Protein 2YNT (pdb70)

Solvent-accessible surface area: 27295 Å² total; per-residue (Å²): 24,100,12,60,95,12,9,80,42,110,118,40,55,111,12,3,16,23,1,16,0,18,87,23,3,69,18,46,2,62,2,22,3,5,0,0,1,4,32,55,144,81,59,0,19,3,0,0,3,1,12,36,61,50,7,0,19,7,1,9,0,30,2,43,19,118,45,33,98,22,51,4,0,0,0,1,1,24,14,71,3,0,12,17,0,2,132,13,0,45,87,77,102,23,46,0,33,0,11,40,59,1,36,109,29,3,46,174,101,69,105,56,52,3,84,76,99,10,172,107,79,86,74,75,11,39,141,31,26,0,62,1,29,58,3,17,17,0,13,6,89,1,2,2,0,0,10,3,46,179,8,94,0,0,0,0,0,4,0,2,19,2,113,96,47,160,33,19,19,30,51,44,72,26,41,52,94,45,0,12,89,4,0,90,67,0,65,87,77,173,31,80,37,89,33,0,0,0,0,12,8,147,45,22,54,41,85,0,5,82,45,0,22,90,39,0,63,86,56,60,160,127,84,80,24,79,34,102,126,34,69,113,16,4,38,19,1,14,0,14,64,104,81,179,90,143,25,84,43,41,4,4,0,0,2,3,26,15,80,18,2,0,9,3,0,0,3,1,36,17,72,127,4,0,137,81,2,11,48,26,3,49,116,132,15,48,26,26,26,4,1,0,1,1,1,18,34,89,15,1,12,23,0,2,125,33,0,46,87,77,101,23,26,0,15,0,14,9,78,1,35,78,58,2,52,207,126,69,100,55,52,3,75,28,29,4,119,25,91,89,7,36,10,31,92,27,23,0,66,3,29,64,2,16,11,0,11,5,89,2,2,6,0,0,11,4,51,183,14,62,0,0,0,0,0,5,0,2,22,4,93,83,63,166,62,9,38,142,62,56,76,27,24,52,96,44,0,15,90,3,0,97,63,1,79,74,68,175,33,76,28,116,41,0,0,0,0,33,4,151,49,24,61,44,76,1,5,84,30,0,25,91,23,1,70,52,34,55,137,196,118,98,78,23,80,33,97,124,37,72,121,16,3,27,17,2,18,1,18,59,54,34,66,14,54,3,72,8,45,3,4,0,0,2,5,28,56,132,85,63,0,23,2,0,0,3,1,3,21,63,106,1,0,106,83,2,17,56,30,3,103,113,121,54,38,109,25,52,5,1,0,0,1,0,24,40,80,7,0,13,18,0,2,129,17,0,42,84,110,101,22,48,0,39,0,10,46,52,1,47,75,29,5,58,161,131,70,102,63,50,1,78,79,88,9,131,104,86,98,67,71,12,19,158,33,32,0,60,2,28,60,3,16,19,0,12,5,67,1,1,2,0,0,11,4,47,176,17,84,0,0,0,1,0,5,1,3,18,4,95,84,55,167,32,13,22,27,41,2,25,0,13,11,49,38,0,14,87,3,0,95,64,1,76,76,69,171,34,77,29,125,36,0,0,0,0,11,9,148,46,21,52,49,64,0,8,90,34,0,18,88,22,0,73,46,25,20,107,160,73,132

Sequence (661 aa):
SQGHKPLEVIKIEDGVYLHTSFKNIEGYGLVVDSNGLVVLDNNNQAYIIDTPWSEEEDTKLLLLSWATDRRGYQVMASISTHSHEDRTAGIKLLNSKSIPTYTSELTKKLLAREGKPVPTHYFKDDEFTTLGGNNGLIELYYPGAGHTEDNIVAWLPKSKILFGGCLVRSHEWEGLGYVGDASISSWADSIKNIVSKKYPIQMVVPGHGKVGSSDILDHTIDLAESSASNHKPLEVIKIEDGVYLHTSFKNIEGYGLVDSNGLVVLDNNQAYIIDTPWSEEDTKLLLSSWATDRGYQVMASISTHSHEDRTAGIKLLLNSKSIPTYTSELTKKLLAREGKPVPTHYFKDDEEFTTLGNGLIELYYPGAGHTEDNIVAWLPKSKILFGGCLVRSHEWEALGYVGDASSISSSSWADSIKNIVSSKKYPIQQMVVPGHGKVGSSSDILDHTIDLAESASNKHKPLEVIKIEDGVYLHTSFKNIEGYGLVDSNGLVVLDNNNQAYIIDTPWSEEDTKLLLSWATDRGYQVMMASISTHSHEDDRTAGIKLLNSKSIPTYTSELTKKLLAREGKPVPTHYFKDDEEFTLGNGLIELLYYPGAGHTEDNIVAWLPKSKILFGGCLVRSHEWEGLGYVGDASISSWADSIKNIVSSKKYPIQMVVPGHGKVGSSDILDHTIDDLAESSASNKLM

Radius of gyration: 27.65 Å; Cα contacts (8 Å, |Δi|>4): 1739; chains: 3; bounding box: 66×88×54 Å

InterPro domains:
  IPR001279 Metallo-beta-lactamase [PF00753] (48-217)
  IPR001279 Metallo-beta-lactamase [SM00849] (49-217)
  IPR036866 Ribonuclease Z/Hydroxyacylglutathione hydrolase-like [G3DSA:3.60.15.10] (19-248)
  IPR036866 Ribonuclease Z/Hydroxyacylglutathione hydrolase-like [SSF56281] (23-234)
  IPR050855 Metallo-beta-lactamase type 2-like [PTHR42951] (50-233)
  IPR058199 Metallo-beta-lactamase type 2/VIM/IMP-1 [NF033088] (21-234)

Secondary structure (DSSP, 8-state):
-------EEEEEETTEEEEEEEEEETTTEEEEEEEEEEEETTEEEEES--SSHHHHHHHHHHHHHTT-EEEEEE-SSSSHHHHTTHHHHHHTT--EEEEHHHHHHHHHTT----SEEE-SSEEEETTTTEEEE----SSSSS--EEEETTTTEEEEETTS--SSS-SS---TT--HHHHHHHHHHHHTT----SEEEESSS--B-THHHHHHHHHHHHHH-/----EEEEEETTEEEEEEEEEETTTEEEEEEEEEEEETTEEEEES--SSHHHHHHHHHHHHHHT-EEEEEE-SSSSHHHHTTHHHHHHTT--EEEEHHHHHHHHHTT-PPPSEEE-SSEEEETTTTEEEE----SSSSS--EEEETTTTEEEEETTS--TT-SS----TT--HHHHHHHHHHHHHT----SEEEESSS--B-THHHHHHHHHHHHHHH-/----EEEEEETTEEEEEEEEEETTTEEEEEEEEEEEETTEEEEES--SSHHHHHHHHHHHHHTT-EEEEEE-SSSSHHHHTTHHHHHHTT--EEEEHHHHHHHHHTTPPPPSEEE-SSEEEETTTTEEEE----SSSTT--EEEETTTTEEEEETTS--TT-SS----TT--HHHHHHHHHHHHTT----SEEEESSS--B-THHHHHHHHHHHHHHHHT-

B-factor: mean 17.29, std 8.51, range [4.84, 54.77]

Organism: Pseudomonas aeruginosa (NCBI:txid287)

Nearest PDB structures (foldseek):
  2ynt-assembly2_A  TM=1.005E+00  e=1.417E-51  Pseudomonas aeruginosa
  5acs-assembly1_B  TM=9.982E-01  e=6.595E-48  Pseudomonas aeruginosa
  2ynt-assembly1_B-2  TM=9.930E-01  e=5.830E-48  Pseudomonas aeruginosa
  5act-assembly1_A  TM=9.926E-01  e=1.352E-46  Pseudomonas aeruginosa
  5acp-assembly1_B  TM=9.908E-01  e=9.935E-47  Pseudomonas aeruginosa

CATH classification: 3.60.15.10

Structure (mmCIF, N/CA/C/O backbone):
data_2YNT
#
_entry.id   2YNT
#
_cell.length_a   110.922
_cell.length_b   140.658
_cell.length_c   41.069
_cell.angle_alpha   90.00
_cell.angle_beta   90.00
_cell.angle_gamma   90.00
#
_symmetry.space_group_name_H-M   'P 21 21 2'
#
loop_
_entity.id
_entity.type
_entity.pdbx_description
1 polymer 'GIM-1 PROTEIN'
2 polymer 'GIM-1 PROTEIN'
3 non-polymer 'ZINC ION'
4 non-polymer GLYCEROL
5 water water
#
loop_
_atom_site.group_PDB
_atom_site.id
_atom_site.type_symbol
_atom_site.label_atom_id
_atom_site.label_alt_id
_atom_site.label_comp_id
_atom_site.label_asym_id
_atom_site.label_entity_id
_atom_site.label_seq_id
_atom_site.pdbx_PDB_ins_code
_atom_site.Cartn_x
_atom_site.Cartn_y
_atom_site.Cartn_z
_atom_site.occupancy
_atom_site.B_iso_or_equiv
_atom_site.auth_seq_id
_atom_site.auth_comp_id
_atom_site.auth_asym_id
_atom_site.auth_atom_id
_atom_site.pdbx_PDB_model_num
ATOM 1 N N . SER A 1 1 ? 74.644 36.738 44.253 0.88 29.32 36 SER A N 1
ATOM 2 C CA . SER A 1 1 ? 74.594 35.536 43.425 0.62 21.23 36 SER A CA 1
ATOM 3 C C . SER A 1 1 ? 75.538 35.657 42.229 0.74 25.97 36 SER A C 1
ATOM 4 O O . SER A 1 1 ? 75.597 36.692 41.564 0.68 24.48 36 SER A O 1
ATOM 6 N N . GLN A 1 2 ? 76.295 34.597 41.972 1.00 34.45 37 GLN A N 1
ATOM 7 C CA . GLN A 1 2 ? 77.296 34.634 40.913 1.00 34.37 37 GLN A CA 1
ATOM 8 C C . GLN A 1 2 ? 77.043 33.585 39.843 1.00 27.71 37 GLN A C 1
ATOM 9 O O . GLN A 1 2 ? 77.961 33.182 39.128 1.00 27.79 37 GLN A O 1
ATOM 15 N N . GLY A 1 3 ? 75.795 33.143 39.737 1.00 30.13 38 GLY A N 1
ATOM 16 C CA . GLY A 1 3 ? 75.428 32.196 38.705 1.00 28.89 38 GLY A CA 1
ATOM 17 C C . GLY A 1 3 ? 75.524 32.822 37.330 1.00 28.17 38 GLY A C 1
ATOM 18 O O . GLY A 1 3 ? 74.940 33.875 37.072 1.00 28.22 38 GLY A O 1
ATOM 19 N N . HIS A 1 4 ? 76.269 32.170 36.445 1.00 21.83 39 HIS A N 1
ATOM 20 C CA . HIS A 1 4 ? 76.427 32.648 35.081 1.00 22.00 39 HIS A CA 1
ATOM 21 C C . HIS A 1 4 ? 76.741 31.444 34.214 1.00 20.45 39 HIS A C 1
ATOM 22 O O . HIS A 1 4 ? 76.870 30.328 34.721 1.00 21.95 39 HIS A O 1
ATOM 29 N N . LYS A 1 5 ? 76.865 31.655 32.912 1.00 21.88 40 LYS A N 1
ATOM 30 C CA . LYS A 1 5 ? 77.065 30.523 32.026 1.00 15.46 40 LYS A CA 1
ATOM 31 C C . LYS A 1 5 ? 78.421 29.848 32.225 1.00 16.81 40 LYS A C 1
ATOM 32 O O . LYS A 1 5 ? 79.422 30.491 32.564 1.00 14.31 40 LYS A O 1
ATOM 38 N N . PRO A 1 6 ? 78.440 28.525 32.052 1.00 12.21 41 PRO A N 1
ATOM 39 C CA . PRO A 1 6 ? 79.648 27.743 32.289 1.00 10.21 41 PRO A CA 1
ATOM 40 C C . PRO A 1 6 ? 80.533 27.687 31.063 1.00 9.75 41 PRO A C 1
ATOM 41 O O . PRO A 1 6 ? 80.207 28.264 30.020 1.00 14.17 41 PRO A O 1
ATOM 45 N N . LEU A 1 7 ? 81.644 26.973 31.214 1.00 9.11 42 LEU A N 1
ATOM 46 C CA . LEU A 1 7 ? 82.616 26.729 30.153 1.00 11.44 42 LEU A CA 1
ATOM 47 C C . LEU A 1 7 ? 82.048 26.430 28.766 1.00 12.84 42 LEU A C 1
ATOM 48 O O . LEU A 1 7 ? 81.133 25.608 28.613 1.00 12.91 42 LEU A O 1
ATOM 53 N N . GLU A 1 8 ? 82.621 27.087 27.763 1.00 9.81 43 GLU A N 1
ATOM 54 C CA . GLU A 1 8 ? 82.404 26.754 26.355 1.00 10.57 43 GLU A CA 1
ATOM 55 C C . GLU A 1 8 ? 83.69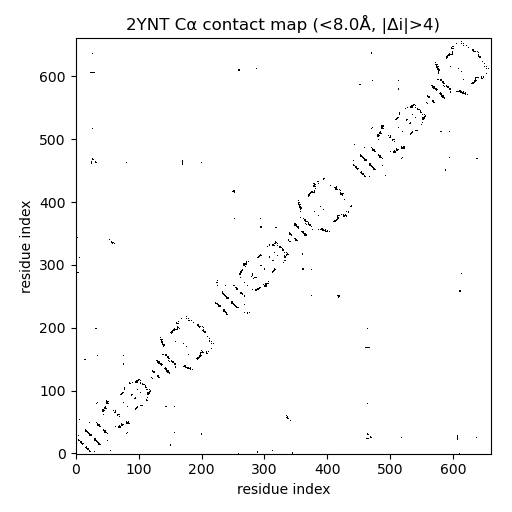5 26.196 25.753 1.00 9.94 43 GLU A C 1
ATOM 56 O O . GLU A 1 8 ? 84.790 26.663 26.069 1.00 12.52 43 GLU A O 1
ATOM 62 N N . VAL A 1 9 ? 83.576 25.191 24.884 1.00 9.24 44 VAL A N 1
ATOM 63 C CA . VAL A 1 9 ? 84.731 24.682 24.144 1.00 13.10 44 VAL A CA 1
ATOM 64 C C . VAL A 1 9 ? 84.342 24.604 22.678 1.00 12.47 44 VAL A C 1
ATOM 65 O O . VAL A 1 9 ? 83.281 24.064 22.344 1.00 15.76 44 VAL A O 1
ATOM 69 N N . ILE A 1 10 ? 85.180 25.155 21.801 1.00 10.96 45 ILE A N 1
ATOM 70 C CA . ILE A 1 10 ? 84.917 25.097 20.360 1.00 10.21 45 ILE A CA 1
ATOM 71 C C . ILE A 1 10 ? 86.213 24.816 19.609 1.00 12.30 45 ILE A C 1
ATOM 72 O O . ILE A 1 10 ? 87.272 25.303 19.996 1.00 13.18 45 ILE A O 1
ATOM 77 N N . LYS A 1 11 ? 86.141 24.011 18.551 1.00 10.91 47 LYS A N 1
ATOM 78 C CA . LYS A 1 11 ? 87.323 23.703 17.747 1.00 11.34 47 LYS A CA 1
ATOM 79 C C . LYS A 1 11 ? 87.649 24.878 16.842 1.00 12.80 47 LYS A C 1
ATOM 80 O O . LYS A 1 11 ? 86.756 25.410 16.176 1.00 14.11 47 LYS A O 1
ATOM 86 N N . ILE A 1 12 ? 88.916 25.293 16.824 1.00 10.22 48 ILE A N 1
ATOM 87 C CA . ILE A 1 12 ? 89.345 26.391 15.950 1.00 11.39 48 ILE A CA 1
ATOM 88 C C . ILE A 1 12 ? 90.385 25.999 14.892 1.00 13.34 48 ILE A C 1
ATOM 89 O O . ILE A 1 12 ? 90.672 26.777 13.984 1.00 14.49 48 ILE A O 1
ATOM 94 N N . GLU A 1 13 ? 90.950 24.802 15.012 1.00 11.53 49 GLU A N 1
ATOM 95 C CA . GLU A 1 13 ? 91.825 24.243 13.986 1.00 13.56 49 GLU A CA 1
ATOM 96 C C . GLU A 1 13 ? 91.953 22.753 14.243 1.00 11.88 49 GLU A C 1
ATOM 97 O O . GLU A 1 13 ? 91.476 22.247 15.265 1.00 12.36 49 GLU A O 1
ATOM 103 N N . ASP A 1 14 ? 92.575 22.036 13.310 1.00 13.06 50 ASP A N 1
ATOM 104 C CA . ASP A 1 14 ? 92.896 20.637 13.550 1.00 14.43 50 ASP A CA 1
ATOM 105 C C . ASP A 1 14 ? 93.715 20.528 14.831 1.00 14.88 50 ASP A C 1
ATOM 106 O O . ASP A 1 14 ? 94.814 21.071 14.911 1.00 14.54 50 ASP A O 1
ATOM 111 N N . GLY A 1 15 ? 93.168 19.852 15.839 1.00 14.94 51 GLY A N 1
ATOM 112 C CA . GLY 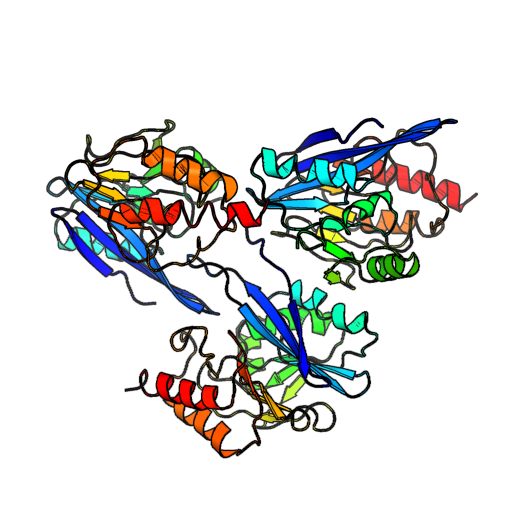A 1 15 ? 93.880 19.634 17.086 1.00 14.26 51 GLY A CA 1
ATOM 113 C C . GLY A 1 15 ? 93.979 20.824 18.018 1.00 11.96 51 GLY A C 1
ATOM 114 O O . GLY A 1 15 ? 94.761 20.800 18.971 1.00 12.60 51 GLY A O 1
ATOM 115 N N . VAL A 1 16 ? 93.202 21.872 17.758 1.00 11.78 52 VAL A N 1
ATOM 116 C CA . VAL A 1 16 ? 93.230 23.063 18.615 1.00 10.66 52 VAL A CA 1
ATOM 117 C C . VAL A 1 16 ? 91.816 23.517 18.965 1.00 11.16 52 VAL A C 1
ATOM 118 O O . VAL A 1 16 ? 90.990 23.769 18.081 1.00 9.96 52 VAL A O 1
ATOM 122 N N . TYR A 1 17 ? 91.549 23.637 20.264 1.00 10.63 53 TYR A N 1
ATOM 123 C CA . TYR A 1 17 ? 90.231 23.988 20.767 1.00 9.19 53 TYR A CA 1
ATOM 124 C C . TYR A 1 17 ? 90.330 25.223 21.637 1.00 10.76 53 TYR A C 1
ATOM 125 O O . TYR A 1 17 ? 91.247 25.337 22.451 1.00 10.75 53 TYR A O 1
ATOM 134 N N . LEU A 1 18 ? 89.397 26.147 21.450 1.00 8.59 54 LEU A N 1
ATOM 135 C CA . LEU A 1 18 ? 89.314 27.349 22.273 1.00 9.10 54 LEU A CA 1
ATOM 136 C C . LEU A 1 18 ? 88.405 27.064 23.454 1.00 9.37 54 LEU A C 1
ATOM 137 O O . LEU A 1 18 ? 87.247 26.669 23.261 1.00 10.27 54 LEU A O 1
ATOM 142 N N . HIS A 1 19 ? 88.905 27.255 24.676 1.00 7.56 55 HIS A N 1
ATOM 143 C CA . HIS A 1 19 ? 88.019 27.175 25.835 1.00 8.16 55 HIS A CA 1
ATOM 144 C C . HIS A 1 19 ? 87.765 28.557 26.384 1.00 9.71 55 HIS A C 1
ATOM 145 O O . HIS A 1 19 ? 88.677 29.383 26.480 1.00 9.71 55 HIS A O 1
ATOM 152 N N . THR A 1 20 ? 86.502 28.835 26.689 1.00 8.19 56 THR A N 1
ATOM 153 C CA . THR A 1 20 ? 86.133 30.161 27.159 1.00 7.76 56 THR A CA 1
ATOM 154 C C . THR A 1 20 ? 85.307 30.023 28.425 1.00 8.47 56 THR A C 1
ATOM 155 O O . THR A 1 20 ? 84.332 29.263 28.467 1.00 9.82 56 THR A O 1
ATOM 159 N N . SER A 1 21 ? 85.707 30.747 29.461 1.00 9.16 57 SER A N 1
ATOM 160 C CA . SER A 1 21 ? 84.953 30.780 30.708 1.00 9.96 57 SER A CA 1
ATOM 161 C C . SER A 1 21 ? 84.617 32.226 31.067 1.00 8.62 57 SER A C 1
ATOM 162 O O . SER A 1 21 ? 85.123 33.163 30.432 1.00 9.35 57 SER A O 1
ATOM 165 N N . PHE A 1 22 ? 83.747 32.415 32.061 1.00 9.14 58 PHE A N 1
ATOM 166 C CA . PHE A 1 22 ? 83.159 33.733 32.308 1.00 11.15 58 PHE A CA 1
ATOM 167 C C . PHE A 1 22 ? 83.172 34.106 33.785 1.00 12.34 58 PHE A C 1
ATOM 168 O O . PHE A 1 22 ? 83.166 33.233 34.650 1.00 15.04 58 PHE A O 1
ATOM 176 N N . LYS A 1 23 ? 83.198 35.404 34.079 1.00 12.03 59 LYS A N 1
A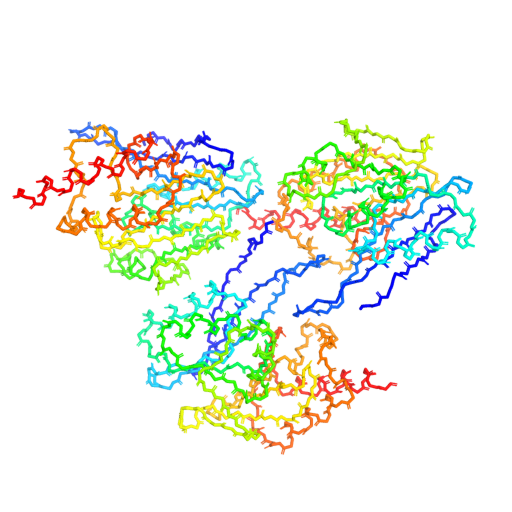TOM 177 C CA . LYS A 1 23 ? 83.158 35.869 35.461 1.00 11.85 59 LYS A CA 1
ATOM 178 C C . LYS A 1 23 ? 82.511 37.248 35.524 1.00 12.20 59 LYS A C 1
ATOM 179 O O . LYS A 1 23 ? 82.698 38.070 34.622 1.00 14.54 59 LYS A O 1
ATOM 185 N N . ASN A 1 24 ? 81.747 37.503 36.581 1.00 15.56 60 ASN A N 1
ATOM 186 C CA . ASN A 1 24 ? 81.198 38.834 36.792 1.00 16.99 60 ASN A CA 1
ATOM 187 C C . ASN A 1 24 ? 82.238 39.807 37.319 1.00 17.93 60 ASN A C 1
ATOM 188 O O . ASN A 1 24 ? 83.049 39.472 38.184 1.00 16.93 60 ASN A O 1
ATOM 193 N N . ILE A 1 25 ? 82.208 41.014 36.768 1.00 12.70 61 ILE A N 1
ATOM 194 C CA . ILE A 1 25 ? 83.054 42.106 37.218 1.00 15.58 61 ILE A CA 1
ATOM 195 C C . ILE A 1 25 ? 82.128 43.059 37.953 1.00 12.93 61 ILE A C 1
ATOM 196 O O . ILE A 1 25 ? 81.124 43.503 37.395 1.00 15.90 61 ILE A O 1
ATOM 201 N N . GLU A 1 26 ? 82.445 43.342 39.214 1.00 12.41 62 GLU A N 1
ATOM 202 C CA . GLU A 1 26 ? 81.576 44.154 40.059 1.00 14.11 62 GLU A CA 1
ATOM 203 C C . GLU A 1 26 ? 81.230 45.474 39.389 1.00 16.30 62 GLU A C 1
ATOM 204 O O . GLU A 1 26 ? 82.103 46.149 38.835 1.00 17.10 62 GLU A O 1
ATOM 210 N N . GLY A 1 27 ? 79.948 45.821 39.419 1.00 16.65 63 GLY A N 1
ATOM 211 C CA . GLY A 1 27 ? 79.468 47.055 38.824 1.00 13.81 63 GLY A CA 1
ATOM 212 C C . GLY A 1 27 ? 79.437 47.074 37.303 1.00 17.53 63 GLY A C 1
ATOM 213 O O . GLY A 1 27 ? 79.064 48.089 36.711 1.00 21.83 63 GLY A O 1
ATOM 214 N N . TYR A 1 28 ? 79.813 45.967 36.661 1.00 18.05 64 TYR A N 1
ATOM 215 C CA . TYR A 1 28 ? 79.858 45.926 35.196 1.00 14.95 64 TYR A CA 1
ATOM 216 C C . TYR A 1 28 ? 79.064 44.774 34.574 1.00 11.89 64 TYR A C 1
ATOM 217 O O . TYR A 1 28 ? 78.273 44.983 33.655 1.00 15.86 64 TYR A O 1
ATOM 226 N N . GLY A 1 29 ? 79.317 43.556 35.036 1.00 14.78 65 GLY A N 1
ATOM 227 C CA . GLY A 1 29 ? 78.682 42.396 34.442 1.00 17.18 65 GLY A CA 1
ATOM 228 C C . GLY A 1 29 ? 79.685 41.376 33.943 1.00 12.15 65 GLY A C 1
ATOM 229 O O . GLY A 1 29 ? 80.856 41.392 34.331 1.00 12.85 65 GLY A O 1
ATOM 230 N N . LEU A 1 30 ? 79.218 40.509 33.047 1.00 13.79 66 LEU A N 1
ATOM 231 C CA . LEU A 1 30 ? 79.969 39.321 32.639 1.00 12.18 66 LEU A CA 1
ATOM 232 C C . LEU A 1 30 ? 81.052 39.600 31.591 1.00 12.42 66 LEU A C 1
ATOM 233 O O . LEU A 1 30 ? 80.799 40.264 30.577 1.00 14.41 66 LEU A O 1
ATOM 238 N N A VAL A 1 31 ? 82.244 39.059 31.847 0.51 10.87 67 VAL A N 1
ATOM 239 N N B VAL A 1 31 ? 82.262 39.112 31.834 0.49 10.88 67 VAL A N 1
ATOM 240 C CA A VAL A 1 31 ? 83.393 39.152 30.940 0.51 12.84 67 VAL A CA 1
ATOM 241 C CA B VAL A 1 31 ? 83.287 39.143 30.798 0.49 12.54 67 VAL A CA 1
ATOM 242 C C A VAL A 1 31 ? 83.909 37.740 30.618 0.51 11.42 67 VAL A C 1
ATOM 243 C C B VAL A 1 31 ? 83.844 37.736 30.574 0.49 11.45 67 VAL A C 1
ATOM 244 O O A VAL A 1 31 ? 83.763 36.831 31.433 0.51 14.98 67 VAL A O 1
ATOM 245 O O B VAL A 1 31 ? 83.690 36.845 31.413 0.49 14.94 67 VAL A O 1
ATOM 252 N N . ASP A 1 32 ? 84.490 37.544 29.433 1.00 10.76 68 ASP A N 1
ATOM 253 C CA . ASP A 1 32 ? 84.999 36.234 29.040 1.00 11.04 68 ASP A CA 1
ATOM 254 C C . ASP A 1 32 ? 86.503 36.139 29.227 1.00 10.95 68 ASP A C 1
ATOM 255 O O . ASP A 1 32 ? 87.191 37.158 29.322 1.00 10.21 68 ASP A O 1
ATOM 260 N N . SER A 1 33 ? 87.001 34.903 29.246 1.00 7.96 69 SER A N 1
ATOM 261 C CA . SER A 1 33 ? 88.433 34.622 29.353 1.00 8.56 69 SER A CA 1
ATOM 262 C C . SER A 1 33 ? 88.736 33.347 28.553 1.00 7.32 69 SER A C 1
ATOM 263 O O . SER A 1 33 ? 88.042 32.329 28.708 1.00 9.84 69 SER A O 1
ATOM 266 N N . ASN A 1 34 ? 89.770 33.393 27.713 1.00 7.39 70 ASN A N 1
ATOM 267 C CA . ASN A 1 34 ? 90.099 32.281 26.799 1.00 8.80 70 ASN A CA 1
ATOM 268 C C . ASN A 1 34 ? 91.379 31.555 27.143 1.00 9.51 70 ASN A C 1
ATOM 269 O O . ASN A 1 34 ? 92.359 32.174 27.591 1.00 9.38 70 ASN A O 1
ATOM 274 N N . GLY A 1 35 ? 91.381 30.250 26.905 1.00 7.53 71 GLY A N 1
ATOM 275 C CA . GLY A 1 35 ? 92.614 29.488 26.814 1.00 6.79 71 GLY A CA 1
ATOM 276 C C . GLY A 1 35 ? 92.484 28.484 25.681 1.00 7.25 71 GLY A C 1
ATOM 277 O O . GLY A 1 35 ? 91.510 28.515 24.936 1.00 8.68 71 GLY A O 1
ATOM 278 N N . LEU A 1 36 ? 93.444 27.583 25.548 1.00 6.48 72 LEU A N 1
ATOM 279 C CA . LEU A 1 36 ? 93.369 26.566 24.493 1.00 7.24 72 LEU A CA 1
ATOM 280 C C . LEU A 1 36 ? 93.550 25.156 25.033 1.00 10.51 72 LEU A C 1
ATOM 281 O O . LEU A 1 36 ? 94.112 24.963 26.111 1.00 8.93 72 LEU A O 1
ATOM 286 N N . VAL A 1 37 ? 93.066 24.172 24.273 1.00 8.93 73 VAL A N 1
ATOM 287 C CA . VAL A 1 37 ? 93.516 22.789 24.423 1.00 7.21 73 VAL A CA 1
ATOM 288 C C . VAL A 1 37 ? 94.158 22.406 23.098 1.00 7.30 73 VAL A C 1
ATOM 289 O O . VAL A 1 37 ? 93.561 22.610 22.031 1.00 10.50 73 VAL A O 1
ATOM 293 N N . VAL A 1 38 ? 95.380 21.889 23.171 1.00 8.76 74 VAL A N 1
ATOM 294 C CA . VAL A 1 38 ? 96.135 21.507 21.978 1.00 7.94 74 VAL A CA 1
ATOM 295 C C . VAL A 1 38 ? 96.387 20.009 22.017 1.00 10.45 74 VAL A C 1
ATOM 296 O O . VAL A 1 38 ? 96.881 19.479 23.014 1.00 9.87 74 VAL A O 1
ATOM 300 N N . LEU A 1 39 ? 96.035 19.332 20.927 1.00 9.89 75 LEU A N 1
ATOM 301 C CA . LEU A 1 39 ? 96.155 17.880 20.848 1.00 13.31 75 LEU A CA 1
ATOM 302 C C . LEU A 1 39 ? 97.316 17.435 19.986 1.00 18.26 75 LEU A C 1
ATOM 303 O O . LEU A 1 39 ? 97.618 18.033 18.944 1.00 21.22 75 LEU A O 1
ATOM 308 N N . ASP A 1 40 ? 97.954 16.361 20.424 1.00 14.24 76 ASP A N 1
ATOM 309 C CA . ASP A 1 40 ? 98.900 15.652 19.585 1.00 16.65 76 ASP A CA 1
ATOM 310 C C . ASP A 1 40 ? 98.586 14.194 19.774 1.00 13.86 76 ASP A C 1
ATOM 311 O O . ASP A 1 40 ? 98.939 13.613 20.795 1.00 18.62 76 ASP A O 1
ATOM 316 N N A ASN A 1 41 ? 97.916 13.518 18.848 0.49 19.23 77 ASN A N 1
ATOM 317 N N B ASN A 1 41 ? 97.929 13.703 18.723 0.51 18.73 77 ASN A N 1
ATOM 318 C CA A ASN A 1 41 ? 97.818 12.043 18.976 0.49 21.80 77 ASN A CA 1
ATOM 319 C CA B ASN A 1 41 ? 97.114 12.519 18.737 0.51 19.24 77 ASN A CA 1
ATOM 320 C C A ASN A 1 41 ? 97.421 11.470 20.371 0.49 16.86 77 ASN A C 1
ATOM 321 C C B ASN A 1 41 ? 96.123 12.606 19.882 0.51 12.72 77 ASN A C 1
ATOM 322 O O A ASN A 1 41 ? 98.249 10.935 21.113 0.49 22.56 77 ASN A O 1
ATOM 323 O O B ASN A 1 41 ? 95.371 13.568 20.035 0.51 18.03 77 ASN A O 1
ATOM 332 N N . ASN A 1 42 ? 96.131 11.551 20.656 1.00 21.42 78 ASN A N 1
ATOM 333 C CA . ASN A 1 42 ? 95.475 11.432 21.952 1.00 15.02 78 ASN A CA 1
ATOM 334 C C . ASN A 1 42 ? 95.984 12.251 23.142 1.00 13.39 78 ASN A C 1
ATOM 335 O O . ASN A 1 42 ? 95.375 12.223 24.203 1.00 15.14 78 ASN A O 1
ATOM 340 N N . GLN A 1 43 ? 97.092 12.969 22.984 1.00 13.26 79 GLN A N 1
ATOM 341 C CA . GLN A 1 43 ? 97.686 13.659 24.132 1.00 10.45 79 GLN A CA 1
ATOM 342 C C . GLN A 1 43 ? 97.335 15.148 24.152 1.00 11.01 79 GLN A C 1
ATOM 343 O O . GLN A 1 43 ? 97.599 15.868 23.191 1.00 15.39 79 GLN A O 1
ATOM 349 N N . ALA A 1 44 ? 96.737 15.602 25.250 1.00 9.71 80 ALA A N 1
ATOM 350 C CA . ALA A 1 44 ? 96.214 16.970 25.331 1.00 9.18 80 ALA A CA 1
ATOM 351 C C . ALA A 1 44 ? 97.032 17.855 26.256 1.00 9.75 80 ALA A C 1
ATOM 352 O O . ALA A 1 44 ? 97.423 17.434 27.347 1.00 9.47 80 ALA A O 1
ATOM 354 N N . TYR A 1 45 ? 97.229 19.097 25.826 1.00 9.54 81 TYR A N 1
ATOM 355 C CA . TYR A 1 45 ? 97.920 20.118 26.599 1.00 7.87 81 TYR A CA 1
ATOM 356 C C . TYR A 1 45 ? 96.992 21.301 26.778 1.00 8.92 81 TYR A C 1
ATOM 357 O O . TYR A 1 45 ? 96.324 21.732 25.825 1.00 9.63 81 TYR A O 1
ATOM 366 N N . ILE A 1 46 ? 96.939 21.817 28.003 1.00 7.53 82 ILE A N 1
ATOM 367 C CA . ILE A 1 46 ? 96.104 22.967 28.316 1.00 6.98 82 ILE A CA 1
ATOM 368 C C . ILE A 1 46 ? 96.952 24.238 28.370 1.00 11.01 82 ILE A C 1
ATOM 369 O O . ILE A 1 46 ? 97.945 24.311 29.115 1.00 9.42 82 ILE A O 1
ATOM 374 N N . ILE A 1 47 ? 96.594 25.218 27.544 1.00 8.26 83 ILE A N 1
ATOM 375 C CA . ILE A 1 47 ? 97.201 26.543 27.612 1.00 7.63 83 ILE A CA 1
ATOM 376 C C . ILE A 1 47 ? 96.237 27.474 28.326 1.00 9.30 83 ILE A C 1
ATOM 377 O O . ILE A 1 47 ? 95.204 27.873 27.772 1.00 8.93 83 ILE A O 1
ATOM 382 N N . ASP A 1 48 ? 96.602 27.776 29.574 1.00 7.83 84 ASP A N 1
ATOM 383 C CA . ASP A 1 48 ? 95.808 28.525 30.551 1.00 7.64 84 ASP A CA 1
ATOM 384 C C . ASP A 1 48 ? 94.588 27.779 31.067 1.00 9.37 84 ASP A C 1
ATOM 385 O O . ASP A 1 48 ? 93.862 27.134 30.308 1.00 9.43 84 ASP A O 1
ATOM 390 N N . THR A 1 49 ? 94.383 27.830 32.380 1.00 7.96 85 THR A N 1
ATOM 391 C CA . THR A 1 49 ? 93.197 27.190 32.930 1.00 9.53 85 THR A CA 1
ATOM 392 C C . THR A 1 49 ? 92.004 28.104 32.734 1.00 8.77 85 THR A C 1
ATOM 393 O O . THR A 1 49 ? 92.156 29.304 32.470 1.00 9.62 85 THR A O 1
ATOM 397 N N . PRO A 1 50 ? 90.798 27.547 32.848 1.00 6.12 86 PRO A N 1
ATOM 398 C CA . PRO A 1 50 ? 89.599 28.382 32.964 1.00 7.34 86 PRO A CA 1
ATOM 399 C C . PRO A 1 50 ? 89.641 29.276 34.204 1.00 8.04 86 PRO A C 1
ATOM 400 O O . PRO A 1 50 ? 90.494 29.104 35.081 1.00 8.00 86 PRO A O 1
ATOM 404 N N . TRP A 1 51 ? 88.704 30.217 34.282 1.00 7.83 87 TRP A N 1
ATOM 405 C CA . TRP A 1 51 ? 88.723 31.247 35.318 1.00 8.18 87 TRP A CA 1
ATOM 406 C C . TRP A 1 51 ? 88.249 30.773 36.701 1.00 10.86 87 TRP A C 1
ATOM 407 O O . TRP A 1 51 ? 88.324 31.520 37.680 1.00 11.00 87 TRP A O 1
ATOM 418 N N . SER A 1 52 ? 87.778 29.532 36.794 1.00 9.07 88 SER A N 1
ATOM 419 C CA . SER A 1 52 ? 87.408 28.976 38.093 1.00 8.54 88 SER A CA 1
ATOM 420 C C . SER A 1 52 ? 87.806 27.521 38.174 1.00 8.86 88 SER A C 1
ATOM 421 O O . SER A 1 52 ? 88.049 26.865 37.151 1.00 9.12 88 SER A O 1
ATOM 424 N N A GLU A 1 53 ? 87.868 27.006 39.395 0.56 8.90 89 GLU A N 1
ATOM 425 N N B GLU A 1 53 ? 87.865 27.004 39.394 0.44 8.94 89 GLU A N 1
ATOM 426 C CA A GLU A 1 53 ? 88.140 25.588 39.587 0.56 8.79 89 GLU A CA 1
ATOM 427 C CA B GLU A 1 53 ? 88.140 25.587 39.586 0.44 8.83 89 GLU A CA 1
ATOM 428 C C A GLU A 1 53 ? 87.052 24.718 38.963 0.56 7.37 89 GLU A C 1
ATOM 429 C C B GLU A 1 53 ? 87.052 24.716 38.965 0.44 7.39 89 GLU A C 1
ATOM 430 O O A GLU A 1 53 ? 87.341 23.682 38.360 0.56 8.13 89 GLU A O 1
ATOM 431 O O B GLU A 1 53 ? 87.341 23.677 38.367 0.44 8.14 89 GLU A O 1
ATOM 442 N N . GLU A 1 54 ? 85.800 25.141 39.096 1.00 10.15 90 GLU A N 1
ATOM 443 C CA . GLU A 1 54 ? 84.683 24.366 38.561 1.00 7.90 90 GLU A CA 1
ATOM 444 C C . GLU A 1 54 ? 84.760 24.263 37.047 1.00 7.01 90 GLU A C 1
ATOM 445 O O . GLU A 1 54 ? 84.572 23.191 36.483 1.00 9.05 90 GLU A O 1
ATOM 451 N N . ASP A 1 55 ? 85.062 25.375 36.389 1.00 7.84 91 ASP A N 1
ATOM 452 C CA . ASP A 1 55 ? 85.221 25.343 34.938 1.00 8.57 91 ASP A CA 1
ATOM 453 C C . ASP A 1 55 ? 86.433 24.512 34.516 1.00 7.38 91 ASP A C 1
ATOM 454 O O . ASP A 1 55 ? 86.430 23.910 33.442 1.00 9.80 91 ASP A O 1
ATOM 459 N N . THR A 1 56 ? 87.460 24.468 35.363 1.00 8.79 92 THR A N 1
ATOM 460 C CA . THR A 1 56 ? 88.617 23.615 35.098 1.00 8.40 92 THR A CA 1
ATOM 461 C C . THR A 1 56 ? 88.224 22.134 35.175 1.00 7.23 92 THR A C 1
ATOM 462 O O . THR A 1 56 ? 88.661 21.320 34.350 1.00 9.34 92 THR A O 1
ATOM 466 N N . LYS A 1 57 ? 87.390 21.794 36.156 1.00 7.51 93 LYS A N 1
ATOM 467 C CA . LYS A 1 57 ? 86.842 20.442 36.237 1.00 6.48 93 LYS A CA 1
ATOM 468 C C . LYS A 1 57 ? 86.045 20.082 34.993 1.00 6.28 93 LYS A C 1
ATOM 469 O O . LYS A 1 57 ? 86.170 18.972 34.474 1.00 7.37 93 LYS A O 1
ATOM 475 N N . LEU A 1 58 ? 85.222 21.014 34.516 1.00 8.15 94 LEU A N 1
ATOM 476 C CA . LEU A 1 58 ? 84.435 20.777 33.316 1.00 7.54 94 LEU A CA 1
ATOM 477 C C . LEU A 1 58 ? 85.322 20.598 32.079 1.00 7.12 94 LEU A C 1
ATOM 478 O O . LEU A 1 58 ? 85.031 19.767 31.215 1.00 9.18 94 LEU A O 1
ATOM 483 N N . LEU A 1 59 ? 86.395 21.387 31.993 1.00 6.95 95 LEU A N 1
ATOM 484 C CA . LEU A 1 59 ? 87.349 21.266 30.885 1.00 7.86 95 LEU A CA 1
ATOM 485 C C . LEU A 1 59 ? 88.087 19.941 30.908 1.00 9.09 95 LEU A C 1
ATOM 486 O O . LEU A 1 59 ? 88.208 19.275 29.871 1.00 8.19 95 LEU A O 1
ATOM 491 N N A LEU A 1 60 ? 88.602 19.562 32.077 0.54 7.78 96 LEU A N 1
ATOM 492 N N B LEU A 1 60 ? 88.575 19.557 32.084 0.46 7.79 96 LEU A N 1
ATOM 493 C CA A LEU A 1 60 ? 89.306 18.287 32.210 0.54 8.27 96 LEU A CA 1
ATOM 494 C CA B LEU A 1 60 ? 89.299 18.300 32.210 0.46 8.29 96 LEU A CA 1
ATOM 495 C C A LEU A 1 60 ? 88.415 17.127 31.803 0.54 8.58 96 LEU A C 1
ATOM 496 C C B LEU A 1 60 ? 88.418 17.128 31.812 0.46 8.59 96 LEU A C 1
ATOM 497 O O A LEU A 1 60 ? 88.864 16.208 31.115 0.54 8.89 96 LEU A O 1
ATOM 498 O O B LEU A 1 60 ? 88.877 16.200 31.145 0.46 8.92 96 LEU A O 1
ATOM 507 N N . SER A 1 61 ? 87.147 17.172 32.211 1.00 7.34 97 SER A N 1
ATOM 508 C CA . SER A 1 61 ? 86.227 16.088 31.887 1.00 8.75 97 SER A CA 1
ATOM 509 C C . SER A 1 61 ? 85.834 16.102 30.407 1.00 9.15 97 SER A C 1
ATOM 510 O O . SER A 1 61 ? 85.674 15.045 29.809 1.00 9.79 97 SER A O 1
ATOM 513 N N . TRP A 1 62 ? 85.703 17.283 29.803 1.00 8.04 98 TRP A N 1
ATOM 514 C CA . TRP A 1 62 ? 85.540 17.351 28.350 1.00 8.78 98 TRP A CA 1
ATOM 515 C C . TRP A 1 62 ? 86.649 16.528 27.673 1.00 7.12 98 TRP A C 1
ATOM 516 O O . TRP A 1 62 ? 86.390 15.729 26.767 1.00 9.46 98 TRP A O 1
ATOM 527 N N . ALA A 1 63 ? 87.874 16.689 28.161 1.00 9.40 99 ALA A N 1
ATOM 528 C CA . ALA A 1 63 ? 89.022 15.979 27.605 1.00 9.16 99 ALA A CA 1
ATOM 529 C C . ALA A 1 63 ? 89.056 14.493 27.983 1.00 8.26 99 ALA A C 1
ATOM 530 O O . ALA A 1 63 ? 89.249 13.629 27.123 1.00 9.89 99 ALA A O 1
ATOM 532 N N . THR A 1 64 ? 88.892 14.178 29.262 1.00 8.81 100 THR A N 1
ATOM 533 C CA . THR A 1 64 ? 88.959 12.770 29.644 1.00 8.84 100 THR A CA 1
ATOM 534 C C . THR A 1 64 ? 87.813 11.941 29.059 1.00 7.75 100 THR A C 1
ATOM 535 O O . THR A 1 64 ? 88.011 10.765 28.701 1.00 8.76 100 THR A O 1
ATOM 539 N N . ASP A 1 65 ? 86.627 12.538 28.948 1.00 8.20 102 ASP A N 1
ATOM 540 C CA . ASP A 1 65 ? 85.504 11.850 28.330 1.00 8.03 102 ASP A CA 1
ATOM 541 C C . ASP A 1 65 ? 85.787 11.464 26.872 1.00 10.70 102 ASP A C 1
ATOM 542 O O . ASP A 1 65 ? 85.303 10.445 26.394 1.00 9.69 102 ASP A O 1
ATOM 547 N N A ARG A 1 66 ? 86.587 12.286 26.195 0.55 8.63 104 ARG A N 1
ATOM 548 N N B ARG A 1 66 ? 86.581 12.275 26.179 0.45 8.67 104 ARG A N 1
ATOM 549 C CA A ARG A 1 66 ? 86.983 12.052 24.804 0.55 9.04 104 ARG A CA 1
ATOM 550 C CA B ARG A 1 66 ? 86.942 11.992 24.789 0.45 9.06 104 ARG A CA 1
ATOM 551 C C A ARG A 1 66 ? 88.123 11.035 24.697 0.55 11.52 104 ARG A C 1
ATOM 552 C C B ARG A 1 66 ? 88.118 11.021 24.693 0.45 11.56 104 ARG A C 1
ATOM 553 O O A ARG A 1 66 ? 88.554 10.681 23.595 0.55 12.52 104 ARG A O 1
ATOM 554 O O B ARG A 1 66 ? 88.575 10.691 23.595 0.45 12.54 104 ARG A O 1
ATOM 569 N N . GLY A 1 67 ? 88.609 10.573 25.844 1.00 9.34 105 GLY A N 1
ATOM 570 C CA . GLY A 1 67 ? 89.665 9.576 25.892 1.00 9.46 105 GLY A CA 1
ATOM 571 C C . GLY A 1 67 ? 91.070 10.144 25.835 1.00 11.34 105 GLY A C 1
ATOM 572 O O . GLY A 1 67 ? 92.047 9.397 25.758 1.00 14.22 105 GLY A O 1
ATOM 573 N N . TYR A 1 68 ? 91.181 11.467 25.878 1.00 10.85 106 TYR A N 1
ATOM 574 C CA . TYR A 1 68 ? 92.492 12.113 25.831 1.00 9.90 106 TYR A CA 1
ATOM 575 C C . TYR A 1 68 ? 93.315 11.837 27.081 1.00 11.92 106 TYR A C 1
ATOM 576 O O . TYR A 1 68 ? 92.771 11.651 28.174 1.00 14.90 106 TYR A O 1
ATOM 585 N N . GLN A 1 69 ? 94.633 11.829 26.909 1.00 10.91 107 GLN A N 1
ATOM 586 C CA . GLN A 1 69 ? 95.571 11.738 28.022 1.00 12.92 107 GLN A CA 1
ATOM 587 C C . GLN A 1 69 ? 96.041 13.166 28.266 1.00 12.64 107 GLN A C 1
ATOM 588 O O . GLN A 1 69 ? 96.686 13.757 27.403 1.00 13.12 107 GLN A O 1
ATOM 594 N N . VAL A 1 70 ? 95.690 13.735 29.417 1.00 10.79 109 VAL A N 1
ATOM 595 C CA . VAL A 1 70 ? 96.023 15.141 29.688 1.00 9.37 109 VAL A CA 1
ATOM 596 C C . VAL A 1 70 ? 97.441 15.232 30.245 1.00 13.41 109 VAL A C 1
ATOM 597 O O . VAL A 1 70 ? 97.724 14.720 31.335 1.00 15.07 109 VAL A O 1
ATOM 601 N N . MET A 1 71 ? 98.328 15.881 29.489 1.00 9.91 110 MET A N 1
ATOM 602 C CA . MET A 1 71 ? 99.765 15.787 29.728 1.00 9.06 110 MET A CA 1
ATOM 603 C C . MET A 1 71 ? 100.297 16.859 30.667 1.00 12.05 110 MET A C 1
ATOM 604 O O . MET A 1 71 ? 101.166 16.579 31.495 1.00 13.79 110 MET A O 1
ATOM 609 N N . ALA A 1 72 ? 99.783 18.077 30.522 1.00 12.50 111 ALA A N 1
ATOM 610 C CA . ALA A 1 72 ? 100.292 19.215 31.272 1.00 9.49 111 ALA A CA 1
ATOM 611 C C . ALA A 1 72 ? 99.432 20.428 31.007 1.00 8.63 111 ALA A C 1
ATOM 612 O O . ALA A 1 72 ? 98.709 20.473 30.012 1.00 9.88 111 ALA A O 1
ATOM 614 N N . SER A 1 73 ? 99.523 21.404 31.901 1.00 8.73 112 SER A N 1
ATOM 615 C CA . SER A 1 73 ? 99.037 22.752 31.620 1.00 8.08 112 SER A CA 1
ATOM 616 C C . SER A 1 73 ? 100.203 23.717 31.641 1.00 11.40 112 SER A C 1
ATOM 617 O O . SER A 1 73 ? 101.222 23.464 32.293 1.00 11.29 112 SER A O 1
ATOM 620 N N . ILE A 1 74 ? 100.057 24.806 30.897 1.00 8.06 113 ILE A N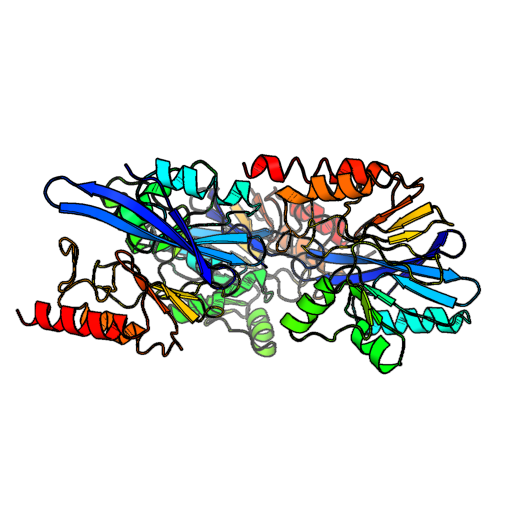 1
ATOM 621 C CA . ILE A 1 74 ? 100.967 25.948 31.009 1.00 6.95 113 ILE A CA 1
ATOM 622 C C . ILE A 1 74 ? 100.114 27.190 31.247 1.00 7.25 113 ILE A C 1
ATOM 623 O O . ILE A 1 74 ? 99.110 27.402 30.553 1.00 8.77 113 ILE A O 1
ATOM 628 N N . SER A 1 75 ? 100.477 27.979 32.255 1.00 8.02 114 SER A N 1
ATOM 629 C CA . SER A 1 75 ? 99.800 29.257 32.505 1.00 6.69 114 SER A CA 1
ATOM 630 C C . SER A 1 75 ? 100.681 30.434 32.100 1.00 8.38 114 SER A C 1
ATOM 631 O O . SER A 1 75 ? 101.876 30.454 32.412 1.00 8.10 114 SER A O 1
ATOM 634 N N . THR A 1 76 ? 100.076 31.420 31.439 1.00 7.62 115 THR A N 1
ATOM 635 C CA . THR A 1 76 ? 100.843 32.444 30.724 1.00 7.99 115 THR A CA 1
ATOM 636 C C . THR A 1 76 ? 101.115 33.732 31.502 1.00 9.34 115 THR A C 1
ATOM 637 O O . THR A 1 76 ? 101.851 34.583 31.025 1.00 9.14 115 THR A O 1
ATOM 641 N N . HIS A 1 77 ? 100.488 33.879 32.668 1.00 6.95 116 HIS A N 1
ATOM 642 C CA . HIS A 1 77 ? 100.934 34.801 33.718 1.00 9.68 116 HIS A CA 1
ATOM 643 C C . HIS A 1 77 ? 100.216 34.444 35.011 1.00 8.83 116 HIS A C 1
ATOM 644 O O . HIS A 1 77 ? 99.451 33.491 35.038 1.00 8.75 116 HIS A O 1
ATOM 651 N N . SER A 1 78 ? 100.478 35.178 36.086 1.00 8.67 117 SER A N 1
ATOM 652 C CA . SER A 1 78 ? 100.027 34.730 37.401 1.00 9.64 117 SER A CA 1
ATOM 653 C C . SER A 1 78 ? 98.579 35.075 37.741 1.00 9.54 117 SER A C 1
ATOM 654 O O . SER A 1 78 ? 98.029 34.537 38.714 1.00 12.06 117 SER A O 1
ATOM 657 N N . HIS A 1 79 ? 97.953 35.953 36.960 1.00 8.42 118 HIS A N 1
ATOM 658 C CA . HIS A 1 79 ? 96.571 36.342 37.252 1.00 7.03 118 HIS A CA 1
ATOM 659 C C . HIS A 1 79 ? 95.613 35.149 37.350 1.00 8.83 118 HIS A C 1
ATOM 660 O O . HIS A 1 79 ? 95.807 34.109 36.697 1.00 7.65 118 HIS A O 1
ATOM 667 N N . GLU A 1 80 ? 94.565 35.339 38.154 1.00 11.64 119 GLU A N 1
ATOM 668 C CA . GLU A 1 80 ? 93.547 34.316 38.401 1.00 12.33 119 GLU A CA 1
ATOM 669 C C . GLU A 1 80 ? 92.950 33.724 37.125 1.00 9.72 119 GLU A C 1
ATOM 670 O O . GLU A 1 80 ? 92.714 32.515 37.049 1.00 10.15 119 GLU A O 1
ATOM 676 N N . ASP A 1 81 ? 92.705 34.555 36.114 1.00 7.95 120 ASP A N 1
ATOM 677 C CA . ASP A 1 81 ? 92.079 34.052 34.896 1.00 8.92 120 ASP A CA 1
ATOM 678 C C . ASP A 1 81 ? 92.975 33.105 34.096 1.00 9.29 120 ASP A C 1
ATOM 679 O O . ASP A 1 81 ? 92.488 32.419 33.204 1.00 8.93 120 ASP A O 1
ATOM 684 N N . ARG A 1 82 ? 94.265 33.053 34.442 1.00 8.16 121 ARG A N 1
ATOM 685 C CA . ARG A 1 82 ? 95.201 32.115 33.819 1.00 8.99 121 ARG A CA 1
ATOM 686 C C . ARG A 1 82 ? 95.478 30.880 34.676 1.00 8.93 121 ARG A C 1
ATOM 687 O O . ARG A 1 82 ? 95.933 29.856 34.164 1.00 9.67 121 ARG A O 1
ATOM 695 N N . THR A 1 83 ? 95.252 30.987 35.981 1.00 8.75 122 THR A N 1
ATOM 696 C CA . THR A 1 83 ? 95.821 30.021 36.922 1.00 7.93 122 THR A CA 1
ATOM 697 C C . THR A 1 83 ? 94.819 29.417 37.909 1.00 8.98 122 THR A C 1
ATOM 698 O O . THR A 1 83 ? 95.214 28.611 38.751 1.00 10.36 122 THR A O 1
ATOM 702 N N . ALA A 1 84 ? 93.544 29.790 37.819 1.00 7.80 123 ALA A N 1
ATOM 703 C CA . ALA A 1 84 ? 92.556 29.300 38.799 1.00 8.26 123 ALA A CA 1
ATOM 704 C C . ALA A 1 84 ? 92.547 27.782 38.965 1.00 11.13 123 ALA A C 1
ATOM 705 O O . ALA A 1 84 ? 92.263 27.279 40.057 1.00 11.72 123 ALA A O 1
ATOM 707 N N . GLY A 1 85 ? 92.846 27.055 37.890 1.00 7.40 124 GLY A N 1
ATOM 708 C CA . GLY A 1 85 ? 92.808 25.600 37.930 1.00 7.51 124 GLY A CA 1
ATOM 709 C C . GLY A 1 85 ? 94.095 24.873 38.293 1.00 7.04 124 GLY A C 1
ATOM 710 O O . GLY A 1 85 ? 94.119 23.639 38.292 1.00 8.87 124 GLY A O 1
ATOM 711 N N . ILE A 1 86 ? 95.163 25.604 38.598 1.00 8.79 125 ILE A N 1
ATOM 712 C CA . ILE A 1 86 ? 96.433 24.951 38.931 1.00 8.77 125 ILE A CA 1
ATOM 713 C C . ILE A 1 86 ? 96.320 24.019 40.154 1.00 9.65 125 ILE A C 1
ATOM 714 O O . ILE A 1 86 ? 96.792 22.878 40.108 1.00 9.95 125 ILE A O 1
ATOM 719 N N . LYS A 1 87 ? 95.662 24.486 41.213 1.00 9.51 126 LYS A N 1
ATOM 720 C CA . LYS A 1 87 ? 95.476 23.668 42.410 1.00 10.06 126 LYS A CA 1
ATOM 721 C C . LYS A 1 87 ? 94.814 22.327 42.075 1.00 10.31 126 LYS A C 1
ATOM 722 O O . LYS A 1 87 ? 95.267 21.257 42.518 1.00 12.04 126 LYS A O 1
ATOM 728 N N . LEU A 1 88 ? 93.746 22.373 41.279 1.00 10.08 127 LEU A N 1
ATOM 729 C CA . LEU A 1 88 ? 93.054 21.154 40.893 1.00 9.23 127 LEU A CA 1
ATOM 730 C C . LEU A 1 88 ? 93.966 20.239 40.077 1.00 12.14 127 LEU A C 1
ATOM 731 O O . LEU A 1 88 ? 94.028 19.030 40.323 1.00 11.46 127 LEU A O 1
ATOM 736 N N . LEU A 1 89 ? 94.677 20.805 39.104 1.00 9.58 128 LEU A N 1
ATOM 737 C CA . LEU A 1 89 ? 95.533 19.976 38.270 1.00 11.28 128 LEU A CA 1
ATOM 738 C C . LEU A 1 89 ? 96.613 19.299 39.101 1.00 12.35 128 LEU A C 1
ATOM 739 O O . LEU A 1 89 ? 96.909 18.124 38.882 1.00 11.85 128 LEU A O 1
ATOM 744 N N . ASN A 1 90 ? 97.183 20.038 40.053 1.00 9.58 129 ASN A N 1
ATOM 745 C CA . ASN A 1 90 ? 98.161 19.485 40.991 1.00 9.94 129 ASN A CA 1
ATOM 746 C C . ASN A 1 90 ? 97.586 18.318 41.774 1.00 11.88 129 ASN A C 1
ATOM 747 O O . ASN A 1 90 ? 98.259 17.303 41.970 1.00 14.08 129 ASN A O 1
ATOM 752 N N . SER A 1 91 ? 96.334 18.452 42.210 1.00 11.86 130 SER A N 1
ATOM 753 C CA . SER A 1 91 ? 95.687 17.388 42.992 1.00 11.67 130 SER A CA 1
ATOM 754 C C . SER A 1 91 ? 95.482 16.109 42.186 1.00 14.51 130 SER A C 1
ATOM 755 O O . SER A 1 91 ? 95.338 15.029 42.765 1.00 16.41 130 SER A O 1
ATOM 758 N N . LYS A 1 92 ? 95.487 16.223 40.857 1.00 11.58 131 LYS A N 1
ATOM 759 C CA . LYS A 1 92 ? 95.319 15.076 39.966 1.00 15.12 131 LYS A CA 1
ATOM 760 C C . LYS A 1 92 ? 96.629 14.567 39.387 1.00 13.25 131 LYS A C 1
ATOM 761 O O . LYS A 1 92 ? 96.631 13.718 38.483 1.00 16.81 131 LYS A O 1
ATOM 767 N N . SER A 1 93 ? 97.733 15.101 39.901 1.00 13.12 133 SER A N 1
ATOM 768 C CA . SER A 1 93 ? 99.072 14.749 39.433 1.00 13.55 133 SER A CA 1
ATOM 769 C C . SER A 1 93 ? 99.265 15.013 37.947 1.00 13.21 133 SER A C 1
ATOM 770 O O . SER A 1 93 ? 99.968 14.265 37.261 1.00 16.33 133 SER A O 1
ATOM 773 N N . ILE A 1 94 ? 98.627 16.072 37.449 1.00 10.33 134 ILE A N 1
ATOM 774 C CA . ILE A 1 94 ? 98.857 16.526 36.090 1.00 9.85 134 ILE A CA 1
ATOM 775 C C . ILE A 1 94 ? 99.911 17.628 36.179 1.00 9.60 134 ILE A C 1
ATOM 776 O O . ILE A 1 94 ? 99.720 18.607 36.897 1.00 11.29 134 ILE A O 1
ATOM 781 N N . PRO A 1 95 ? 101.038 17.457 35.478 1.00 9.50 135 PRO A N 1
ATOM 782 C CA . PRO A 1 95 ? 102.093 18.476 35.537 1.00 9.22 135 PRO A CA 1
ATOM 783 C C . PRO A 1 95 ? 101.578 19.868 35.184 1.00 10.49 135 PRO A C 1
ATOM 784 O O . PRO A 1 95 ? 100.833 20.044 34.214 1.00 10.23 135 PRO A O 1
ATOM 788 N N . THR A 1 96 ? 101.968 20.851 35.985 1.00 9.42 136 THR A N 1
ATOM 789 C CA . THR A 1 96 ? 101.585 22.229 35.740 1.00 7.65 136 THR A CA 1
ATOM 790 C C . THR A 1 96 ? 102.841 23.040 35.547 1.00 11.15 136 THR A C 1
ATOM 791 O O . THR A 1 96 ? 103.816 22.847 36.270 1.00 9.74 136 THR A O 1
ATOM 795 N N . TYR A 1 97 ? 102.813 23.932 34.562 1.00 7.25 137 TYR A N 1
ATOM 796 C CA . TYR A 1 97 ? 103.977 24.742 34.212 1.00 7.00 137 TYR A CA 1
ATOM 797 C C . TYR A 1 97 ? 103.630 26.215 34.225 1.00 10.65 137 TYR A C 1
ATOM 798 O O . TYR A 1 97 ? 102.515 26.602 33.863 1.00 8.91 137 TYR A O 1
ATOM 807 N N . THR A 1 98 ? 104.606 27.023 34.639 1.00 10.57 138 THR A N 1
ATOM 808 C CA . THR A 1 98 ? 104.646 28.452 34.345 1.00 7.64 138 THR A CA 1
ATOM 809 C C . THR A 1 98 ? 106.104 28.836 34.115 1.00 8.99 138 THR A C 1
ATOM 810 O O . THR A 1 98 ? 107.005 28.014 34.299 1.00 11.45 138 THR A O 1
ATOM 814 N N . SER A 1 99 ? 106.350 30.082 33.735 1.00 8.10 139 SER A N 1
ATOM 815 C CA . SER A 1 99 ? 107.724 30.574 33.765 1.00 9.51 139 SER A CA 1
ATOM 816 C C . SER A 1 99 ? 108.176 30.668 35.215 1.00 9.84 139 SER A C 1
ATOM 817 O O . SER A 1 99 ? 107.347 30.731 36.134 1.00 9.59 139 SER A O 1
ATOM 820 N N . GLU A 1 100 ? 109.487 30.691 35.440 1.00 8.42 140 GLU A N 1
ATOM 821 C CA . GLU A 1 100 ? 109.980 30.812 36.811 1.00 10.57 140 GLU A CA 1
ATOM 822 C C . GLU A 1 100 ? 109.517 32.126 37.465 1.00 11.52 140 GLU A C 1
ATOM 823 O O . GLU A 1 100 ? 109.164 32.135 38.644 1.00 10.84 140 GLU A O 1
ATOM 829 N N . LEU A 1 101 ? 109.478 33.221 36.706 1.00 10.11 141 LEU A N 1
ATOM 830 C CA . LEU A 1 101 ? 108.981 34.484 37.269 1.00 10.70 141 LEU A CA 1
ATOM 831 C C . LEU A 1 101 ? 107.503 34.386 37.695 1.00 10.48 141 LEU A C 1
ATOM 832 O O . LEU A 1 101 ? 107.126 34.831 38.798 1.00 11.13 141 LEU A O 1
ATOM 837 N N . THR A 1 102 ? 106.675 33.786 36.844 1.00 8.04 142 THR A N 1
ATOM 838 C CA . THR A 1 102 ? 105.271 33.593 37.199 1.00 7.39 142 THR A CA 1
ATOM 839 C C . THR A 1 102 ? 105.150 32.784 38.483 1.00 8.31 142 THR A C 1
ATOM 840 O O . THR A 1 102 ? 104.337 33.128 39.339 1.00 10.19 142 THR A O 1
ATOM 844 N N . LYS A 1 103 ? 105.975 31.743 38.629 1.00 8.00 143 LYS A N 1
ATOM 845 C CA . LYS A 1 103 ? 105.956 30.928 39.848 1.00 8.84 143 LYS A CA 1
ATOM 846 C C . LYS A 1 103 ? 106.325 31.759 41.085 1.00 9.21 143 LYS A C 1
ATOM 847 O O . LYS A 1 103 ? 105.711 31.610 42.144 1.00 11.30 143 LYS A O 1
ATOM 853 N N . LYS A 1 104 ? 107.297 32.654 40.933 1.00 9.75 144 LYS A N 1
ATOM 854 C CA . LYS A 1 104 ? 107.718 33.508 42.046 1.00 10.93 144 LYS A CA 1
ATOM 855 C C . LYS A 1 104 ? 106.607 34.469 42.445 1.00 13.85 144 LYS A C 1
ATOM 856 O O . LYS A 1 104 ? 106.412 34.732 43.641 1.00 12.56 144 LYS A O 1
ATOM 862 N N . LEU A 1 105 ? 105.868 34.980 41.456 1.00 9.86 145 LEU A N 1
ATOM 863 C CA . LEU A 1 105 ? 104.752 35.881 41.742 1.00 9.42 145 LEU A CA 1
ATOM 864 C C . LEU A 1 105 ? 103.612 35.134 42.427 1.00 16.73 145 LEU A C 1
ATOM 865 O O . LEU A 1 105 ? 103.057 35.625 43.416 1.00 17.13 145 LEU A O 1
ATOM 870 N N . LEU A 1 106 ? 103.274 33.945 41.923 1.00 9.63 146 LEU A N 1
ATOM 871 C CA . LEU A 1 106 ? 102.244 33.116 42.556 1.00 8.83 146 LEU A CA 1
ATOM 872 C C . LEU A 1 106 ? 102.639 32.783 43.989 1.00 13.46 146 LEU A C 1
ATOM 873 O O . LEU A 1 106 ? 101.814 32.861 44.894 1.00 13.94 146 LEU A O 1
ATOM 878 N N . ALA A 1 107 ? 103.899 32.412 44.187 1.00 13.81 147 ALA A N 1
ATOM 879 C CA . ALA A 1 107 ? 104.371 31.981 45.507 1.00 11.89 147 ALA A CA 1
ATOM 880 C C . ALA A 1 107 ? 104.199 33.111 46.492 1.00 13.41 147 ALA A C 1
ATOM 881 O O . ALA A 1 107 ? 103.629 32.916 47.569 1.00 17.01 147 ALA A O 1
ATOM 883 N N . ARG A 1 108 ? 104.684 34.293 46.130 1.00 13.03 148 ARG A N 1
ATOM 884 C CA . ARG A 1 108 ? 104.599 35.441 47.024 1.00 19.81 148 ARG A CA 1
ATOM 885 C C . ARG A 1 108 ? 103.163 35.743 47.446 1.00 20.82 148 ARG A C 1
ATOM 886 O O . ARG A 1 108 ? 102.919 36.134 48.589 1.00 19.45 148 ARG A O 1
ATOM 894 N N . GLU A 1 109 ? 102.221 35.554 46.520 1.00 16.06 149 GLU A N 1
ATOM 895 C CA . GLU A 1 109 ? 100.810 35.864 46.756 1.00 13.95 149 GLU A CA 1
ATOM 896 C C . GLU A 1 109 ? 100.054 34.767 47.496 1.00 12.29 149 GLU A C 1
ATOM 897 O O . GLU A 1 109 ? 98.833 34.858 47.656 1.00 17.45 149 GLU A O 1
ATOM 903 N N . GLY A 1 110 ? 100.765 33.734 47.935 1.00 11.23 150 GLY A N 1
ATOM 904 C CA . GLY A 1 110 ? 100.149 32.650 48.680 1.00 14.19 150 GLY A CA 1
ATOM 905 C C . GLY A 1 110 ? 99.286 31.734 47.828 1.00 14.97 150 GLY A C 1
ATOM 906 O O . GLY A 1 110 ? 98.482 30.962 48.354 1.00 17.39 150 GLY A O 1
ATOM 907 N N . LYS A 1 111 ? 99.468 31.811 46.509 1.00 13.37 165 LYS A N 1
ATOM 908 C CA . LYS A 1 111 ? 98.682 31.019 45.568 1.00 12.98 165 LYS A CA 1
ATOM 909 C C . LYS A 1 111 ? 99.297 29.638 45.350 1.00 11.21 165 LYS A C 1
ATOM 910 O O . LYS A 1 111 ? 100.476 29.407 45.648 1.00 14.02 165 LYS A O 1
ATOM 916 N N . PRO A 1 112 ? 98.493 28.693 44.855 1.00 12.06 166 PRO A N 1
ATOM 917 C CA . PRO A 1 112 ? 99.090 27.417 44.452 1.00 12.03 166 PRO A CA 1
ATOM 918 C C . PRO A 1 112 ? 100.146 27.623 43.373 1.00 11.18 166 PRO A C 1
ATOM 919 O O . PRO A 1 112 ? 99.978 28.452 42.478 1.00 11.16 166 PRO A O 1
ATOM 923 N N . VAL A 1 113 ? 101.244 26.884 43.481 1.00 11.45 167 VAL A N 1
ATOM 924 C CA . VAL A 1 113 ? 102.346 27.029 42.540 1.00 12.50 167 VAL A CA 1
ATOM 925 C C . VAL A 1 113 ? 102.409 25.832 41.613 1.00 9.95 167 VAL A C 1
ATOM 926 O O . VAL A 1 113 ? 102.011 24.725 41.991 1.00 11.38 167 VAL A O 1
ATOM 930 N N . PRO A 1 114 ? 102.910 26.050 40.387 1.00 9.32 168 PRO A N 1
ATOM 931 C CA . PRO A 1 114 ? 103.064 24.941 39.447 1.00 7.78 168 PRO A CA 1
ATOM 932 C C . PRO A 1 114 ? 104.137 23.966 39.934 1.00 10.69 168 PRO A C 1
ATOM 933 O O . PRO A 1 114 ? 105.007 24.335 40.726 1.00 12.45 168 PRO A O 1
ATOM 937 N N . THR A 1 115 ? 104.074 22.730 39.462 1.00 11.25 169 THR A N 1
ATOM 938 C CA . THR A 1 115 ? 105.091 21.748 39.834 1.00 11.14 169 THR A CA 1
ATOM 939 C C . THR A 1 115 ? 106.334 21.818 38.947 1.00 13.52 169 THR A C 1
ATOM 940 O O . THR A 1 115 ? 107.387 21.279 39.301 1.00 12.23 169 THR A O 1
ATOM 944 N N . HIS A 1 116 ? 106.216 22.482 37.798 1.00 10.50 170 HIS A N 1
ATOM 945 C CA . HIS A 1 116 ? 107.348 22.695 36.894 1.00 10.77 170 HIS A CA 1
ATOM 946 C C . HIS A 1 116 ? 107.415 24.174 36.518 1.00 12.15 170 HIS A C 1
ATOM 947 O O . HIS A 1 116 ? 106.386 24.840 36.416 1.00 11.01 170 HIS A O 1
ATOM 954 N N . TYR A 1 117 ? 108.617 24.688 36.275 1.00 9.17 171 TYR A N 1
ATOM 955 C CA . TYR A 1 117 ? 108.756 26.082 35.866 1.00 8.58 171 TYR A CA 1
ATOM 956 C C . TYR A 1 117 ? 110.087 26.295 35.172 1.00 13.62 171 TYR A C 1
ATOM 957 O O . TYR A 1 117 ? 111.101 25.717 35.569 1.00 16.71 171 TYR A O 1
ATOM 966 N N . PHE A 1 118 ? 110.075 27.095 34.113 1.00 12.78 172 PHE A N 1
ATOM 967 C CA . PHE A 1 118 ? 111.257 27.219 33.261 1.00 14.90 172 PHE A CA 1
ATOM 968 C C . PHE A 1 118 ? 111.913 28.585 33.422 1.00 16.51 172 PHE A C 1
ATOM 969 O O . PHE A 1 118 ? 111.231 29.589 33.610 1.00 15.33 172 PHE A O 1
ATOM 977 N N . LYS A 1 119 ? 113.245 28.623 33.377 1.00 20.78 173 LYS A N 1
ATOM 978 C CA . LYS A 1 119 ? 113.957 29.868 33.675 1.00 24.21 173 LYS A CA 1
ATOM 979 C C . LYS A 1 119 ? 114.335 30.694 32.455 1.00 26.20 173 LYS A C 1
ATOM 980 O O . LYS A 1 119 ? 114.546 31.899 32.568 1.00 28.39 173 LYS A O 1
ATOM 986 N N . ASP A 1 120 ? 114.425 30.050 31.298 1.00 22.25 174 ASP A N 1
ATOM 987 C CA . ASP A 1 120 ? 114.882 30.729 30.085 1.00 23.73 174 ASP A CA 1
ATOM 988 C C . ASP A 1 120 ? 113.735 31.516 29.433 1.00 22.60 174 ASP A C 1
ATOM 989 O O . ASP A 1 120 ? 112.575 31.364 29.825 1.00 22.49 174 ASP A O 1
ATOM 994 N N . ASP A 1 121 ? 114.047 32.361 28.451 1.00 18.96 175 ASP A N 1
ATOM 995 C CA . ASP A 1 121 ? 113.001 33.103 27.742 1.00 18.97 175 ASP A CA 1
ATOM 996 C C . ASP A 1 121 ? 112.199 32.200 26.798 1.00 18.07 175 ASP A C 1
ATOM 997 O O . ASP A 1 121 ? 111.186 32.618 26.247 1.00 18.67 175 ASP A O 1
ATOM 1002 N N . GLU A 1 122 ? 112.674 30.979 26.580 1.00 20.46 179 GLU A N 1
ATOM 1003 C CA . GLU A 1 122 ? 111.980 30.056 25.687 1.00 13.58 179 GLU A CA 1
ATOM 1004 C C . GLU A 1 122 ? 111.911 28.669 26.297 1.00 14.58 179 GLU A C 1
ATOM 1005 O O . GLU A 1 122 ? 112.794 28.279 27.064 1.00 17.31 179 GLU A O 1
ATOM 1011 N N . PHE A 1 123 ? 110.860 27.923 25.957 1.00 11.83 180 PHE A N 1
ATOM 1012 C CA . PHE A 1 123 ? 110.698 26.552 26.432 1.00 12.73 180 PHE A CA 1
ATOM 1013 C C . PHE A 1 123 ? 109.727 25.884 25.470 1.00 13.65 180 PHE A C 1
ATOM 1014 O O . PHE A 1 123 ? 109.036 26.570 24.714 1.00 14.99 180 PHE A O 1
ATOM 1022 N N A THR A 1 124 ? 109.679 24.555 25.483 0.68 14.81 181 THR A N 1
ATOM 1023 N N B THR A 1 124 ? 109.687 24.555 25.479 0.32 14.81 181 THR A N 1
ATOM 1024 C CA A THR A 1 124 ? 108.766 23.820 24.611 0.68 13.58 181 THR A CA 1
ATOM 1025 C CA B THR A 1 124 ? 108.773 23.822 24.609 0.32 13.65 181 THR A CA 1
ATOM 1026 C C A THR A 1 124 ? 108.039 22.746 25.399 0.68 14.85 181 THR A C 1
ATOM 1027 C C B THR A 1 124 ? 108.052 22.717 25.378 0.32 14.87 181 THR A C 1
ATOM 1028 O O A THR A 1 124 ? 108.584 22.190 26.353 0.68 17.68 181 THR A O 1
ATOM 1029 O O B THR A 1 124 ? 108.599 22.133 26.317 0.32 17.59 181 THR A O 1
ATOM 1036 N N . LEU A 1 125 ? 106.804 22.463 24.997 1.00 12.73 182 LEU A N 1
ATOM 1037 C CA . LEU A 1 125 ? 106.041 21.355 25.552 1.00 12.00 182 LEU A CA 1
ATOM 1038 C C . LEU A 1 125 ? 105.658 20.441 24.400 1.00 11.77 182 LEU A C 1
ATOM 1039 O O . LEU A 1 125 ? 105.483 20.901 23.266 1.00 12.72 182 LEU A O 1
ATOM 1044 N N A GLY A 1 126 ? 105.453 19.166 24.702 0.37 14.96 183 GLY A N 1
ATOM 1045 N N B GLY A 1 126 ? 105.615 19.137 24.677 0.63 14.72 183 GLY A N 1
ATOM 1046 C CA A GLY A 1 126 ? 105.148 18.213 23.658 0.37 15.12 183 GLY A CA 1
ATOM 1047 C CA B GLY A 1 126 ? 105.154 18.146 23.712 0.63 15.10 183 GLY A CA 1
ATOM 1048 C C A GLY A 1 126 ? 106.355 18.070 22.758 0.37 17.92 183 GLY A C 1
ATOM 1049 C C B GLY A 1 126 ? 106.026 17.906 22.486 0.63 17.92 183 GLY A C 1
ATOM 1050 O O A GLY A 1 126 ? 107.495 18.231 23.197 0.37 18.71 183 GLY A O 1
ATOM 1051 O O B GLY A 1 126 ? 105.511 17.592 21.412 0.63 19.57 183 GLY A O 1
ATOM 1052 N N A ASN A 1 127 ? 106.108 17.792 21.488 0.37 22.13 184 ASN A N 1
ATOM 1053 N N B ASN A 1 127 ? 107.339 18.048 22.645 0.63 17.12 184 ASN A N 1
ATOM 1054 C CA A ASN A 1 127 ? 107.185 17.493 20.567 0.37 23.57 184 ASN A CA 1
ATOM 1055 C CA B ASN A 1 127 ? 108.298 17.809 21.557 0.63 19.29 184 ASN A CA 1
ATOM 1056 C C A ASN A 1 127 ? 107.791 18.744 19.949 0.37 21.40 184 ASN A C 1
ATOM 1057 C C B ASN A 1 127 ? 108.018 18.659 20.310 0.63 19.06 184 ASN A C 1
ATOM 1058 O O A ASN A 1 127 ? 108.362 18.665 18.861 0.37 32.33 184 ASN A O 1
ATOM 1059 O O B ASN A 1 127 ? 108.032 18.190 19.172 0.63 33.29 184 ASN A O 1
ATOM 1068 N N . GLY A 1 128 ? 107.686 19.905 20.594 1.00 22.44 185 GLY A N 1
ATOM 1069 C CA . GLY A 1 128 ? 107.767 21.064 19.731 1.00 20.89 185 GLY A CA 1
ATOM 1070 C C . GLY A 1 128 ? 106.351 21.436 19.346 1.00 18.53 185 GLY A C 1
ATOM 1071 O O . GLY A 1 128 ? 106.131 22.292 18.482 1.00 19.51 185 GLY A O 1
ATOM 1072 N N . LEU A 1 129 ? 105.389 20.778 19.989 1.00 12.77 186 LEU A N 1
ATOM 1073 C CA . LEU A 1 129 ? 103.974 21.094 19.786 1.00 8.25 186 LEU A CA 1
ATOM 1074 C C . LEU A 1 129 ? 103.650 22.546 20.154 1.00 9.75 186 LEU A C 1
ATOM 1075 O O . LEU A 1 129 ? 102.903 23.249 19.437 1.00 11.53 186 LEU A O 1
ATOM 1080 N N . ILE A 1 130 ? 104.203 22.981 21.286 1.00 11.49 187 ILE A N 1
ATOM 1081 C CA . ILE A 1 130 ? 103.937 24.307 21.830 1.00 8.99 187 ILE A CA 1
ATOM 1082 C C . ILE A 1 130 ? 105.269 24.965 22.131 1.00 13.12 187 ILE A C 1
ATOM 1083 O O . ILE A 1 130 ? 106.061 24.429 22.900 1.00 13.11 187 ILE A O 1
ATOM 1088 N N . GLU A 1 131 ? 105.520 26.118 21.513 1.00 10.71 188 GLU A N 1
ATOM 1089 C CA . GLU A 1 131 ? 106.737 26.879 21.782 1.00 9.82 188 GLU A CA 1
ATOM 1090 C C . GLU A 1 131 ? 106.400 28.087 22.640 1.00 9.79 188 GLU A C 1
ATOM 1091 O O . GLU A 1 131 ? 105.626 28.948 22.234 1.00 13.94 188 GLU A O 1
ATOM 1097 N N . LEU A 1 132 ? 106.994 28.149 23.826 1.00 10.58 189 LEU A N 1
ATOM 1098 C CA . LEU A 1 132 ? 106.729 29.239 24.757 1.00 10.38 189 LEU A CA 1
ATOM 1099 C C . LEU A 1 132 ? 107.814 30.310 24.604 1.00 11.14 189 LEU A C 1
ATOM 1100 O O . LEU A 1 132 ? 109.000 29.998 24.410 1.00 13.10 189 LEU A O 1
ATOM 1105 N N . TYR A 1 133 ? 107.410 31.571 24.688 1.00 8.87 190 TYR A N 1
ATOM 1106 C CA . TYR A 1 133 ? 108.338 32.683 24.504 1.00 12.99 190 TYR A CA 1
ATOM 1107 C C . TYR A 1 133 ? 107.961 33.845 25.413 1.00 10.46 190 TYR A C 1
ATOM 1108 O O . TYR A 1 133 ? 106.794 34.245 25.469 1.00 11.37 190 TYR A O 1
ATOM 1117 N N . TYR A 1 134 ? 108.958 34.387 26.115 1.00 10.27 191 TYR A N 1
ATOM 1118 C CA . TYR A 1 134 ? 108.786 35.610 26.905 1.00 9.77 191 TYR A CA 1
ATOM 1119 C C . TYR A 1 134 ? 109.276 36.822 26.109 1.00 10.70 191 TYR A C 1
ATOM 1120 O O . TYR A 1 134 ? 110.478 36.971 25.877 1.00 13.00 191 TYR A O 1
ATOM 1129 N N . PRO A 1 135 ? 108.350 37.694 25.683 1.00 8.30 192 PRO A N 1
ATOM 1130 C CA . PRO A 1 135 ? 108.718 38.820 24.818 1.00 11.72 192 PRO A CA 1
ATOM 1131 C C . PRO A 1 135 ? 109.034 40.089 25.586 1.00 13.78 192 PRO A C 1
ATOM 1132 O O . PRO A 1 135 ? 109.433 41.078 24.976 1.00 15.30 192 PRO A O 1
ATOM 1136 N N . GLY A 1 136 ? 108.837 40.071 26.899 1.00 11.43 193 GLY A N 1
ATOM 1137 C CA . GLY A 1 136 ? 108.994 41.277 27.693 1.00 11.59 193 GLY A CA 1
ATOM 1138 C C . GLY A 1 136 ? 107.696 41.658 28.382 1.00 12.89 193 GLY A C 1
ATOM 1139 O O . GLY A 1 136 ? 106.633 41.106 28.077 1.00 12.38 193 GLY A O 1
ATOM 1140 N N . ALA A 1 137 ? 107.780 42.615 29.302 1.00 9.06 194 ALA A N 1
ATOM 1141 C CA . ALA A 1 137 ? 106.631 43.072 30.076 1.00 12.26 194 ALA A CA 1
ATOM 1142 C C . ALA A 1 137 ? 105.599 43.830 29.243 1.00 15.37 194 ALA A C 1
ATOM 1143 O O . ALA A 1 137 ? 105.928 44.509 28.265 1.00 13.32 194 ALA A O 1
ATOM 1145 N N . GLY A 1 138 ? 104.337 43.724 29.633 1.00 10.44 195 GLY A N 1
ATOM 1146 C CA . GLY A 1 138 ? 103.295 44.491 28.978 1.00 10.64 195 GLY A CA 1
ATOM 1147 C C . GLY A 1 138 ? 102.060 44.511 29.847 1.00 10.30 195 GLY A C 1
ATOM 1148 O O . GLY A 1 138 ? 101.939 45.324 30.769 1.00 10.16 195 GLY A O 1
ATOM 1149 N N . HIS A 1 139 ? 101.140 43.590 29.567 1.00 7.86 196 HIS A N 1
ATOM 1150 C CA . HIS A 1 139 ? 99.956 43.418 30.392 1.00 9.65 196 HIS A CA 1
ATOM 1151 C C . HIS A 1 139 ? 100.356 43.150 31.840 1.00 8.68 196 HIS A C 1
ATOM 1152 O O . HIS A 1 139 ? 99.766 43.712 32.779 1.00 9.76 196 HIS A O 1
ATOM 1159 N N . THR A 1 140 ? 101.356 42.286 32.013 1.00 8.04 197 THR A N 1
ATOM 1160 C CA . THR A 1 140 ? 101.997 42.081 33.310 1.00 9.13 197 THR A CA 1
ATOM 1161 C C . THR A 1 140 ? 103.493 41.942 33.083 1.00 12.22 197 THR A C 1
ATOM 1162 O O . THR A 1 140 ? 103.956 41.867 31.937 1.00 10.77 197 THR A O 1
ATOM 1166 N N . GLU A 1 141 ? 104.251 41.905 34.176 1.00 10.34 198 GLU A N 1
ATOM 1167 C CA . GLU A 1 141 ? 105.699 41.752 34.085 1.00 10.72 198 GLU A CA 1
ATOM 1168 C C . GLU A 1 141 ? 106.059 40.409 33.467 1.00 11.00 198 GLU A C 1
ATOM 1169 O O . GLU A 1 141 ? 107.070 40.290 32.763 1.00 11.79 198 GLU A O 1
ATOM 1175 N N . ASP A 1 142 ? 105.218 39.403 33.720 1.00 9.25 199 ASP A N 1
ATOM 1176 C CA . ASP A 1 142 ? 105.600 38.013 33.475 1.00 10.09 199 ASP A CA 1
ATOM 1177 C C . ASP A 1 142 ? 104.942 37.387 32.247 1.00 11.58 199 ASP A C 1
ATOM 1178 O O . ASP A 1 142 ? 105.202 36.216 31.941 1.00 11.65 199 ASP A O 1
ATOM 1183 N N . ASN A 1 143 ? 104.102 38.148 31.550 1.00 8.50 200 ASN A N 1
ATOM 1184 C CA . ASN A 1 143 ? 103.329 37.550 30.450 1.00 7.70 200 ASN A CA 1
ATOM 1185 C C . ASN A 1 143 ? 104.170 36.838 29.384 1.00 11.33 200 ASN A C 1
ATOM 1186 O O . ASN A 1 143 ? 105.156 37.386 28.867 1.00 10.14 200 ASN A O 1
ATOM 1191 N N . ILE A 1 144 ? 103.795 35.596 29.087 1.00 8.85 201 ILE A N 1
ATOM 1192 C CA . ILE A 1 144 ? 104.410 34.866 27.973 1.00 8.21 201 ILE A CA 1
ATOM 1193 C C . ILE A 1 144 ? 103.386 34.566 26.886 1.00 7.71 201 ILE A C 1
ATOM 1194 O O . ILE A 1 144 ? 102.167 34.637 27.116 1.00 8.91 201 ILE A O 1
ATOM 1199 N N . VAL A 1 145 ? 103.888 34.197 25.710 1.00 9.64 202 VAL A N 1
ATOM 1200 C CA . VAL A 1 145 ? 103.026 33.766 24.606 1.00 10.03 202 VAL A CA 1
ATOM 1201 C C . VAL A 1 145 ? 103.367 32.325 24.210 1.00 8.34 202 VAL A C 1
ATOM 1202 O O . VAL A 1 145 ? 104.435 31.802 24.551 1.00 8.77 202 VAL A O 1
ATOM 1206 N N . ALA A 1 146 ? 102.428 31.671 23.531 1.00 7.64 203 ALA A N 1
ATOM 1207 C CA . ALA A 1 146 ? 102.635 30.318 23.041 1.00 7.41 203 ALA A CA 1
ATOM 1208 C C . ALA A 1 146 ? 102.418 30.300 21.542 1.00 10.32 203 ALA A C 1
ATOM 1209 O O . ALA A 1 146 ? 101.392 30.769 21.059 1.00 13.73 203 ALA A O 1
ATOM 1211 N N . TRP A 1 147 ? 103.387 29.751 20.818 1.00 7.94 204 TRP A N 1
ATOM 1212 C CA . TRP A 1 147 ? 103.288 29.615 19.368 1.00 9.30 204 TRP A CA 1
ATOM 1213 C C . TRP A 1 147 ? 103.062 28.144 19.027 1.00 8.44 204 TRP A C 1
ATOM 1214 O O . TRP A 1 147 ? 103.760 27.267 19.553 1.00 9.79 204 TRP A O 1
ATOM 1225 N N . LEU A 1 148 ? 102.073 27.873 18.174 1.00 8.49 205 LEU A N 1
ATOM 1226 C CA . LEU A 1 148 ? 101.773 26.496 17.754 1.00 7.66 205 LEU A CA 1
ATOM 1227 C C . LEU A 1 148 ? 102.176 26.339 16.286 1.00 10.91 205 LEU A C 1
ATOM 1228 O O . LEU A 1 148 ? 101.463 26.795 15.386 1.00 11.99 205 LEU A O 1
ATOM 1233 N N . PRO A 1 149 ? 103.341 25.717 16.042 1.00 10.90 209 PRO A N 1
ATOM 1234 C CA . PRO A 1 149 ? 103.862 25.692 14.665 1.00 12.80 209 PRO A CA 1
ATOM 1235 C C . PRO A 1 149 ? 102.958 24.978 13.646 1.00 15.38 209 PRO A C 1
ATOM 1236 O O . PRO A 1 149 ? 102.894 25.430 12.497 1.00 17.61 209 PRO A O 1
ATOM 1240 N N . LYS A 1 150 ? 102.282 23.900 14.035 1.00 13.23 210 LYS A N 1
ATOM 1241 C CA . LYS A 1 150 ? 101.479 23.139 13.070 1.00 13.40 210 LYS A CA 1
ATOM 1242 C C . LYS A 1 150 ? 100.249 23.917 12.618 1.00 17.58 210 LYS A C 1
ATOM 1243 O O . LYS A 1 150 ? 100.006 24.080 11.416 1.00 20.01 210 LYS A O 1
ATOM 1249 N N . SER A 1 151 ? 99.487 24.418 13.586 1.00 12.60 211 SER A N 1
ATOM 1250 C CA . SER A 1 151 ? 98.237 25.111 13.304 1.00 10.32 211 SER A CA 1
ATOM 1251 C C . SER A 1 151 ? 98.476 26.574 12.952 1.00 11.26 211 SER A C 1
ATOM 1252 O O . SER A 1 151 ? 97.560 27.260 12.502 1.00 13.64 211 SER A O 1
ATOM 1255 N N . LYS A 1 152 ? 99.707 27.039 13.182 1.00 11.14 215 LYS A N 1
ATOM 1256 C CA . LYS A 1 152 ? 100.099 28.430 12.945 1.00 12.30 215 LYS A CA 1
ATOM 1257 C C . LYS A 1 152 ? 99.263 29.441 13.735 1.00 11.90 215 LYS A C 1
ATOM 1258 O O . LYS A 1 152 ? 98.926 30.528 13.248 1.00 13.03 215 LYS A O 1
ATOM 1264 N N . ILE A 1 153 ? 98.950 29.067 14.975 1.00 10.80 216 ILE A N 1
ATOM 1265 C CA . ILE A 1 153 ? 98.189 29.913 15.880 1.00 9.44 216 ILE A CA 1
ATOM 1266 C C . ILE A 1 153 ? 99.140 30.485 16.927 1.00 8.16 216 ILE A C 1
ATOM 1267 O O . ILE A 1 153 ? 99.906 29.740 17.543 1.00 9.57 216 ILE A O 1
ATOM 1272 N N . LEU A 1 154 ? 99.118 31.803 17.101 1.00 7.96 217 LEU A N 1
ATOM 1273 C CA . LEU A 1 154 ? 99.819 32.433 18.217 1.00 8.48 217 LEU A CA 1
ATOM 1274 C C . LEU A 1 154 ? 98.810 32.658 19.336 1.00 8.66 217 LEU A C 1
ATOM 1275 O O . LEU A 1 154 ? 97.838 33.400 19.156 1.00 10.37 217 LEU A O 1
ATOM 1280 N N . PHE A 1 155 ? 99.033 32.015 20.481 1.00 10.43 218 PHE A N 1
ATOM 1281 C CA . PHE A 1 155 ? 98.256 32.346 21.664 1.00 8.04 218 PHE A CA 1
ATOM 1282 C C . PHE A 1 155 ? 98.937 33.527 22.336 1.00 7.59 218 PHE A C 1
ATOM 1283 O O . PHE A 1 155 ? 99.982 33.374 22.968 1.00 9.56 218 PHE A O 1
ATOM 1291 N N . GLY A 1 156 ? 98.346 34.708 22.176 1.00 7.67 219 GLY A N 1
ATOM 1292 C CA . GLY A 1 156 ? 98.928 35.925 22.711 1.00 10.51 219 GLY A CA 1
ATOM 1293 C C . GLY A 1 156 ? 98.592 36.165 24.167 1.00 9.11 219 GLY A C 1
ATOM 1294 O O . GLY A 1 156 ? 99.271 36.934 24.838 1.00 10.06 219 GLY A O 1
ATOM 1295 N N . GLY A 1 157 ? 97.550 35.504 24.658 1.00 11.03 220 GLY A N 1
ATOM 1296 C CA . GLY A 1 157 ? 97.144 35.701 26.039 1.00 7.77 220 GLY A CA 1
ATOM 1297 C C . GLY A 1 157 ? 96.726 37.138 26.261 1.00 8.47 220 GLY A C 1
ATOM 1298 O O . GLY A 1 157 ? 96.314 37.838 25.332 1.00 8.69 220 GLY A O 1
ATOM 1299 N N . CYS A 1 158 ? 96.856 37.593 27.493 1.00 9.32 221 CYS A N 1
ATOM 1300 C CA . CYS A 1 158 ? 96.300 38.890 27.855 1.00 8.53 221 CYS A CA 1
ATOM 1301 C C . CYS A 1 158 ? 97.231 40.029 27.466 1.00 8.17 221 CYS A C 1
ATOM 1302 O O . CYS A 1 158 ? 96.868 41.194 27.582 1.00 10.54 221 CYS A O 1
ATOM 1305 N N . LEU A 1 159 ? 98.416 39.674 26.964 1.00 8.06 222 LEU A N 1
ATOM 1306 C CA . LEU A 1 159 ? 99.359 40.656 26.409 1.00 9.90 222 LEU A CA 1
ATOM 1307 C C . LEU A 1 159 ? 98.817 41.269 25.121 1.00 11.19 222 LEU A C 1
ATOM 1308 O O . LEU A 1 159 ? 99.159 42.405 24.768 1.00 10.02 222 LEU A O 1
ATOM 1313 N N . VAL A 1 160 ? 97.968 40.525 24.415 1.00 12.31 223 VAL A N 1
ATOM 1314 C CA . VAL A 1 160 ? 97.405 41.033 23.176 1.00 9.59 223 VAL A CA 1
ATOM 1315 C C . VAL A 1 160 ? 95.939 41.393 23.368 1.00 15.07 223 VAL A C 1
ATOM 1316 O O . VAL A 1 160 ? 95.205 40.728 24.115 1.00 16.05 223 VAL A O 1
ATOM 1320 N N . ARG A 1 161 ? 95.511 42.459 22.702 1.00 14.32 224 ARG A N 1
ATOM 1321 C CA . ARG A 1 161 ? 94.141 42.925 22.839 1.00 12.84 224 ARG A CA 1
ATOM 1322 C C . ARG A 1 161 ? 93.318 42.637 21.595 1.00 15.18 224 ARG A C 1
ATOM 1323 O O . ARG A 1 161 ? 93.710 42.989 20.474 1.00 15.16 224 ARG A O 1
ATOM 1331 N N . SER A 1 162 ? 92.177 41.984 21.809 1.00 18.14 225 SER A N 1
ATOM 1332 C CA . SER A 1 162 ? 91.190 41.737 20.766 1.00 22.46 225 SER A CA 1
ATOM 1333 C C . SER A 1 162 ? 90.606 43.064 20.314 1.00 22.82 225 SER A C 1
ATOM 1334 O O . SER A 1 162 ? 90.779 44.088 20.977 1.00 24.56 225 SER A O 1
ATOM 1337 N N . HIS A 1 163 ? 89.905 43.051 19.189 1.00 26.04 226 HIS A N 1
ATOM 1338 C CA . HIS A 1 163 ? 89.151 44.226 18.779 1.00 30.31 226 HIS A CA 1
ATOM 1339 C C . HIS A 1 163 ? 87.853 44.345 19.586 1.00 25.79 226 HIS A C 1
ATOM 1340 O O . HIS A 1 163 ? 87.208 45.396 19.589 1.00 31.96 226 HIS A O 1
ATOM 1347 N N . GLU A 1 164 ? 87.492 43.271 20.293 1.00 27.67 227 GLU A N 1
ATOM 1348 C CA . GLU A 1 164 ? 86.219 43.199 21.019 1.00 22.23 227 GLU A CA 1
ATOM 1349 C C . GLU A 1 164 ? 86.158 44.032 22.306 1.00 33.01 227 GLU A C 1
ATOM 1350 O O . GLU A 1 164 ? 85.156 44.700 22.570 1.00 41.30 227 GLU A O 1
ATOM 1356 N N . TRP A 1 165 ? 87.205 43.977 23.123 1.00 23.73 228 TRP A N 1
ATOM 1357 C CA . TRP A 1 165 ? 87.221 44.777 24.346 1.00 22.96 228 TRP A CA 1
ATOM 1358 C C . TRP A 1 165 ? 88.048 46.047 24.143 1.00 29.53 228 TRP A C 1
ATOM 1359 O O . TRP A 1 165 ? 89.235 45.988 23.811 1.00 26.29 228 TRP A O 1
ATOM 1370 N N . GLU A 1 166 ? 87.395 47.189 24.334 1.00 24.45 229 GLU A N 1
ATOM 1371 C CA . GLU A 1 166 ? 88.005 48.502 24.141 1.00 26.55 229 GLU A CA 1
ATOM 1372 C C . GLU A 1 166 ? 89.220 48.731 25.032 1.00 23.73 229 GLU A C 1
ATOM 1373 O O . GLU A 1 166 ? 89.245 48.267 26.173 1.00 18.42 229 GLU A O 1
ATOM 1379 N N . GLY A 1 167 ? 90.216 49.454 24.511 1.00 18.24 230 GLY A N 1
ATOM 1380 C CA . GLY A 1 167 ? 91.368 49.882 25.293 1.00 17.45 230 GLY A CA 1
ATOM 1381 C C . GLY A 1 167 ? 92.299 48.755 25.695 1.00 14.86 230 GLY A C 1
ATOM 1382 O O . GLY A 1 167 ? 92.200 47.653 25.157 1.00 16.83 230 GLY A O 1
ATOM 1383 N N . LEU A 1 168 ? 93.196 49.034 26.642 1.00 12.40 231 LEU A N 1
ATOM 1384 C CA . LEU A 1 168 ? 94.204 48.057 27.073 1.00 12.52 231 LEU A CA 1
ATOM 1385 C C . LEU A 1 168 ? 93.696 47.081 28.122 1.00 11.15 231 LEU A C 1
ATOM 1386 O O . LEU A 1 168 ? 94.357 46.077 28.412 1.00 16.12 231 LEU A O 1
ATOM 1391 N N . GLY A 1 169 ? 92.537 47.370 28.706 1.00 12.61 232 GLY A N 1
ATOM 1392 C CA . GLY A 1 169 ? 91.994 46.503 29.740 1.00 11.72 232 GLY A CA 1
ATOM 1393 C C . GLY A 1 169 ? 92.552 46.829 31.111 1.00 13.93 232 GLY A C 1
ATOM 1394 O O . GLY A 1 169 ? 92.919 47.978 31.378 1.00 15.51 232 GLY A O 1
ATOM 1395 N N . TYR A 1 170 ? 92.614 45.827 31.987 1.00 11.81 233 TYR A N 1
ATOM 1396 C CA . TYR A 1 170 ? 93.160 46.024 33.323 1.00 12.71 233 TYR A CA 1
ATOM 1397 C C . TYR A 1 170 ? 94.668 46.248 33.267 1.00 15.20 233 TYR A C 1
ATOM 1398 O O . TYR A 1 170 ? 95.418 45.387 32.794 1.00 14.78 233 TYR A O 1
ATOM 1407 N N . VAL A 1 171 ? 95.111 47.409 33.741 1.00 12.46 234 VAL A N 1
ATOM 1408 C CA . VAL A 1 171 ? 96.529 47.759 33.688 1.00 11.03 234 VAL A CA 1
ATOM 1409 C C . VAL A 1 171 ? 97.131 47.965 35.078 1.00 13.72 234 VAL A C 1
ATOM 1410 O O . VAL A 1 171 ? 98.226 48.526 35.218 1.00 14.79 234 VAL A O 1
ATOM 1414 N N . GLY A 1 172 ? 96.424 47.496 36.101 1.00 13.27 235 GLY A N 1
ATOM 1415 C CA . GLY A 1 172 ? 96.916 47.581 37.469 1.00 13.41 235 GLY A CA 1
ATOM 1416 C C . GLY A 1 172 ? 98.299 46.976 37.662 1.00 15.19 235 GLY A C 1
ATOM 1417 O O . GLY A 1 172 ? 99.087 47.457 38.482 1.00 17.72 235 GLY A O 1
ATOM 1418 N N . ASP A 1 173 ? 98.598 45.920 36.909 1.00 11.86 236 ASP A N 1
ATOM 1419 C CA . ASP A 1 173 ? 99.882 45.234 37.032 1.00 13.02 236 ASP A CA 1
ATOM 1420 C C . ASP A 1 173 ? 100.766 45.428 35.789 1.00 12.16 236 ASP A C 1
ATOM 1421 O O . ASP A 1 173 ? 101.773 44.733 35.607 1.00 12.38 236 ASP A O 1
ATOM 1426 N N . ALA A 1 174 ? 100.378 46.372 34.938 1.00 11.46 237 ALA A N 1
ATOM 1427 C CA . ALA A 1 174 ? 101.028 46.551 33.640 1.00 11.86 237 ALA A CA 1
ATOM 1428 C C . ALA A 1 174 ? 102.299 47.389 33.652 1.00 13.26 237 ALA A C 1
ATOM 1429 O O . ALA A 1 174 ? 102.511 48.239 34.534 1.00 15.57 237 ALA A O 1
ATOM 1431 N N . SER A 1 175 ? 103.129 47.152 32.642 1.00 11.84 238 SER A N 1
ATOM 1432 C CA . SER A 1 175 ? 104.254 48.026 32.325 1.00 14.41 238 SER A CA 1
ATOM 1433 C C . SER A 1 175 ? 103.957 48.648 30.971 1.00 14.13 238 SER A C 1
ATOM 1434 O O . SER A 1 175 ? 104.378 48.141 29.939 1.00 15.28 238 SER A O 1
ATOM 1437 N N . ILE A 1 176 ? 103.209 49.747 30.978 1.00 15.57 239 ILE A N 1
ATOM 1438 C CA . ILE A 1 176 ? 102.679 50.311 29.740 1.00 14.49 239 ILE A CA 1
ATOM 1439 C C . ILE A 1 176 ? 103.763 50.810 28.773 1.00 13.98 239 ILE A C 1
ATOM 1440 O O . ILE A 1 176 ? 103.640 50.640 27.560 1.00 17.46 239 ILE A O 1
ATOM 1445 N N . SER A 1 177 ? 104.832 51.392 29.310 1.00 16.86 240 SER A N 1
ATOM 1446 C CA . SER A 1 177 ? 105.904 51.934 28.468 1.00 19.01 240 SER A CA 1
ATOM 1447 C C . SER A 1 177 ? 106.757 50.854 27.801 1.00 16.92 240 SER A C 1
ATOM 1448 O O . SER A 1 177 ? 107.515 51.138 26.866 1.00 19.37 240 SER A O 1
ATOM 1451 N N . SER A 1 178 ? 106.627 49.617 28.276 1.00 15.80 241 SER A N 1
ATOM 1452 C CA . SER A 1 178 ? 107.352 48.480 27.711 1.00 12.64 241 SER A CA 1
ATOM 1453 C C . SER A 1 178 ? 106.485 47.666 26.756 1.00 12.62 241 SER A C 1
ATOM 1454 O O . SER A 1 178 ? 106.999 46.845 26.005 1.00 13.76 241 SER A O 1
ATOM 1457 N N . TRP A 1 179 ? 105.174 47.890 26.813 1.00 13.90 242 TRP A N 1
ATOM 1458 C CA . TRP A 1 179 ? 104.190 47.005 26.178 1.00 14.79 242 TRP A CA 1
ATOM 1459 C C . TRP A 1 179 ? 104.348 46.933 24.652 1.00 13.14 242 TRP A C 1
ATOM 1460 O O . TRP A 1 179 ? 104.389 45.837 24.078 1.00 11.93 242 TRP A O 1
ATOM 1471 N N . ALA A 1 180 ? 104.434 48.085 23.992 1.00 13.93 243 ALA A N 1
ATOM 1472 C CA . ALA A 1 180 ? 104.561 48.099 22.538 1.00 16.42 243 ALA A CA 1
ATOM 1473 C C . ALA A 1 180 ? 105.818 47.358 22.071 1.00 15.51 243 ALA A C 1
ATOM 1474 O O . ALA A 1 180 ? 105.780 46.570 21.116 1.00 14.82 243 ALA A O 1
ATOM 1476 N N . ASP A 1 181 ? 106.935 47.607 22.750 1.00 16.46 244 ASP A N 1
ATOM 1477 C CA . ASP A 1 181 ? 108.184 46.942 22.401 1.00 12.60 244 ASP A CA 1
ATOM 1478 C C . ASP A 1 181 ? 108.103 45.434 22.600 1.00 16.97 244 ASP A C 1
ATOM 1479 O O . ASP A 1 181 ? 108.722 44.667 21.867 1.00 15.28 244 ASP A O 1
ATOM 1484 N N . SER A 1 182 ? 107.332 45.006 23.593 1.00 12.66 245 SER A N 1
ATOM 1485 C CA . SER A 1 182 ? 107.157 43.580 23.829 1.00 11.88 245 SER A CA 1
ATOM 1486 C C . SER A 1 182 ? 106.395 42.928 22.681 1.00 12.87 245 SER A C 1
ATOM 1487 O O . SER A 1 182 ? 106.759 41.838 22.229 1.00 12.75 245 SER A O 1
ATOM 1490 N N . ILE A 1 183 ? 105.360 43.608 22.193 1.00 11.43 246 ILE A N 1
ATOM 1491 C CA . ILE A 1 183 ? 104.639 43.132 21.017 1.00 9.76 246 ILE A CA 1
ATOM 1492 C C . ILE A 1 183 ? 105.578 43.111 19.808 1.00 14.33 246 ILE A C 1
ATOM 1493 O O . ILE A 1 183 ? 105.561 42.170 19.018 1.00 12.48 246 ILE A O 1
ATOM 1498 N N . LYS A 1 184 ? 106.418 44.135 19.662 1.00 16.45 247 LYS A N 1
ATOM 1499 C CA . LYS A 1 184 ? 107.345 44.147 18.525 1.00 16.74 247 LYS A CA 1
ATOM 1500 C C . LYS A 1 184 ? 108.342 42.984 18.553 1.00 14.23 247 LYS A C 1
ATOM 1501 O O . LYS A 1 184 ? 108.744 42.477 17.500 1.00 17.17 247 LYS A O 1
ATOM 1507 N N . ASN A 1 185 ? 108.708 42.535 19.753 1.00 12.25 248 ASN A N 1
ATOM 1508 C CA . ASN A 1 185 ? 109.551 41.363 19.911 1.00 13.32 248 ASN A CA 1
ATOM 1509 C C . ASN A 1 185 ? 108.865 40.104 19.390 1.00 16.26 248 ASN A C 1
ATOM 1510 O O . ASN A 1 185 ? 109.525 39.229 18.827 1.00 16.22 248 ASN A O 1
ATOM 1515 N N . ILE A 1 186 ? 107.551 40.002 19.597 1.00 13.71 249 ILE A N 1
ATOM 1516 C CA . ILE A 1 186 ? 106.791 38.907 18.996 1.00 12.23 249 ILE A CA 1
ATOM 1517 C C . ILE A 1 186 ? 106.833 38.997 17.466 1.00 12.73 249 ILE A C 1
ATOM 1518 O O . ILE A 1 186 ? 107.140 38.014 16.783 1.00 16.16 249 ILE A O 1
ATOM 1523 N N . VAL A 1 187 ? 106.523 40.180 16.938 1.00 18.22 250 VAL A N 1
ATOM 1524 C CA . VAL A 1 187 ? 106.523 40.409 15.496 1.00 17.01 250 VAL A CA 1
ATOM 1525 C C . VAL A 1 187 ? 107.888 40.046 14.890 1.00 17.59 250 VAL A C 1
ATOM 1526 O O . VAL A 1 187 ? 107.962 39.471 13.802 1.00 21.66 250 VAL A O 1
ATOM 1530 N N . SER A 1 188 ? 108.958 40.344 15.626 1.00 19.36 251 SER A N 1
ATOM 1531 C CA . SER A 1 188 ? 110.325 40.067 15.183 1.00 24.00 251 SER A CA 1
ATOM 1532 C C . SER A 1 188 ? 110.645 38.587 15.043 1.00 19.85 251 SER A C 1
ATOM 1533 O O . SER A 1 188 ? 111.612 38.225 14.376 1.00 25.79 251 SER A O 1
ATOM 1536 N N . LYS A 1 189 ? 109.860 37.728 15.694 1.00 15.35 252 LYS A N 1
ATOM 1537 C CA . LYS A 1 189 ? 110.021 36.289 15.530 1.00 18.38 252 LYS A CA 1
ATOM 1538 C C . LYS A 1 189 ? 109.621 35.869 14.120 1.00 17.45 252 LYS A C 1
ATOM 1539 O O . LYS A 1 189 ? 109.983 34.781 13.672 1.00 16.16 252 LYS A O 1
ATOM 1545 N N . LYS A 1 190 ? 108.863 36.740 13.455 1.00 16.83 253 LYS A N 1
ATOM 1546 C CA . LYS A 1 190 ? 108.258 36.468 12.143 1.00 18.46 253 LYS A CA 1
ATOM 1547 C C . LYS A 1 190 ? 107.652 35.063 12.050 1.00 20.90 253 LYS A C 1
ATOM 1548 O O . LYS A 1 190 ? 107.893 34.293 11.113 1.00 20.07 253 LYS A O 1
ATOM 1554 N N . TYR A 1 191 ? 106.865 34.736 13.065 1.00 17.70 254 TYR A N 1
ATOM 1555 C CA . TYR A 1 191 ? 106.038 33.550 13.016 1.00 11.80 254 TYR A CA 1
ATOM 1556 C C . TYR A 1 191 ? 105.085 33.701 11.834 1.00 9.94 254 TYR A C 1
ATOM 1557 O O . TYR A 1 191 ? 104.563 34.791 11.598 1.00 12.67 254 TYR A O 1
ATOM 1566 N N . PRO A 1 192 ? 104.834 32.602 11.097 1.00 12.01 255 PRO A N 1
ATOM 1567 C CA . PRO A 1 192 ? 103.843 32.622 10.009 1.00 12.23 255 PRO A CA 1
ATOM 1568 C C . PRO A 1 192 ? 102.414 32.560 10.550 1.00 11.17 255 PRO A C 1
ATOM 1569 O O . PRO A 1 192 ? 101.718 31.540 10.411 1.00 12.08 255 PRO A O 1
ATOM 1573 N N . ILE A 1 193 ? 101.976 33.666 11.147 1.00 10.27 256 ILE A N 1
ATOM 1574 C CA . ILE A 1 193 ? 100.749 33.689 11.944 1.00 10.77 256 ILE A CA 1
ATOM 1575 C C . ILE A 1 193 ? 99.468 33.633 11.113 1.00 11.21 256 ILE A C 1
ATOM 1576 O O . ILE A 1 193 ? 99.188 34.533 10.323 1.00 11.45 256 ILE A O 1
ATOM 1581 N N . GLN A 1 194 ? 98.678 32.586 11.322 1.00 11.98 257 GLN A N 1
ATOM 1582 C CA . GLN A 1 194 ? 97.341 32.498 10.736 1.00 11.40 257 GLN A CA 1
ATOM 1583 C C . GLN A 1 194 ? 96.285 33.169 11.631 1.00 15.18 257 GLN A C 1
ATOM 1584 O O . GLN A 1 194 ? 95.397 33.881 11.139 1.00 14.36 257 GLN A O 1
ATOM 1590 N N . MET A 1 195 ? 96.376 32.928 12.941 1.00 11.80 258 MET A N 1
ATOM 1591 C CA . MET A 1 195 ? 95.405 33.469 13.904 1.00 10.04 258 MET A CA 1
ATOM 1592 C C . MET A 1 195 ? 96.124 33.861 15.176 1.00 7.70 258 MET A C 1
ATOM 1593 O O . MET A 1 195 ? 97.105 33.222 15.546 1.00 9.48 258 MET A O 1
ATOM 1598 N N . VAL A 1 196 ? 95.639 34.911 15.829 1.00 10.63 259 VAL A N 1
ATOM 1599 C CA . VAL A 1 196 ? 96.099 35.273 17.165 1.00 11.13 259 VAL A CA 1
ATOM 1600 C C . VAL A 1 196 ? 94.933 35.086 18.120 1.00 7.97 259 VAL A C 1
ATOM 1601 O O . VAL A 1 196 ? 93.836 35.595 17.872 1.00 10.18 259 VAL A O 1
ATOM 1605 N N . VAL A 1 197 ? 95.164 34.358 19.208 1.00 8.25 260 VAL A N 1
ATOM 1606 C CA . VAL A 1 197 ? 94.135 34.172 20.220 1.00 8.38 260 VAL A CA 1
ATOM 1607 C C . VAL A 1 197 ? 94.454 35.034 21.437 1.00 7.91 260 VAL A C 1
ATOM 1608 O O . VAL A 1 197 ? 95.516 34.861 22.057 1.00 10.17 260 VAL A O 1
ATOM 1612 N N . PRO A 1 198 ? 93.550 35.970 21.775 1.00 10.88 261 PRO A N 1
ATOM 1613 C CA . PRO A 1 198 ? 93.734 36.856 22.929 1.00 9.84 261 PRO A CA 1
ATOM 1614 C C . PRO A 1 198 ? 93.205 36.203 24.197 1.00 9.20 261 PRO A C 1
ATOM 1615 O O . PRO A 1 198 ? 92.407 35.264 24.106 1.00 10.53 261 PRO A O 1
ATOM 1619 N N . GLY A 1 199 ? 93.638 36.683 25.356 1.00 7.95 262 GLY A N 1
ATOM 1620 C CA . GLY A 1 199 ? 93.139 36.163 26.622 1.00 8.04 262 GLY A CA 1
ATOM 1621 C C . GLY A 1 199 ? 91.688 36.541 26.886 1.00 7.22 262 GLY A C 1
ATOM 1622 O O . GLY A 1 199 ? 90.977 35.860 27.640 1.00 9.14 262 GLY A O 1
ATOM 1623 N N . HIS A 1 200 ? 91.251 37.653 26.305 1.00 7.29 263 HIS A N 1
ATOM 1624 C CA . HIS A 1 200 ? 89.880 38.126 26.480 1.00 9.73 263 HIS A CA 1
ATOM 1625 C C . HIS A 1 200 ? 89.393 38.656 25.145 1.00 13.87 263 HIS A C 1
ATOM 1626 O O . HIS A 1 200 ? 90.074 39.458 24.513 1.00 14.51 263 HIS A O 1
ATOM 1633 N N . GLY A 1 201 ? 88.215 38.220 24.715 1.00 11.92 264 GLY A N 1
ATOM 1634 C CA . GLY A 1 201 ? 87.649 38.697 23.468 1.00 14.38 264 GLY A CA 1
ATOM 1635 C C . GLY A 1 201 ? 87.846 37.735 22.311 1.00 12.87 264 GLY A C 1
ATOM 1636 O O . GLY A 1 201 ? 88.354 36.634 22.477 1.00 14.98 264 GLY A O 1
ATOM 1637 N N . LYS A 1 202 ? 87.454 38.162 21.117 1.00 15.97 265 LYS A N 1
ATOM 1638 C CA . LYS A 1 202 ? 87.440 37.271 19.966 1.00 12.72 265 LYS A CA 1
ATOM 1639 C C . LYS A 1 202 ? 88.804 37.077 19.337 1.00 13.27 265 LYS A C 1
ATOM 1640 O O . LYS A 1 202 ? 89.649 37.972 19.360 1.00 16.11 265 LYS A O 1
ATOM 1646 N N . VAL A 1 203 ? 88.996 35.902 18.751 1.00 11.80 277 VAL A N 1
ATOM 1647 C CA . VAL A 1 203 ? 90.191 35.599 17.981 1.00 11.63 277 VAL A CA 1
ATOM 1648 C C . VAL A 1 203 ? 90.260 36.514 16.758 1.00 16.89 277 VAL A C 1
ATOM 1649 O O . VAL A 1 203 ? 89.228 36.882 16.201 1.00 19.74 277 VAL A O 1
ATOM 1653 N N . GLY A 1 204 ? 91.470 36.894 16.353 1.00 15.97 278 GLY A N 1
ATOM 1654 C CA . GLY A 1 204 ? 91.646 37.650 15.127 1.00 15.49 278 GLY A CA 1
ATOM 1655 C C . GLY A 1 204 ? 92.845 37.180 14.322 1.00 12.90 278 GLY A C 1
ATOM 1656 O O . GLY A 1 204 ? 93.391 36.097 14.545 1.00 14.24 278 GLY A O 1
ATOM 1657 N N . SER A 1 205 ? 93.251 38.002 13.361 1.00 14.23 279 SER A N 1
ATOM 1658 C CA . SER A 1 205 ? 94.458 37.726 12.586 1.00 10.72 279 SER A CA 1
ATOM 1659 C C . SER A 1 205 ? 95.673 38.351 13.264 1.00 17.28 279 SER A C 1
ATOM 1660 O O . SER A 1 205 ? 95.578 38.859 14.382 1.00 15.34 279 SER A O 1
ATOM 1663 N N . SER A 1 206 ? 96.813 38.348 12.579 1.00 12.03 280 SER A N 1
ATOM 1664 C CA . SER A 1 206 ? 97.999 39.009 13.097 1.00 12.76 280 SER A CA 1
ATOM 1665 C C . SER A 1 206 ? 97.766 40.507 13.306 1.00 14.16 280 SER A C 1
ATOM 1666 O O . SER A 1 206 ? 98.538 41.166 14.006 1.00 15.18 280 SER A O 1
ATOM 1669 N N . ASP A 1 207 ? 96.700 41.050 12.721 1.00 15.02 281 ASP A N 1
ATOM 1670 C CA . ASP A 1 207 ? 96.383 42.466 12.902 1.00 14.69 281 ASP A CA 1
ATOM 1671 C C . ASP A 1 207 ? 96.093 42.852 14.362 1.00 14.45 281 ASP A C 1
ATOM 1672 O O . ASP A 1 207 ? 96.187 44.027 14.721 1.00 16.55 281 ASP A O 1
ATOM 1677 N N . ILE A 1 208 ? 95.770 41.864 15.197 1.00 12.70 282 ILE A N 1
ATOM 1678 C CA . ILE A 1 208 ? 95.647 42.078 16.640 1.00 13.39 282 ILE A CA 1
ATOM 1679 C C . ILE A 1 208 ? 96.948 42.616 17.242 1.00 15.24 282 ILE A C 1
ATOM 1680 O O . ILE A 1 208 ? 96.924 43.443 18.162 1.00 15.31 282 ILE A O 1
ATOM 1685 N N . LEU A 1 209 ? 98.083 42.153 16.724 1.00 15.24 283 LEU A N 1
ATOM 1686 C CA . LEU A 1 209 ? 99.372 42.634 17.204 1.00 11.90 283 LEU A CA 1
ATOM 1687 C C . LEU A 1 209 ? 99.508 44.123 16.900 1.00 13.76 283 LEU A C 1
ATOM 1688 O O . LEU A 1 209 ? 99.868 44.910 17.777 1.00 13.86 283 LEU A O 1
ATOM 1693 N N . ASP A 1 210 ? 99.192 44.505 15.666 1.00 16.95 284 ASP A N 1
ATOM 1694 C CA . ASP A 1 210 ? 99.270 45.907 15.258 1.00 12.64 284 ASP A CA 1
ATOM 1695 C C . ASP A 1 210 ? 98.331 46.775 16.098 1.00 15.72 284 ASP A C 1
ATOM 1696 O O . ASP A 1 210 ? 98.706 47.873 16.545 1.00 16.71 284 ASP A O 1
ATOM 1701 N N . HIS A 1 211 ? 97.121 46.265 16.321 1.00 14.85 285 HIS A N 1
ATOM 1702 C CA . HIS A 1 211 ? 96.123 46.932 17.150 1.00 14.37 285 HIS A CA 1
ATOM 1703 C C . HIS A 1 211 ? 96.662 47.173 18.556 1.00 14.35 285 HIS A C 1
ATOM 1704 O O . HIS A 1 211 ? 96.511 48.264 19.113 1.00 13.77 285 HIS A O 1
ATOM 1711 N N . THR A 1 212 ? 97.300 46.151 19.124 1.00 13.84 286 THR A N 1
ATOM 1712 C CA . THR A 1 212 ? 97.832 46.253 20.480 1.00 10.83 286 THR A CA 1
ATOM 1713 C C . THR A 1 212 ? 98.975 47.269 20.557 1.00 12.91 286 THR A C 1
ATOM 1714 O O . THR A 1 212 ? 99.043 48.054 21.499 1.00 16.57 286 THR A O 1
ATOM 1718 N N . ILE A 1 213 ? 99.843 47.269 19.549 1.00 14.35 287 ILE A N 1
ATOM 1719 C CA . ILE A 1 213 ? 100.918 48.258 19.484 1.00 14.25 287 ILE A CA 1
ATOM 1720 C C . ILE A 1 213 ? 100.353 49.684 19.459 1.00 14.22 287 ILE A C 1
ATOM 1721 O O . ILE A 1 213 ? 100.837 50.568 20.171 1.00 17.04 287 ILE A O 1
ATOM 1726 N N . ASP A 1 214 ? 99.313 49.896 18.660 1.00 16.63 288 ASP A N 1
ATOM 1727 C CA . ASP A 1 214 ? 98.663 51.207 18.596 1.00 19.34 288 ASP A CA 1
ATOM 1728 C C . ASP A 1 214 ? 98.154 51.646 19.966 1.00 22.59 288 ASP A C 1
ATOM 1729 O O . ASP A 1 214 ? 98.418 52.767 20.410 1.00 21.93 288 ASP A O 1
ATOM 1734 N N . LEU A 1 215 ? 97.432 50.756 20.641 1.00 15.32 289 LEU A N 1
ATOM 1735 C CA . LEU A 1 215 ? 96.919 51.055 21.975 1.00 16.66 289 LEU A CA 1
ATOM 1736 C C . LEU A 1 215 ? 98.024 51.364 22.979 1.00 18.63 289 LEU A C 1
ATOM 1737 O O . LEU A 1 215 ? 97.912 52.312 23.765 1.00 18.55 289 LEU A O 1
ATOM 1742 N N . ALA A 1 216 ? 99.086 50.560 22.964 1.00 14.11 290 ALA A N 1
ATOM 1743 C CA . ALA A 1 216 ? 100.151 50.723 23.936 1.00 12.68 290 ALA A CA 1
ATOM 1744 C C . ALA A 1 216 ? 100.883 52.028 23.685 1.00 17.49 290 ALA A C 1
ATOM 1745 O O . ALA A 1 216 ? 101.216 52.747 24.625 1.00 22.98 290 ALA A O 1
ATOM 1747 N N . GLU A 1 217 ? 101.120 52.340 22.415 1.00 18.97 291 GLU A N 1
ATOM 1748 C CA . GLU A 1 217 ? 101.856 53.560 22.073 1.00 21.86 291 GLU A CA 1
ATOM 1749 C C . GLU A 1 217 ? 101.043 54.803 22.418 1.00 25.91 291 GLU A C 1
ATOM 1750 O O . GLU A 1 217 ? 101.590 55.799 22.899 1.00 27.50 291 GLU A O 1
ATOM 1756 N N A SER A 1 218 ? 99.737 54.736 22.181 0.48 24.10 292 SER A N 1
ATOM 1757 N N B SER A 1 218 ? 99.739 54.736 22.170 0.52 24.10 292 SER A N 1
ATOM 1758 C CA A SER A 1 218 ? 98.833 55.831 22.519 0.48 22.83 292 SER A CA 1
ATOM 1759 C CA B SER A 1 218 ? 98.834 55.825 22.519 0.52 22.82 292 SER A CA 1
ATOM 1760 C C A SER A 1 218 ? 98.816 56.074 24.025 0.48 27.51 292 SER A C 1
ATOM 1761 C C B SER A 1 218 ? 98.854 56.068 24.020 0.52 27.49 292 SER A C 1
ATOM 1762 O O A SER A 1 218 ? 98.856 57.214 24.485 0.48 28.66 292 SER A O 1
ATOM 1763 O O B SER A 1 218 ? 98.964 57.206 24.469 0.52 28.64 292 SER A O 1
ATOM 1768 N N . ALA A 1 219 ? 98.758 54.989 24.792 1.00 24.45 293 ALA A N 1
ATOM 1769 C CA . ALA A 1 219 ? 98.728 55.083 26.248 1.00 21.88 293 ALA A CA 1
ATOM 1770 C C . ALA A 1 219 ? 100.057 55.568 26.812 1.00 25.64 293 ALA A C 1
ATOM 1771 O O . ALA A 1 219 ? 100.096 56.200 27.868 1.00 26.62 293 ALA A O 1
ATOM 1773 N N . SER A 1 220 ? 101.142 55.246 26.113 1.00 22.31 294 SER A N 1
ATOM 1774 C CA . SER A 1 220 ? 102.488 55.618 26.541 1.00 30.41 294 SER A CA 1
ATOM 1775 C C . SER A 1 220 ? 102.801 57.087 26.251 1.00 37.25 294 SER A C 1
ATOM 1776 O O . SER A 1 220 ? 103.532 57.733 27.005 1.00 40.17 294 SER A O 1
ATOM 1779 N N . ASN A 1 221 ? 102.238 57.607 25.162 1.00 32.97 295 ASN A N 1
ATOM 1780 C CA . ASN A 1 221 ? 102.537 58.964 24.695 1.00 37.72 295 ASN A CA 1
ATOM 1781 C C . ASN A 1 221 ? 101.587 60.025 25.237 1.00 41.41 295 ASN A C 1
ATOM 1782 O O . ASN A 1 221 ? 102.011 61.125 25.593 1.00 51.83 295 ASN A O 1
ATOM 1787 N N . HIS B 2 4 ? 48.663 11.085 34.015 1.00 46.83 39 HIS B N 1
ATOM 1788 C CA . HIS B 2 4 ? 48.646 10.826 35.448 0.58 34.50 39 HIS B CA 1
ATOM 1789 C C . HIS B 2 4 ? 48.387 12.082 36.269 1.00 30.00 39 HIS B C 1
ATOM 1790 O O . HIS B 2 4 ? 47.931 13.111 35.765 1.00 34.27 39 HIS B O 1
ATOM 1797 N N . LYS B 2 5 ? 48.674 11.951 37.555 1.00 26.45 40 LYS B N 1
ATOM 1798 C CA . LYS B 2 5 ? 48.691 13.038 38.511 1.00 22.58 40 LYS B CA 1
ATOM 1799 C C . LYS B 2 5 ? 49.871 13.942 38.156 1.00 17.00 40 LYS B C 1
ATOM 1800 O O . LYS B 2 5 ? 50.997 13.469 38.040 1.00 19.69 40 LYS B O 1
ATOM 1806 N N . PRO B 2 6 ? 49.624 15.248 37.975 1.00 19.73 41 PRO B N 1
ATOM 1807 C CA . PRO B 2 6 ? 50.735 16.085 37.507 1.00 18.77 41 PRO B CA 1
ATOM 1808 C C . PRO B 2 6 ? 51.696 16.495 38.615 1.00 14.35 41 PRO B C 1
ATOM 1809 O O . PRO B 2 6 ? 51.436 16.284 39.804 1.00 14.59 41 PRO B O 1
ATOM 1813 N N . LEU B 2 7 ? 52.799 17.104 38.194 1.00 12.12 42 LEU B N 1
ATOM 1814 C CA . LEU B 2 7 ? 53.827 17.630 39.095 1.00 11.00 42 LEU B CA 1
ATOM 1815 C C . LEU B 2 7 ? 53.299 18.423 40.287 1.00 13.24 42 LEU B C 1
ATOM 1816 O O . LEU B 2 7 ? 52.383 19.247 40.145 1.00 12.82 42 LEU B O 1
ATOM 1821 N N . GLU B 2 8 ? 53.894 18.191 41.456 1.00 9.54 43 GLU B N 1
ATOM 1822 C CA . GLU B 2 8 ? 53.620 18.990 42.642 1.00 13.06 43 GLU B CA 1
ATOM 1823 C C . GLU B 2 8 ? 54.914 19.655 43.061 1.00 14.47 43 GLU B C 1
ATOM 1824 O O . GLU B 2 8 ? 55.985 19.049 42.964 1.00 12.22 43 GLU B O 1
ATOM 1830 N N . VAL B 2 9 ? 54.828 20.914 43.487 1.00 12.10 44 VAL B N 1
ATOM 1831 C CA . VAL B 2 9 ? 55.995 21.627 43.984 1.00 10.48 44 VAL B CA 1
ATOM 1832 C C . VAL B 2 9 ? 55.626 22.296 45.298 1.00 17.93 44 VAL B C 1
ATOM 1833 O O . VAL B 2 9 ? 54.690 23.102 45.346 1.00 20.09 44 VAL B O 1
ATOM 1837 N N . ILE B 2 10 ? 56.336 21.955 46.370 1.00 11.23 45 ILE B N 1
ATOM 1838 C CA . ILE B 2 10 ? 56.094 22.585 47.669 1.00 12.05 45 ILE B CA 1
ATOM 1839 C C . ILE B 2 10 ? 57.385 23.096 48.296 1.00 15.13 45 ILE B C 1
ATOM 1840 O O . ILE B 2 10 ? 58.469 22.558 48.049 1.00 12.00 45 ILE B O 1
ATOM 1845 N N . LYS B 2 11 ? 57.273 24.145 49.102 1.00 13.44 47 LYS B N 1
ATOM 1846 C CA . LYS B 2 11 ? 58.439 24.692 49.789 1.00 12.92 47 LYS B CA 1
ATOM 1847 C C . LYS B 2 11 ? 58.782 23.830 51.006 1.00 14.58 47 LYS B C 1
ATOM 1848 O O . LYS B 2 11 ? 57.892 23.461 51.781 1.00 16.85 47 LYS B O 1
ATOM 1854 N N . ILE B 2 12 ? 60.062 23.478 51.158 1.00 12.78 48 ILE B N 1
ATOM 1855 C CA . ILE B 2 12 ? 60.506 22.704 52.322 1.00 9.93 48 ILE B CA 1
ATOM 1856 C C . ILE B 2 12 ? 61.514 23.438 53.219 1.00 12.43 48 ILE B C 1
ATOM 1857 O O . ILE B 2 12 ? 61.775 23.006 54.346 1.00 16.36 48 ILE B O 1
ATOM 1862 N N . GLU B 2 13 ? 62.061 24.546 52.722 1.00 12.97 49 GLU B N 1
ATOM 1863 C CA . GLU B 2 13 ? 62.946 25.418 53.492 1.00 12.92 49 GLU B CA 1
ATOM 1864 C C . GLU B 2 13 ? 63.021 26.741 52.775 1.00 10.78 49 GLU B C 1
ATOM 1865 O O . GLU B 2 13 ? 62.572 26.847 51.640 1.00 12.85 49 GLU B O 1
ATOM 1871 N N . ASP B 2 14 ? 63.573 27.763 53.427 1.00 17.49 50 ASP B N 1
ATOM 1872 C CA . ASP B 2 14 ? 63.805 29.033 52.747 1.00 14.55 50 ASP B CA 1
ATOM 1873 C C . ASP B 2 14 ? 64.644 28.787 51.495 1.00 15.09 50 ASP B C 1
ATOM 1874 O O . ASP B 2 14 ? 65.745 28.229 51.575 1.00 15.02 50 ASP B O 1
ATOM 1879 N N . GLY B 2 15 ? 64.097 29.162 50.343 1.00 15.97 51 GLY B N 1
ATOM 1880 C CA . GLY B 2 15 ? 64.785 29.006 49.072 1.00 14.86 51 GLY B CA 1
ATOM 1881 C C . GLY B 2 15 ? 64.969 27.577 48.588 1.00 13.92 51 GLY B C 1
ATOM 1882 O O . GLY B 2 15 ? 65.800 27.326 47.711 1.00 14.22 51 GLY B O 1
ATOM 1883 N N . VAL B 2 16 ? 64.212 26.629 49.141 1.00 11.85 52 VAL B N 1
ATOM 1884 C CA . VAL B 2 16 ? 64.323 25.236 48.689 1.00 9.03 52 VAL B CA 1
ATOM 1885 C C . VAL B 2 16 ? 62.936 24.626 48.486 1.00 11.22 52 VAL B C 1
ATOM 1886 O O . VAL B 2 16 ? 62.119 24.620 49.410 1.00 10.96 52 VAL B O 1
ATOM 1890 N N . TYR B 2 17 ? 62.680 24.112 47.285 1.00 9.72 53 TYR B N 1
ATOM 1891 C CA . TYR B 2 17 ? 61.399 23.490 46.963 1.00 8.89 53 TYR B CA 1
ATOM 1892 C C . TYR B 2 17 ? 61.578 22.036 46.576 1.00 10.66 53 TYR B C 1
ATOM 1893 O O . TYR B 2 17 ? 62.542 21.685 45.884 1.00 9.88 53 TYR B O 1
ATOM 1902 N N . LEU B 2 18 ? 60.642 21.200 47.024 1.00 8.83 54 LEU B N 1
ATOM 1903 C CA . LEU B 2 18 ? 60.570 19.801 46.625 1.00 7.33 54 LEU B CA 1
ATOM 1904 C C . LEU B 2 18 ? 59.651 19.687 45.427 1.00 12.22 54 LEU B C 1
ATOM 1905 O O . LEU B 2 18 ? 58.499 20.112 45.489 1.00 10.17 54 LEU B O 1
ATOM 1910 N N . HIS B 2 19 ? 60.148 19.127 44.327 1.00 8.38 55 HIS B N 1
ATOM 1911 C CA . HIS B 2 19 ? 59.261 18.814 43.213 1.00 6.96 55 HIS B CA 1
ATOM 1912 C C . HIS B 2 19 ? 59.047 17.317 43.152 1.00 8.27 55 HIS B C 1
ATOM 1913 O O . HIS B 2 19 ? 59.975 16.535 43.351 1.00 8.76 55 HIS B O 1
ATOM 1920 N N . THR B 2 20 ? 57.799 16.913 42.942 1.00 8.34 56 THR B N 1
ATOM 1921 C CA . THR B 2 20 ? 57.480 15.489 42.953 1.00 7.72 56 THR B CA 1
ATOM 1922 C C . THR B 2 20 ? 56.642 15.152 41.741 1.00 11.32 56 THR B C 1
ATOM 1923 O O . THR B 2 20 ? 55.656 15.826 41.451 1.00 10.56 56 THR B O 1
ATOM 1927 N N . SER B 2 21 ? 57.062 14.123 41.013 1.00 8.27 57 SER B N 1
ATOM 1928 C CA . SER B 2 21 ? 56.293 13.634 39.879 1.00 9.33 57 SER B CA 1
ATOM 1929 C C . SER B 2 21 ? 55.902 12.187 40.107 1.00 10.78 57 SER B C 1
ATOM 1930 O O . SER B 2 21 ? 56.403 11.521 41.039 1.00 10.32 57 SER B O 1
ATOM 1933 N N . PHE B 2 22 ? 54.979 11.708 39.281 1.00 11.91 58 PHE B N 1
ATOM 1934 C CA . PHE B 2 22 ? 54.276 10.473 39.605 1.00 11.89 58 PHE B CA 1
ATOM 1935 C C . PHE B 2 22 ? 54.090 9.565 38.409 1.00 14.78 58 PHE B C 1
ATOM 1936 O O . PHE B 2 22 ? 53.975 10.026 37.269 1.00 14.88 58 PHE B O 1
ATOM 1944 N N . LYS B 2 23 ? 54.060 8.262 38.684 1.00 12.16 59 LYS B N 1
ATOM 1945 C CA . LYS B 2 23 ? 53.552 7.286 37.721 1.00 15.89 59 LYS B CA 1
ATOM 1946 C C . LYS B 2 23 ? 52.533 6.389 38.415 1.00 17.14 59 LYS B C 1
ATOM 1947 O O . LYS B 2 23 ? 52.741 5.988 39.555 1.00 20.90 59 LYS B O 1
ATOM 1953 N N . ASN B 2 24 ? 51.423 6.101 37.733 1.00 18.81 60 ASN B N 1
ATOM 1954 C CA . ASN B 2 24 ? 50.345 5.289 38.307 1.00 19.49 60 ASN B CA 1
ATOM 1955 C C . ASN B 2 24 ? 50.396 3.903 37.688 1.00 24.13 60 ASN B C 1
ATOM 1956 O O . ASN B 2 24 ? 50.076 3.743 36.511 1.00 29.74 60 ASN B O 1
ATOM 1961 N N . ILE B 2 25 ? 50.805 2.910 38.474 1.00 21.13 61 ILE B N 1
ATOM 1962 C CA . ILE B 2 25 ? 51.036 1.561 37.954 1.00 21.58 61 ILE B CA 1
ATOM 1963 C C . ILE B 2 25 ? 49.981 0.565 38.430 1.00 22.08 61 ILE B C 1
ATOM 1964 O O . ILE B 2 25 ? 49.784 0.394 39.629 1.00 20.97 61 ILE B O 1
ATOM 1969 N N . GLU B 2 26 ? 49.308 -0.098 37.491 1.00 28.48 62 GLU B N 1
ATOM 1970 C CA . GLU B 2 26 ? 48.411 -1.194 37.847 1.00 31.33 62 GLU B CA 1
ATOM 1971 C C . GLU B 2 26 ? 49.242 -2.289 38.519 1.00 25.55 62 GLU B C 1
ATOM 1972 O O . GLU B 2 26 ? 50.381 -2.557 38.122 1.00 32.58 62 GLU B O 1
ATOM 1978 N N . GLY B 2 27 ? 48.689 -2.900 39.554 1.00 28.59 63 GLY B N 1
ATOM 1979 C CA . GLY B 2 27 ? 49.434 -3.896 40.293 1.00 22.92 63 GLY B CA 1
ATOM 1980 C C . GLY B 2 27 ? 50.095 -3.294 41.513 1.00 19.25 63 GLY B C 1
ATOM 1981 O O . GLY B 2 27 ? 50.396 -4.012 42.461 1.00 17.19 63 GLY B O 1
ATOM 1982 N N . TYR B 2 28 ? 50.314 -1.976 41.503 1.00 19.51 64 TYR B N 1
ATOM 1983 C CA . TYR B 2 28 ? 50.918 -1.303 42.655 1.00 15.08 64 TYR B CA 1
ATOM 1984 C C . TYR B 2 28 ? 50.227 -0.005 43.087 1.00 12.72 64 TYR B C 1
ATOM 1985 O O . TYR B 2 28 ? 49.882 0.157 44.270 1.00 14.97 64 TYR B O 1
ATOM 1994 N N . GLY B 2 29 ? 50.061 0.924 42.148 1.00 15.13 65 GLY B N 1
ATOM 1995 C CA . GLY B 2 29 ? 49.506 2.226 42.468 1.00 14.37 65 GLY B CA 1
ATOM 1996 C C . GLY B 2 29 ? 50.485 3.337 42.137 1.00 13.94 65 GLY B C 1
ATOM 1997 O O . GLY B 2 29 ? 51.345 3.178 41.271 1.00 15.31 65 GLY B O 1
ATOM 1998 N N . LEU B 2 30 ? 50.357 4.461 42.835 1.00 13.68 66 LEU B N 1
ATOM 1999 C CA . LEU B 2 30 ? 51.159 5.642 42.534 1.00 15.11 66 LEU B CA 1
ATOM 2000 C C . LEU B 2 30 ? 52.556 5.549 43.101 1.00 14.12 66 LEU B C 1
ATOM 2001 O O . LEU B 2 30 ? 52.740 5.329 44.304 1.00 14.96 66 LEU B O 1
ATOM 2006 N N . VAL B 2 31 ? 53.537 5.718 42.218 1.00 13.12 67 VAL B N 1
ATOM 2007 C CA . VAL B 2 31 ? 54.941 5.799 42.597 1.00 13.87 67 VAL B CA 1
ATOM 2008 C C . VAL B 2 31 ? 55.347 7.264 42.479 1.00 13.09 67 VAL B C 1
ATOM 2009 O O . VAL B 2 31 ? 54.992 7.919 41.495 1.00 13.84 67 VAL B O 1
ATOM 2013 N N . ASP B 2 32 ? 56.067 7.791 43.469 1.00 14.11 68 ASP B N 1
ATOM 2014 C CA . ASP B 2 32 ? 56.521 9.179 43.381 1.00 10.22 68 ASP B CA 1
ATOM 2015 C C . ASP B 2 32 ? 58.021 9.289 43.135 1.00 10.87 68 ASP B C 1
ATOM 2016 O O . ASP B 2 32 ? 58.768 8.325 43.346 1.00 13.42 68 ASP B O 1
ATOM 2021 N N . SER B 2 33 ? 58.451 10.454 42.659 1.00 10.27 69 SER B N 1
ATOM 2022 C CA . SER B 2 33 ? 59.864 10.688 42.374 1.00 8.64 69 SER B CA 1
ATOM 2023 C C . SER B 2 33 ? 60.160 12.154 42.706 1.00 7.89 69 SER B C 1
ATOM 2024 O O . SER B 2 33 ? 59.488 13.047 42.193 1.00 9.36 69 SER B O 1
ATOM 2027 N N . ASN B 2 34 ? 61.167 12.388 43.541 1.00 6.62 70 ASN B N 1
ATOM 2028 C CA . ASN B 2 34 ? 61.481 13.727 44.051 1.00 7.56 70 ASN B CA 1
ATOM 2029 C C . ASN B 2 34 ? 62.746 14.312 43.478 1.00 7.89 70 ASN B C 1
ATOM 2030 O O . ASN B 2 34 ? 63.734 13.597 43.285 1.00 8.95 70 ASN B O 1
ATOM 2035 N N . GLY B 2 35 ? 62.720 15.624 43.257 1.00 6.98 71 GLY B N 1
ATOM 2036 C CA . GLY B 2 35 ? 63.938 16.409 43.110 1.00 7.35 71 GLY B CA 1
ATOM 2037 C C . GLY B 2 35 ? 63.775 17.716 43.860 1.00 6.52 71 GLY B C 1
ATOM 2038 O O . GLY B 2 35 ? 62.784 17.904 44.565 1.00 8.60 71 GLY B O 1
ATOM 2039 N N . LEU B 2 36 ? 64.726 18.639 43.700 1.00 7.54 72 LEU B N 1
ATOM 2040 C CA . LEU B 2 36 ? 64.649 19.953 44.349 1.00 7.15 72 LEU B CA 1
ATOM 2041 C C . LEU B 2 36 ? 64.795 21.105 43.371 1.00 8.51 72 LEU B C 1
ATOM 2042 O O . LEU B 2 36 ? 65.368 20.964 42.284 1.00 8.88 72 LEU B O 1
ATOM 2047 N N . VAL B 2 37 ? 64.258 22.258 43.770 1.00 8.68 73 VAL B N 1
ATOM 2048 C CA . VAL B 2 37 ? 64.659 23.529 43.171 1.00 8.66 73 VAL B CA 1
ATOM 2049 C C . VAL B 2 37 ? 65.321 24.316 44.291 1.00 7.41 73 VAL B C 1
ATOM 2050 O O . VAL B 2 37 ? 64.744 24.476 45.374 1.00 10.34 73 VAL B O 1
ATOM 2054 N N . VAL B 2 38 ? 66.542 24.783 44.038 1.00 7.74 74 VAL B N 1
ATOM 2055 C CA . VAL B 2 38 ? 67.293 25.535 45.035 1.00 9.70 74 VAL B CA 1
ATOM 2056 C C . VAL B 2 38 ? 67.536 26.951 44.527 1.00 8.09 74 VAL B C 1
ATOM 2057 O O . VAL B 2 38 ? 68.062 27.149 43.424 1.00 10.15 74 VAL B O 1
ATOM 2061 N N . LEU B 2 39 ? 67.130 27.937 45.327 1.00 8.75 75 LEU B N 1
ATOM 2062 C CA . LEU B 2 39 ? 67.233 29.338 44.920 1.00 10.29 75 LEU B CA 1
ATOM 2063 C C . LE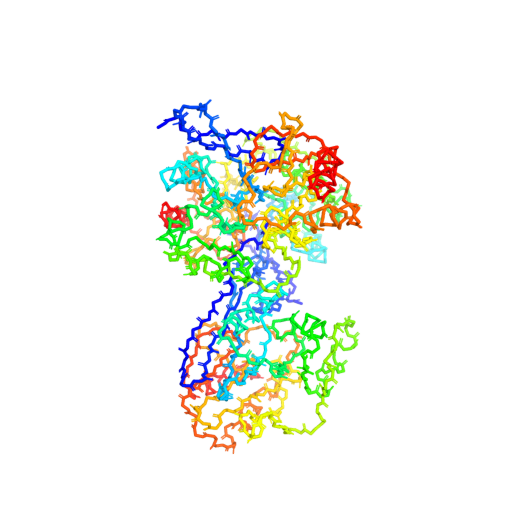U B 2 39 ? 68.453 30.053 45.495 1.00 11.16 75 LEU B C 1
ATOM 2064 O O . LEU B 2 39 ? 68.836 29.864 46.651 1.00 12.75 75 LEU B O 1
ATOM 2069 N N . ASP B 2 40 ? 69.042 30.897 44.664 1.00 14.39 76 ASP B N 1
ATOM 2070 C CA . ASP B 2 40 ? 70.084 31.817 45.084 1.00 13.48 76 ASP B CA 1
ATOM 2071 C C . ASP B 2 40 ? 69.569 33.178 44.619 1.00 12.50 76 ASP B C 1
ATOM 2072 O O . ASP B 2 40 ? 69.703 33.539 43.444 1.00 13.99 76 ASP B O 1
ATOM 2077 N N . ASN B 2 41 ? 68.959 33.917 45.546 1.00 17.13 77 ASN B N 1
ATOM 2078 C CA . ASN B 2 41 ? 68.104 35.043 45.182 1.00 17.48 77 ASN B CA 1
ATOM 2079 C C . ASN B 2 41 ? 67.073 34.586 44.144 1.00 15.84 77 ASN B C 1
ATOM 2080 O O . ASN B 2 41 ? 66.250 33.711 44.432 1.00 15.11 77 ASN B O 1
ATOM 2085 N N . ASN B 2 42 ? 67.131 35.130 42.932 1.00 15.84 78 ASN B N 1
ATOM 2086 C CA . ASN B 2 42 ? 66.161 34.765 41.904 1.00 14.44 78 ASN B CA 1
ATOM 2087 C C . ASN B 2 42 ? 66.646 33.664 40.952 1.00 12.80 78 ASN B C 1
ATOM 2088 O O . ASN B 2 42 ? 65.912 33.253 40.048 1.00 14.30 78 ASN B O 1
ATOM 2093 N N . GLN B 2 43 ? 67.881 33.206 41.161 1.00 10.85 79 GLN B N 1
ATOM 2094 C CA . GLN B 2 43 ? 68.496 32.188 40.306 1.00 10.83 79 GLN B CA 1
ATOM 2095 C C . GLN B 2 43 ? 68.176 30.791 40.825 1.00 12.05 79 GLN B C 1
ATOM 2096 O O . GLN B 2 43 ? 68.479 30.462 41.971 1.00 15.83 79 GLN B O 1
ATOM 2102 N N . ALA B 2 44 ? 67.590 29.963 39.965 1.00 10.62 80 ALA B N 1
ATOM 2103 C CA . ALA B 2 44 ? 67.082 28.653 40.385 1.00 12.07 80 ALA B CA 1
ATOM 2104 C C . ALA B 2 44 ? 67.915 27.517 39.806 1.00 8.91 80 ALA B C 1
ATOM 2105 O O . ALA B 2 44 ? 68.247 27.526 38.618 1.00 10.99 80 ALA B O 1
ATOM 2107 N N . TYR B 2 45 ? 68.232 26.539 40.648 1.00 7.39 81 TYR B N 1
ATOM 2108 C CA . TYR B 2 45 ? 68.983 25.351 40.240 1.00 7.21 81 TYR B CA 1
ATOM 2109 C C . TYR B 2 45 ? 68.116 24.137 40.469 1.00 7.78 81 TYR B C 1
ATOM 2110 O O . TYR B 2 45 ? 67.502 23.990 41.537 1.00 8.99 81 TYR B O 1
ATOM 2119 N N . ILE B 2 46 ? 68.046 23.275 39.456 1.00 8.43 82 ILE B N 1
ATOM 2120 C CA . ILE B 2 46 ? 67.232 22.059 39.519 1.00 8.01 82 ILE B CA 1
ATOM 2121 C C . ILE B 2 46 ? 68.103 20.867 39.866 1.00 8.24 82 ILE B C 1
ATOM 2122 O O . ILE B 2 46 ? 69.055 20.560 39.142 1.00 9.43 82 ILE B O 1
ATOM 2127 N N . ILE B 2 47 ? 67.808 20.229 40.998 1.00 7.48 83 ILE B N 1
ATOM 2128 C CA . ILE B 2 47 ? 68.491 19.002 41.382 1.00 6.89 83 ILE B CA 1
ATOM 2129 C C . ILE B 2 47 ? 67.566 17.848 41.007 1.00 8.97 83 ILE B C 1
ATOM 2130 O O . ILE B 2 47 ? 66.552 17.611 41.674 1.00 8.19 83 ILE B O 1
ATOM 2135 N N . ASP B 2 48 ? 67.931 17.162 39.922 1.00 6.06 84 ASP B N 1
ATOM 2136 C CA . ASP B 2 48 ? 67.127 16.126 39.268 1.00 6.60 84 ASP B CA 1
ATOM 2137 C C . ASP B 2 48 ? 65.879 16.642 38.544 1.00 6.53 84 ASP B C 1
ATOM 2138 O O . ASP B 2 48 ? 65.134 17.477 39.068 1.00 8.93 84 ASP B O 1
ATOM 2143 N N . THR B 2 49 ? 65.693 16.204 37.303 1.00 7.42 85 THR B N 1
ATOM 2144 C CA . THR B 2 49 ? 64.509 16.614 36.562 1.00 6.63 85 THR B CA 1
ATOM 2145 C C . THR B 2 49 ? 63.319 15.805 37.026 1.00 10.50 85 THR B C 1
ATOM 2146 O O . THR B 2 49 ? 63.489 14.767 37.656 1.00 9.51 85 THR B O 1
ATOM 2150 N N . PRO B 2 50 ? 62.100 16.273 36.714 1.00 8.78 86 PRO B N 1
ATOM 2151 C CA . PRO B 2 50 ? 60.938 15.400 36.892 1.00 8.99 86 PRO B CA 1
ATOM 2152 C C . PRO B 2 50 ? 61.039 14.143 36.019 1.00 9.37 86 PRO B C 1
ATOM 2153 O O . PRO B 2 50 ? 61.929 14.012 35.175 1.00 8.58 86 PRO B O 1
ATOM 2157 N N . TRP B 2 51 ? 60.109 13.218 36.239 1.00 8.30 87 TRP B N 1
ATOM 2158 C CA . TRP B 2 51 ? 60.170 11.878 35.666 1.00 9.06 87 TRP B CA 1
ATOM 2159 C C . TRP B 2 51 ? 59.717 11.806 34.198 1.00 11.80 87 TRP B C 1
ATOM 2160 O O . TRP B 2 51 ? 59.863 10.769 33.531 1.00 12.35 87 TRP B O 1
ATOM 2171 N N . SER B 2 52 ? 59.174 12.902 33.684 1.00 11.05 88 SER B N 1
ATOM 2172 C CA . SER B 2 52 ? 58.785 12.950 32.286 1.00 10.08 88 SER B CA 1
ATOM 2173 C C . SER B 2 52 ? 59.097 14.318 31.708 1.00 9.65 88 SER B C 1
ATOM 2174 O O . SER B 2 52 ? 59.288 15.294 32.446 1.00 10.21 88 SER B O 1
ATOM 2177 N N . GLU B 2 53 ? 59.165 14.390 30.385 1.00 10.58 89 GLU B N 1
ATOM 2178 C CA . GLU B 2 53 ? 59.381 15.669 29.732 1.00 8.56 89 GLU B CA 1
ATOM 2179 C C . GLU B 2 53 ? 58.220 16.613 30.006 1.00 10.48 89 GLU B C 1
ATOM 2180 O O . GLU B 2 53 ? 58.427 17.801 30.268 1.00 10.73 89 GLU B O 1
ATOM 2186 N N . GLU B 2 54 ? 56.999 16.089 29.962 1.00 12.96 90 GLU B N 1
ATOM 2187 C CA . GLU B 2 54 ? 55.828 16.909 30.255 1.00 12.33 90 GLU B CA 1
ATOM 2188 C C . GLU B 2 54 ? 55.868 17.518 31.671 1.00 9.79 90 GLU B C 1
ATOM 2189 O O . GLU B 2 54 ? 55.526 18.690 31.863 1.00 12.00 90 GLU B O 1
ATOM 2195 N N . ASP B 2 55 ? 56.295 16.740 32.660 1.00 9.49 91 ASP B N 1
ATOM 2196 C CA . ASP B 2 55 ? 56.403 17.265 34.017 1.00 10.87 91 ASP B CA 1
ATOM 2197 C C . ASP B 2 55 ? 57.570 18.253 34.142 1.00 9.22 91 ASP B C 1
ATOM 2198 O O . ASP B 2 55 ? 57.527 19.170 34.960 1.00 9.93 91 ASP B O 1
ATOM 2203 N N . THR B 2 56 ? 58.596 18.078 33.312 1.00 8.69 92 THR B N 1
ATOM 2204 C CA . THR B 2 56 ? 59.689 19.047 33.265 1.00 7.93 92 THR B CA 1
ATOM 2205 C C . THR B 2 56 ? 59.194 20.389 32.717 1.00 9.98 92 THR B C 1
ATOM 2206 O O . THR B 2 56 ? 59.569 21.451 33.230 1.00 8.52 92 THR B O 1
ATOM 2210 N N . LYS B 2 57 ? 58.344 20.339 31.697 1.00 11.59 93 LYS B N 1
ATOM 2211 C CA . LYS B 2 57 ? 57.732 21.566 31.185 1.00 10.01 93 LYS B CA 1
ATOM 2212 C C . LYS B 2 57 ? 56.916 22.254 32.277 1.00 10.49 93 LYS B C 1
ATOM 2213 O O . LYS B 2 57 ? 56.972 23.482 32.412 1.00 11.78 93 LYS B O 1
ATOM 2219 N N . LEU B 2 58 ? 56.171 21.478 33.064 1.00 10.93 94 LEU B N 1
ATOM 2220 C CA . LEU B 2 58 ? 55.422 22.050 34.186 1.00 11.63 94 LEU B CA 1
ATOM 2221 C C . LEU B 2 58 ? 56.345 22.705 35.219 1.00 9.08 94 LEU B C 1
ATOM 2222 O O . LEU B 2 58 ? 55.999 23.754 35.794 1.00 9.06 94 LEU B O 1
ATOM 2227 N N . LEU B 2 59 ? 57.513 22.097 35.467 1.00 8.02 95 LEU B N 1
ATOM 2228 C CA . LEU B 2 59 ? 58.451 22.662 36.436 1.00 8.17 95 LEU B CA 1
ATOM 2229 C C . LEU B 2 59 ? 59.049 23.965 35.918 1.00 9.05 95 LEU B C 1
ATOM 2230 O O . LEU B 2 59 ? 59.207 24.925 36.669 1.00 8.80 95 LEU B O 1
ATOM 2235 N N . LEU B 2 60 ? 59.364 24.011 34.626 1.00 7.49 96 LEU B N 1
ATOM 2236 C CA . LEU B 2 60 ? 59.901 25.237 34.051 1.00 9.00 96 LEU B CA 1
ATOM 2237 C C . LEU B 2 60 ? 58.835 26.329 34.080 1.00 12.20 96 LEU B C 1
ATOM 2238 O O . LEU B 2 60 ? 59.139 27.484 34.382 1.00 12.11 96 LEU B O 1
ATOM 2243 N N A SER B 2 61 ? 57.591 25.965 33.784 0.59 9.28 97 SER B N 1
ATOM 2244 N N B SER B 2 61 ? 57.589 25.953 33.794 0.41 9.33 97 SER B N 1
ATOM 2245 C CA A SER B 2 61 ? 56.496 26.929 33.863 0.59 11.58 97 SER B CA 1
ATOM 2246 C CA B SER B 2 61 ? 56.466 26.890 33.858 0.41 11.63 97 SER B CA 1
ATOM 2247 C C A SER B 2 61 ? 56.289 27.410 35.293 0.59 13.57 97 SER B C 1
ATOM 2248 C C B SER B 2 61 ? 56.252 27.392 35.283 0.41 13.54 97 SER B C 1
ATOM 2249 O O A SER B 2 61 ? 56.025 28.595 35.523 0.59 12.12 97 SER B O 1
ATOM 2250 O O B SER B 2 61 ? 55.934 28.564 35.500 0.41 12.23 97 SER B O 1
ATOM 2255 N N . TRP B 2 62 ? 56.424 26.498 36.253 1.00 11.32 98 TRP B N 1
ATOM 2256 C CA . TRP B 2 62 ? 56.324 26.867 37.667 1.00 12.07 98 TRP B CA 1
ATOM 2257 C C . TRP B 2 62 ? 57.323 27.983 37.994 1.00 13.55 98 TRP B C 1
ATOM 2258 O O . TRP B 2 62 ? 56.977 28.979 38.638 1.00 12.01 98 TRP B O 1
ATOM 2269 N N . ALA B 2 63 ? 58.550 27.831 37.504 1.00 11.16 99 ALA B N 1
ATOM 2270 C CA . ALA B 2 63 ? 59.607 28.804 37.762 1.00 9.98 99 ALA B CA 1
ATOM 2271 C C . ALA B 2 63 ? 59.307 30.126 37.073 1.00 10.94 99 ALA B C 1
ATOM 2272 O O . ALA B 2 63 ? 59.349 31.191 37.699 1.00 11.52 99 ALA B O 1
ATOM 2274 N N . THR B 2 64 ? 59.019 30.058 35.777 1.00 12.36 100 THR B N 1
ATOM 2275 C CA . THR B 2 64 ? 58.727 31.260 35.002 1.00 10.55 100 THR B CA 1
ATOM 2276 C C . THR B 2 64 ? 57.557 32.044 35.599 1.00 11.41 100 THR B C 1
ATOM 2277 O O . THR B 2 64 ? 57.639 33.278 35.727 1.00 11.98 100 THR B O 1
ATOM 2281 N N . ASP B 2 65 ? 56.486 31.342 35.968 1.00 10.89 102 ASP B N 1
ATOM 2282 C CA . ASP B 2 65 ? 55.302 32.010 36.525 1.00 10.26 102 ASP B CA 1
ATOM 2283 C C . ASP B 2 65 ? 55.636 32.802 37.788 1.00 10.08 102 ASP B C 1
ATOM 2284 O O . ASP B 2 65 ? 55.014 33.837 38.066 1.00 11.91 102 ASP B O 1
ATOM 2289 N N . ARG B 2 66 ? 56.613 32.322 38.554 1.00 9.61 104 ARG B N 1
ATOM 2290 C CA . ARG B 2 66 ? 56.945 32.952 39.835 1.00 9.85 104 ARG B CA 1
ATOM 2291 C C . ARG B 2 66 ? 58.118 33.913 39.733 1.00 11.42 104 ARG B C 1
ATOM 2292 O O . ARG B 2 66 ? 58.539 34.510 40.732 1.00 15.28 104 ARG B O 1
ATOM 2300 N N . GLY B 2 67 ? 58.633 34.062 38.516 1.00 11.79 105 GLY B N 1
ATOM 2301 C CA . GLY B 2 67 ? 59.668 35.036 38.224 1.00 13.16 105 GLY B CA 1
ATOM 2302 C C . GLY B 2 67 ? 61.088 34.516 38.364 1.00 14.22 105 GLY B C 1
ATOM 2303 O O . GLY B 2 67 ? 62.036 35.276 38.214 1.00 16.38 105 GLY B O 1
ATOM 2304 N N . TYR B 2 68 ? 61.246 33.227 38.652 1.00 10.88 106 TYR B N 1
ATOM 2305 C CA . TYR B 2 68 ? 62.584 32.680 38.860 1.00 14.04 106 TYR B CA 1
ATOM 2306 C C . TYR B 2 68 ? 63.303 32.440 37.541 1.00 15.14 106 TYR B C 1
ATOM 2307 O O . TYR B 2 68 ? 62.676 32.153 36.518 1.00 16.15 106 TYR B O 1
ATOM 2316 N N . GLN B 2 69 ? 64.627 32.547 37.574 1.00 11.04 107 GLN B N 1
ATOM 2317 C CA . GLN B 2 69 ? 65.449 32.306 36.391 1.00 12.40 107 GLN B CA 1
ATOM 2318 C C . GLN B 2 69 ? 66.181 30.973 36.533 1.00 14.07 107 GLN B C 1
ATOM 2319 O O . GLN B 2 69 ? 67.093 30.856 37.346 1.00 11.01 107 GLN B O 1
ATOM 2325 N N . VAL B 2 70 ? 65.795 29.977 35.740 1.00 13.42 109 VAL B N 1
ATOM 2326 C CA . VAL B 2 70 ? 66.417 28.661 35.857 1.00 12.51 109 VAL B CA 1
ATOM 2327 C C . VAL B 2 70 ? 67.798 28.693 35.228 1.00 9.98 109 VAL B C 1
ATOM 2328 O O . VAL B 2 70 ? 67.932 29.004 34.038 1.00 14.01 109 VAL B O 1
ATOM 2332 N N . MET B 2 71 ? 68.815 28.371 36.032 1.00 10.32 110 MET B N 1
ATOM 2333 C CA . MET B 2 71 ? 70.213 28.489 35.617 1.00 11.13 110 MET B CA 1
ATOM 2334 C C . MET B 2 71 ? 70.801 27.197 35.081 1.00 14.15 110 MET B C 1
ATOM 2335 O O . MET B 2 71 ? 71.615 27.221 34.162 1.00 15.11 110 MET B O 1
ATOM 2340 N N . ALA B 2 72 ? 70.407 26.076 35.677 1.00 9.89 111 ALA B N 1
ATOM 2341 C CA . ALA B 2 72 ? 71.023 24.789 35.351 1.00 7.73 111 ALA B CA 1
ATOM 2342 C C . ALA B 2 72 ? 70.263 23.672 36.017 1.00 10.52 111 ALA B C 1
ATOM 2343 O O . ALA B 2 72 ? 69.477 23.909 36.955 1.00 9.17 111 ALA B O 1
ATOM 2345 N N . SER B 2 73 ? 70.512 22.452 35.543 1.00 8.09 112 SER B N 1
ATOM 2346 C CA . SER B 2 73 ? 70.093 21.256 36.258 1.00 7.13 112 SER B CA 1
ATOM 2347 C C . SER B 2 73 ? 71.306 20.392 36.502 1.00 8.35 112 SER B C 1
ATOM 2348 O O . SER B 2 73 ? 72.276 20.440 35.735 1.00 8.29 112 SER B O 1
ATOM 2351 N N . ILE B 2 74 ? 71.242 19.624 37.584 1.00 6.04 113 ILE B N 1
ATOM 2352 C CA . ILE B 2 74 ? 72.187 18.541 37.849 1.00 8.77 113 ILE B CA 1
ATOM 2353 C C . ILE B 2 74 ? 71.360 17.273 38.070 1.00 8.76 113 ILE B C 1
ATOM 2354 O O . ILE B 2 74 ? 70.357 17.291 38.798 1.00 8.59 113 ILE B O 1
ATOM 2359 N N . SER B 2 75 ? 71.765 16.180 37.426 1.00 7.68 114 SER B N 1
ATOM 2360 C CA . SER B 2 75 ? 71.112 14.880 37.624 1.00 6.22 114 SER B CA 1
ATOM 2361 C C . SER B 2 75 ? 72.033 13.966 38.408 1.00 7.41 114 SER B C 1
ATOM 2362 O O . SER B 2 75 ? 73.241 13.924 38.154 1.00 8.80 114 SER B O 1
ATOM 2365 N N . THR B 2 76 ? 71.462 13.236 39.363 1.00 8.65 115 THR B N 1
ATOM 2366 C CA . THR B 2 76 ? 72.279 12.530 40.361 1.00 7.08 115 THR B CA 1
ATOM 2367 C C . THR B 2 76 ? 72.582 11.064 40.037 1.00 8.16 115 THR B C 1
ATOM 2368 O O . THR B 2 76 ? 73.315 10.403 40.769 1.00 8.82 115 THR B O 1
ATOM 2372 N N . HIS B 2 77 ? 71.983 10.563 38.958 1.00 6.75 116 HIS B N 1
ATOM 2373 C CA . HIS B 2 77 ? 72.430 9.335 38.283 1.00 7.19 116 HIS B CA 1
ATOM 2374 C C . HIS B 2 77 ? 71.660 9.240 36.975 1.00 7.52 116 HIS B C 1
ATOM 2375 O O . HIS B 2 77 ? 70.856 10.125 36.676 1.00 8.55 116 HIS B O 1
ATOM 2382 N N . SER B 2 78 ? 71.885 8.178 36.201 1.00 7.03 117 SER B N 1
ATOM 2383 C CA . SER B 2 78 ? 71.407 8.144 34.816 1.00 7.45 117 SER B CA 1
ATOM 2384 C C . SER B 2 78 ? 69.968 7.679 34.605 1.00 9.00 117 SER B C 1
ATOM 2385 O O . SER B 2 78 ? 69.437 7.814 33.496 1.00 10.44 117 SER B O 1
ATOM 2388 N N . HIS B 2 79 ? 69.341 7.123 35.639 1.00 9.45 118 HIS B N 1
ATOM 2389 C CA . HIS B 2 79 ? 67.976 6.609 35.499 1.00 8.35 118 HIS B CA 1
ATOM 2390 C C . HIS B 2 79 ? 67.000 7.687 35.024 1.00 9.47 118 HIS B C 1
ATOM 2391 O O . HIS B 2 79 ? 67.180 8.891 35.315 1.00 8.59 118 HIS B O 1
ATOM 2398 N N . GLU B 2 80 ? 65.970 7.261 34.293 1.00 9.47 119 GLU B N 1
ATOM 2399 C CA . GLU B 2 80 ? 64.994 8.191 33.713 1.00 8.23 119 GLU B CA 1
ATOM 2400 C C . GLU B 2 80 ? 64.324 9.105 34.751 1.00 8.31 119 GLU B C 1
ATOM 2401 O O . GLU B 2 80 ? 63.999 10.260 34.445 1.00 8.37 119 GLU B O 1
ATOM 2407 N N . ASP B 2 81 ? 64.108 8.614 35.974 1.00 8.04 120 ASP B N 1
ATOM 2408 C CA . ASP B 2 81 ? 63.469 9.463 36.976 1.00 6.89 120 ASP B CA 1
ATOM 2409 C C . ASP B 2 81 ? 64.356 10.619 37.442 1.00 8.33 120 ASP B C 1
ATOM 2410 O O . ASP B 2 81 ? 63.870 11.524 38.101 1.00 9.62 120 ASP B O 1
ATOM 2415 N N . ARG B 2 82 ? 65.638 10.596 37.079 1.00 7.38 121 ARG B N 1
ATOM 2416 C CA . ARG B 2 82 ? 66.538 11.717 37.389 1.00 7.05 121 ARG B CA 1
ATOM 2417 C C . ARG B 2 82 ? 66.792 12.629 36.191 1.00 9.39 121 ARG B C 1
ATOM 2418 O O . ARG B 2 82 ? 67.256 13.767 36.357 1.00 10.02 121 ARG B O 1
ATOM 2426 N N . THR B 2 83 ? 66.535 12.119 34.988 1.00 7.74 122 THR B N 1
ATOM 2427 C CA . THR B 2 83 ? 67.098 12.709 33.772 1.00 6.21 122 THR B CA 1
ATOM 2428 C C . THR B 2 83 ? 66.115 12.950 32.635 1.00 7.52 122 THR B C 1
ATOM 2429 O O . THR B 2 83 ? 66.520 13.445 31.582 1.00 8.85 122 THR B O 1
ATOM 2433 N N . ALA B 2 84 ? 64.846 12.609 32.818 1.00 6.61 123 ALA B N 1
ATOM 2434 C CA . ALA B 2 84 ? 63.892 12.668 31.701 1.00 9.56 123 ALA B CA 1
ATOM 2435 C C . ALA B 2 84 ? 63.791 14.048 31.058 1.00 9.02 123 ALA B C 1
ATOM 2436 O O . ALA B 2 84 ? 63.468 14.161 29.870 1.00 12.41 123 ALA B O 1
ATOM 2438 N N . GLY B 2 85 ? 64.080 15.083 31.842 1.00 8.12 124 GLY B N 1
ATOM 2439 C CA . GLY B 2 85 ? 63.966 16.453 31.383 1.00 10.42 124 GLY B CA 1
ATOM 2440 C C . GLY B 2 85 ? 65.217 17.043 30.751 1.00 9.82 124 GLY B C 1
ATOM 2441 O O . GLY B 2 85 ? 65.177 18.189 30.296 1.00 9.88 124 GLY B O 1
ATOM 2442 N N . ILE B 2 86 ? 66.327 16.299 30.717 1.00 9.09 125 ILE B N 1
ATOM 2443 C CA . ILE B 2 86 ? 67.563 16.833 30.137 1.00 7.73 125 ILE B CA 1
ATOM 2444 C C . ILE B 2 86 ? 67.379 17.273 28.685 1.00 8.77 125 ILE B C 1
ATOM 2445 O O . ILE B 2 86 ? 67.860 18.341 28.296 1.00 9.62 125 ILE B O 1
ATOM 2450 N N . LYS B 2 87 ? 66.658 16.479 27.900 1.00 6.83 126 LYS B N 1
ATOM 2451 C CA . LYS B 2 87 ? 66.425 16.817 26.491 1.00 8.68 126 LYS B CA 1
ATOM 2452 C C . LYS B 2 87 ? 65.754 18.191 26.343 1.00 9.80 126 LYS B C 1
ATOM 2453 O O . LYS B 2 87 ? 66.186 19.026 25.536 1.00 10.35 126 LYS B O 1
ATOM 2459 N N . LEU B 2 88 ? 64.711 18.423 27.137 1.00 10.63 127 LEU B N 1
ATOM 2460 C CA . LEU B 2 88 ? 63.984 19.701 27.102 1.00 7.17 127 LEU B CA 1
ATOM 2461 C C . LEU B 2 88 ? 64.875 20.854 27.520 1.00 8.93 127 LEU B C 1
ATOM 2462 O O . LEU B 2 88 ? 64.907 21.884 26.849 1.00 9.82 127 LEU B O 1
ATOM 2467 N N A LEU B 2 89 ? 65.609 20.675 28.614 0.28 8.71 128 LEU B N 1
ATOM 2468 N N B LEU B 2 89 ? 65.597 20.697 28.628 0.72 8.62 128 LEU B N 1
ATOM 2469 C CA A LEU B 2 89 ? 66.509 21.720 29.089 0.28 8.89 128 LEU B CA 1
ATOM 2470 C CA B LEU B 2 89 ? 66.493 21.768 29.066 0.72 8.79 128 LEU B CA 1
ATOM 2471 C C A LEU B 2 89 ? 67.539 22.064 28.016 0.28 10.30 128 LEU B C 1
ATOM 2472 C C B LEU B 2 89 ? 67.549 22.076 28.003 0.72 10.25 128 LEU B C 1
ATOM 2473 O O A LEU B 2 89 ? 67.831 23.237 27.779 0.28 9.30 128 LEU B O 1
ATOM 2474 O O B LEU B 2 89 ? 67.856 23.243 27.747 0.72 9.26 128 LEU B O 1
ATOM 2483 N N . ASN B 2 90 ? 68.078 21.036 27.364 1.00 9.87 129 ASN B N 1
ATOM 2484 C CA . ASN B 2 90 ? 69.051 21.243 26.291 1.00 11.21 129 ASN B CA 1
ATOM 2485 C C . ASN B 2 90 ? 68.446 22.037 25.132 1.00 11.22 129 ASN B C 1
ATOM 2486 O O . ASN B 2 90 ? 69.111 22.896 24.557 1.00 13.03 129 ASN B O 1
ATOM 2491 N N . SER B 2 91 ? 67.190 21.752 24.800 1.00 12.35 130 SER B N 1
ATOM 2492 C CA . SER B 2 91 ? 66.531 22.449 23.693 1.00 10.61 130 SER B CA 1
ATOM 2493 C C . SER B 2 91 ? 66.341 23.926 24.003 1.00 13.39 130 SER B C 1
ATOM 2494 O O . SER B 2 91 ? 66.214 24.737 23.086 1.00 14.99 130 SER B O 1
ATOM 2497 N N . LYS B 2 92 ? 66.347 24.273 25.291 1.00 9.92 131 LYS B N 1
ATOM 2498 C CA . LYS B 2 92 ? 66.165 25.657 25.733 1.00 10.15 131 LYS B CA 1
ATOM 2499 C C . LYS B 2 92 ? 67.480 26.338 26.104 1.00 12.34 131 LYS B C 1
ATOM 2500 O O . LYS B 2 92 ? 67.480 27.427 26.688 1.00 13.14 131 LYS B O 1
ATOM 2506 N N . SER B 2 93 ? 68.596 25.685 25.789 1.00 11.40 133 SER B N 1
ATOM 2507 C CA . SER B 2 93 ? 69.925 26.202 26.112 1.00 10.03 133 SER B CA 1
ATOM 2508 C C . SER B 2 93 ? 70.152 26.450 27.604 1.00 12.15 133 SER B C 1
ATOM 2509 O O . SER B 2 93 ? 70.952 27.316 27.985 1.00 14.39 133 SER B O 1
ATOM 2512 N N . ILE B 2 94 ? 69.452 25.687 28.444 1.00 8.31 134 ILE B N 1
ATOM 2513 C CA . ILE B 2 94 ? 69.706 25.707 29.877 1.00 9.68 134 ILE B CA 1
ATOM 2514 C C . ILE B 2 94 ? 70.755 24.644 30.169 1.00 8.68 134 ILE B C 1
ATOM 2515 O O . ILE B 2 94 ? 70.537 23.465 29.868 1.00 10.28 134 ILE B O 1
ATOM 2520 N N . PRO B 2 95 ? 71.895 25.044 30.747 1.00 8.78 135 PRO B N 1
ATOM 2521 C CA . PRO B 2 95 ? 72.978 24.087 31.035 1.00 5.82 135 PRO B CA 1
ATOM 2522 C C . PRO B 2 95 ? 72.514 22.876 31.833 1.00 9.36 135 PRO B C 1
ATOM 2523 O O . PRO B 2 95 ? 71.820 23.026 32.845 1.00 10.00 135 PRO B O 1
ATOM 2527 N N . THR B 2 96 ? 72.900 21.689 31.381 1.00 8.47 136 THR B N 1
ATOM 2528 C CA . THR B 2 96 ? 72.594 20.466 32.113 1.00 7.00 136 THR B CA 1
ATOM 2529 C C . THR B 2 96 ? 73.904 19.816 32.524 1.00 8.07 136 THR B C 1
ATOM 2530 O O . THR B 2 96 ? 74.847 19.775 31.730 1.00 8.78 136 THR B O 1
ATOM 2534 N N . TYR B 2 97 ? 73.957 19.328 33.764 1.00 7.23 137 TYR B N 1
ATOM 2535 C CA . TYR B 2 97 ? 75.159 18.702 34.313 1.00 6.24 137 TYR B CA 1
ATOM 2536 C C . TYR B 2 97 ? 74.874 17.293 34.782 1.00 7.60 137 TYR B C 1
ATOM 2537 O O . TYR B 2 97 ? 73.804 17.021 35.319 1.00 8.85 137 TYR B O 1
ATOM 2546 N N . THR B 2 98 ? 75.845 16.398 34.592 1.00 6.56 138 THR B N 1
ATOM 2547 C CA . THR B 2 98 ? 75.948 15.160 35.383 1.00 7.10 138 THR B CA 1
ATOM 2548 C C . THR B 2 98 ? 77.425 14.866 35.599 1.00 8.37 138 THR B C 1
ATOM 2549 O O . THR B 2 98 ? 78.278 15.547 35.046 1.00 7.72 138 THR B O 1
ATOM 2553 N N . SER B 2 99 ? 77.737 13.835 36.376 1.00 8.87 139 SER B N 1
ATOM 2554 C CA . SER B 2 99 ? 79.125 13.377 36.439 1.00 6.50 139 SER B CA 1
ATOM 2555 C C . SER B 2 99 ? 79.498 12.752 35.095 1.00 8.43 139 SER B C 1
ATOM 2556 O O . SER B 2 99 ? 78.626 12.406 34.292 1.00 7.91 139 SER B O 1
ATOM 2559 N N . GLU B 2 100 ? 80.795 12.581 34.858 1.00 6.68 140 GLU B N 1
ATOM 2560 C CA . GLU B 2 100 ? 81.241 11.967 33.616 1.00 5.40 140 GLU B CA 1
ATOM 2561 C C . GLU B 2 100 ? 80.698 10.540 33.464 1.00 6.96 140 GLU B C 1
ATOM 2562 O O . GLU B 2 100 ? 80.257 10.150 32.383 1.00 7.31 140 GLU B O 1
ATOM 2568 N N . LEU B 2 101 ? 80.723 9.755 34.542 1.00 8.14 141 LEU B N 1
ATOM 2569 C CA . LEU B 2 101 ? 80.212 8.389 34.459 1.00 8.32 141 LEU B CA 1
ATOM 2570 C C . LEU B 2 101 ? 78.722 8.382 34.113 1.00 8.02 141 LEU B C 1
ATOM 2571 O O . LEU B 2 101 ? 78.277 7.602 33.262 1.00 7.65 141 LEU B O 1
ATOM 2576 N N . THR B 2 102 ? 77.953 9.260 34.751 1.00 9.25 142 THR B N 1
ATOM 2577 C CA . THR B 2 102 ? 76.530 9.364 34.437 1.00 7.26 142 THR B CA 1
ATOM 2578 C C . THR B 2 102 ? 76.334 9.712 32.960 1.00 7.85 142 THR B C 1
ATOM 2579 O O . THR B 2 102 ? 75.462 9.159 32.283 1.00 6.50 142 THR B O 1
ATOM 2583 N N . LYS B 2 103 ? 77.161 10.622 32.458 1.00 7.48 143 LYS B N 1
ATOM 2584 C CA . LYS B 2 103 ? 77.077 11.011 31.050 1.00 7.77 143 LYS B CA 1
ATOM 2585 C C . LYS B 2 103 ? 77.300 9.804 30.149 1.00 8.83 143 LYS B C 1
ATOM 2586 O O . LYS B 2 103 ? 76.532 9.568 29.196 1.00 7.99 143 LYS B O 1
ATOM 2592 N N . LYS B 2 104 ? 78.329 9.021 30.464 1.00 7.96 144 LYS B N 1
ATOM 2593 C CA . LYS B 2 104 ? 78.644 7.855 29.649 1.00 8.51 144 LYS B CA 1
ATOM 2594 C C . LYS B 2 104 ? 77.536 6.810 29.729 1.00 8.09 144 LYS B C 1
ATOM 2595 O O . LYS B 2 104 ? 77.209 6.159 28.730 1.00 8.01 144 LYS B O 1
ATOM 2601 N N . LEU B 2 105 ? 76.965 6.637 30.919 1.00 6.31 145 LEU B N 1
ATOM 2602 C CA . LEU B 2 105 ? 75.862 5.684 31.085 1.00 6.99 145 LEU B CA 1
ATOM 2603 C C . LEU B 2 105 ? 74.630 6.112 30.280 1.00 8.15 145 LEU B C 1
ATOM 2604 O O . LEU B 2 105 ? 73.954 5.281 29.676 1.00 10.22 145 LEU B O 1
ATOM 2609 N N . LEU B 2 106 ? 74.350 7.414 30.250 1.00 8.36 146 LEU B N 1
ATOM 2610 C CA . LEU B 2 106 ? 73.232 7.911 29.474 1.00 6.81 146 LEU B CA 1
ATOM 2611 C C . LEU B 2 106 ? 73.451 7.619 27.997 1.00 10.64 146 LEU B C 1
ATOM 2612 O O . LEU B 2 106 ? 72.544 7.139 27.317 1.00 10.88 146 LEU B O 1
ATOM 2617 N N . ALA B 2 107 ? 74.661 7.874 27.505 1.00 7.75 147 ALA B N 1
ATOM 2618 C CA . ALA B 2 107 ? 74.928 7.644 26.086 1.00 8.99 147 ALA B CA 1
ATOM 2619 C C . ALA B 2 107 ? 74.807 6.151 25.778 1.00 11.22 147 ALA B C 1
ATOM 2620 O O . ALA B 2 107 ? 74.329 5.764 24.705 1.00 11.78 147 ALA B O 1
ATOM 2622 N N . ARG B 2 108 ? 75.222 5.304 26.713 1.00 11.27 148 ARG B N 1
ATOM 2623 C CA . ARG B 2 108 ? 75.112 3.860 26.475 1.00 11.34 148 ARG B CA 1
ATOM 2624 C C . ARG B 2 108 ? 73.652 3.389 26.399 1.00 15.12 148 ARG B C 1
ATOM 2625 O O . ARG B 2 108 ? 73.354 2.379 25.761 1.00 17.72 148 ARG B O 1
ATOM 2633 N N . GLU B 2 109 ? 72.750 4.129 27.037 1.00 12.04 149 GLU B N 1
ATOM 2634 C CA . GLU B 2 109 ? 71.324 3.810 27.015 1.00 14.46 149 GLU B CA 1
ATOM 2635 C C . GLU B 2 109 ? 70.618 4.466 25.839 1.00 11.92 149 GLU B C 1
ATOM 2636 O O . GLU B 2 109 ? 69.402 4.323 25.692 1.00 15.38 149 GLU B O 1
ATOM 2642 N N . GLY B 2 110 ? 71.370 5.193 25.012 1.00 10.96 150 GLY B N 1
ATOM 2643 C CA . GLY B 2 110 ? 70.785 5.897 23.883 1.00 9.68 150 GLY B CA 1
ATOM 2644 C C . GLY B 2 110 ? 69.934 7.092 24.276 1.00 13.79 150 GLY B C 1
ATOM 2645 O O . GLY B 2 110 ? 68.966 7.430 23.584 1.00 13.28 150 GLY B O 1
ATOM 2646 N N . LYS B 2 111 ? 70.314 7.737 25.380 1.00 10.02 165 LYS B N 1
ATOM 2647 C CA . LYS B 2 111 ? 69.556 8.847 25.949 1.00 10.65 165 LYS B CA 1
ATOM 2648 C C . LYS B 2 111 ? 70.318 10.153 25.814 1.00 8.93 165 LYS B C 1
ATOM 2649 O O . LYS B 2 111 ? 71.545 10.162 25.721 1.00 10.81 165 LYS B O 1
ATOM 2655 N N . PRO B 2 112 ? 69.592 11.278 25.815 1.00 10.19 166 PRO B N 1
ATOM 2656 C CA . PRO B 2 112 ? 70.229 12.596 25.728 1.00 13.68 166 PRO B CA 1
ATOM 2657 C C . PRO B 2 112 ? 71.260 12.812 26.833 1.00 9.68 166 PRO B C 1
ATOM 2658 O O . PRO B 2 112 ? 71.031 12.441 27.997 1.00 10.12 166 PRO B O 1
ATOM 2662 N N . VAL B 2 113 ? 72.401 13.381 26.462 1.00 10.39 167 VAL B N 1
ATOM 2663 C CA . VAL B 2 113 ? 73.485 13.624 27.418 1.00 7.74 167 VAL B CA 1
ATOM 2664 C C . VAL B 2 113 ? 73.495 15.073 27.905 1.00 9.22 167 VAL B C 1
ATOM 2665 O O . VAL B 2 113 ? 73.001 15.979 27.212 1.00 11.28 167 VAL B O 1
ATOM 2669 N N . PRO B 2 114 ? 74.048 15.301 29.105 1.00 9.68 168 PRO B N 1
ATOM 2670 C CA . PRO B 2 114 ? 74.194 16.684 29.579 1.00 7.20 168 PRO B CA 1
ATOM 2671 C C . PRO B 2 114 ? 75.185 17.480 28.733 1.00 11.14 168 PRO B C 1
ATOM 2672 O O . PRO B 2 114 ? 76.031 16.893 28.047 1.00 10.64 168 PRO B O 1
ATOM 2676 N N . THR B 2 115 ? 75.092 18.808 28.779 1.00 8.25 169 THR B N 1
ATOM 2677 C CA . THR B 2 115 ? 76.044 19.628 28.046 1.00 9.00 169 THR B CA 1
ATOM 2678 C C . THR B 2 115 ? 77.311 19.848 28.855 1.00 10.81 169 THR B C 1
ATOM 2679 O O . THR B 2 115 ? 78.325 20.276 28.303 1.00 10.49 169 THR B O 1
ATOM 2683 N N . HIS B 2 116 ? 77.261 19.551 30.155 1.00 8.60 170 HIS B N 1
ATOM 2684 C CA . HIS B 2 116 ? 78.424 19.756 31.022 1.00 7.58 170 HIS B CA 1
ATOM 2685 C C . HIS B 2 116 ? 78.598 18.594 32.002 1.00 7.95 170 HIS B C 1
ATOM 2686 O O . HIS B 2 116 ? 77.626 18.019 32.494 1.00 10.00 170 HIS B O 1
ATOM 2693 N N . TYR B 2 117 ? 79.847 18.238 32.268 1.00 7.96 171 TYR B N 1
ATOM 2694 C CA . TYR B 2 117 ? 80.118 17.093 33.125 1.00 7.56 171 TYR B CA 1
ATOM 2695 C C . TYR B 2 117 ? 81.502 17.195 33.754 1.00 9.05 171 TYR B C 1
ATOM 2696 O O . TYR B 2 117 ? 82.387 17.898 33.233 1.00 8.44 171 TYR B O 1
ATOM 2705 N N . PHE B 2 118 ? 81.667 16.522 34.891 1.00 8.63 172 PHE B N 1
ATOM 2706 C CA . PHE B 2 118 ? 82.904 16.570 35.667 1.00 7.57 172 PHE B CA 1
ATOM 2707 C C . PHE B 2 118 ? 83.280 15.151 36.084 1.00 8.30 172 PHE B C 1
ATOM 2708 O O . PHE B 2 118 ? 82.397 14.334 36.347 1.00 9.87 172 PHE B O 1
ATOM 2716 N N . LYS B 2 119 ? 84.580 14.864 36.152 1.00 8.21 173 LYS B N 1
ATOM 2717 C CA . LYS B 2 119 ? 85.080 13.579 36.647 1.00 9.76 173 LYS B CA 1
ATOM 2718 C C . LYS B 2 119 ? 85.821 13.918 37.925 1.00 15.84 173 LYS B C 1
ATOM 2719 O O . LYS B 2 119 ? 87.056 13.997 37.955 1.00 15.94 173 LYS B O 1
ATOM 2725 N N . ASP B 2 120 ? 85.051 14.180 38.967 1.00 10.21 174 ASP B N 1
ATOM 2726 C CA . ASP B 2 120 ? 85.587 14.576 40.259 1.00 8.61 174 ASP B CA 1
ATOM 2727 C C . ASP B 2 120 ? 84.609 14.102 41.304 1.00 8.53 174 ASP B C 1
ATOM 2728 O O . ASP B 2 120 ? 83.398 14.133 41.079 1.00 12.14 174 ASP B O 1
ATOM 2733 N N . ASP B 2 121 ? 85.128 13.684 42.451 1.00 9.65 175 ASP B N 1
ATOM 2734 C CA . ASP B 2 121 ? 84.263 13.242 43.541 1.00 9.48 175 ASP B CA 1
ATOM 2735 C C . ASP B 2 121 ? 83.466 14.383 44.171 1.00 9.07 175 ASP B C 1
ATOM 2736 O O . ASP B 2 121 ? 82.455 14.144 44.844 1.00 9.89 175 ASP B O 1
ATOM 2741 N N A GLU B 2 122 ? 83.919 15.618 43.968 0.50 9.57 179 GLU B N 1
ATOM 2742 N N B GLU B 2 122 ? 83.919 15.618 43.969 0.50 9.59 179 GLU B N 1
ATOM 2743 C CA A GLU B 2 122 ? 83.195 16.785 44.467 0.50 9.50 179 GLU B CA 1
ATOM 2744 C CA B GLU B 2 122 ? 83.195 16.785 44.467 0.50 9.51 179 GLU B CA 1
ATOM 2745 C C A GLU B 2 122 ? 83.054 17.851 43.389 0.50 11.15 179 GLU B C 1
ATOM 2746 C C B GLU B 2 122 ? 83.053 17.851 43.389 0.50 11.16 179 GLU B C 1
ATOM 2747 O O A GLU B 2 122 ? 83.939 18.023 42.547 0.50 11.86 179 GLU B O 1
ATOM 2748 O O B GLU B 2 122 ? 83.939 18.022 42.546 0.50 11.87 179 GLU B O 1
ATOM 2759 N N . PHE B 2 123 ? 81.931 18.561 43.416 1.00 8.00 180 PHE B N 1
ATOM 2760 C CA . PHE B 2 123 ? 81.682 19.650 42.473 1.00 7.03 180 PHE B CA 1
ATOM 2761 C C . PHE B 2 123 ? 80.695 20.594 43.133 1.00 12.02 180 PHE B C 1
ATOM 2762 O O . PHE B 2 123 ? 79.866 20.165 43.918 1.00 14.83 180 PHE B O 1
ATOM 2770 N N A THR B 2 124 ? 80.779 21.885 42.833 0.49 11.26 181 THR B N 1
ATOM 2771 N N B THR B 2 124 ? 80.766 21.875 42.788 0.51 11.24 181 THR B N 1
ATOM 2772 C CA A THR B 2 124 ? 79.820 22.823 43.405 0.49 11.74 181 THR B CA 1
ATOM 2773 C CA B THR B 2 124 ? 79.878 22.863 43.386 0.51 11.75 181 THR B CA 1
ATOM 2774 C C A THR B 2 124 ? 79.077 23.610 42.334 0.49 12.99 181 THR B C 1
ATOM 2775 C C B THR B 2 124 ? 79.080 23.612 42.321 0.51 13.00 181 THR B C 1
ATOM 2776 O O A THR B 2 124 ? 79.639 23.962 41.294 0.49 15.17 181 THR B O 1
ATOM 2777 O O B THR B 2 124 ? 79.616 23.947 41.264 0.51 15.18 181 THR B O 1
ATOM 2784 N N . LEU B 2 125 ? 77.798 23.857 42.591 1.00 11.30 182 LEU B N 1
ATOM 2785 C CA . LEU B 2 125 ? 76.983 24.716 41.735 1.00 11.99 182 LEU B CA 1
ATOM 2786 C C . LEU B 2 125 ? 76.563 25.951 42.525 1.00 16.68 182 LEU B C 1
ATOM 2787 O O . LEU B 2 125 ? 76.406 25.886 43.750 1.00 18.00 182 LEU B O 1
ATOM 2792 N N . GLY B 2 126 ? 76.389 27.073 41.830 1.00 15.20 183 GLY B N 1
ATOM 2793 C CA . GLY B 2 126 ? 76.016 28.318 42.490 1.00 15.71 183 GLY B CA 1
ATOM 2794 C C . GLY B 2 126 ? 77.115 28.839 43.404 1.00 23.31 183 GLY B C 1
ATOM 2795 O O . GLY B 2 126 ? 78.302 28.665 43.111 1.00 27.51 183 GLY B O 1
ATOM 2796 N N . ASN B 2 127 ? 76.717 29.460 44.516 1.00 22.96 184 ASN B N 1
ATOM 2797 C CA . ASN B 2 127 ? 77.649 30.062 45.480 0.51 25.40 184 ASN B CA 1
ATOM 2798 C C . ASN B 2 127 ? 78.746 29.142 45.966 0.67 28.25 184 ASN B C 1
ATOM 2799 O O . ASN B 2 127 ? 79.851 29.574 46.277 1.00 37.45 184 ASN B O 1
ATOM 2804 N N . GLY B 2 128 ? 78.412 27.865 46.034 1.00 28.08 185 GLY B N 1
ATOM 2805 C CA . GLY B 2 128 ? 78.776 27.062 47.180 1.00 20.78 185 GLY B CA 1
ATOM 2806 C C . GLY B 2 128 ? 77.387 26.771 47.717 1.00 12.18 185 GLY B C 1
ATOM 2807 O O . GLY B 2 128 ? 77.194 26.323 48.844 1.00 22.93 185 GLY B O 1
ATOM 2808 N N . LEU B 2 129 ? 76.402 27.042 46.863 1.00 12.37 186 LEU B N 1
ATOM 2809 C CA . LEU B 2 129 ? 75.004 26.807 47.209 1.00 12.85 186 LEU B CA 1
ATOM 2810 C C . LEU B 2 129 ? 74.707 25.314 47.286 1.00 12.18 186 LEU B C 1
ATOM 2811 O O . LEU B 2 129 ? 74.015 24.834 48.195 1.00 10.36 186 LEU B O 1
ATOM 2816 N N . ILE B 2 130 ? 75.232 24.582 46.311 1.00 11.40 187 ILE B N 1
ATOM 2817 C CA . ILE B 2 130 ? 75.001 23.143 46.222 1.00 8.10 187 ILE B CA 1
ATOM 2818 C C . ILE B 2 130 ? 76.362 22.466 46.157 1.00 12.55 187 ILE B C 1
ATOM 2819 O O . ILE B 2 130 ? 77.157 22.757 45.264 1.00 10.92 187 ILE B O 1
ATOM 2824 N N . GLU B 2 131 ? 76.633 21.584 47.113 1.00 7.99 188 GLU B N 1
ATOM 2825 C CA . GLU B 2 131 ? 77.879 20.807 47.124 1.00 9.10 188 GLU B CA 1
ATOM 2826 C C . GLU B 2 131 ? 77.604 19.355 46.735 1.00 8.86 188 GLU B C 1
ATOM 2827 O O . GLU B 2 131 ? 76.916 18.621 47.459 1.00 11.62 188 GLU B O 1
ATOM 2833 N N . LEU B 2 132 ? 78.125 18.943 45.583 1.00 7.44 189 LEU B N 1
ATOM 2834 C CA . LEU B 2 132 ? 77.897 17.587 45.088 1.00 7.56 189 LEU B CA 1
ATOM 2835 C C . LEU B 2 132 ? 79.014 16.689 45.579 1.00 9.69 189 LEU B C 1
ATOM 2836 O O . LEU B 2 132 ? 80.178 17.116 45.664 1.00 8.15 189 LEU B O 1
ATOM 2841 N N . TYR B 2 133 ? 78.665 15.454 45.936 1.00 6.71 190 TYR B N 1
ATOM 2842 C CA . TYR B 2 133 ? 79.652 14.495 46.418 1.00 7.20 190 TYR B CA 1
ATOM 2843 C C . TYR B 2 133 ? 79.325 13.102 45.897 1.00 8.11 190 TYR B C 1
ATOM 2844 O O . TYR B 2 133 ? 78.166 12.682 45.926 1.00 9.65 190 TYR B O 1
ATOM 2853 N N . TYR B 2 134 ? 80.350 12.396 45.420 1.00 7.49 191 TYR B N 1
ATOM 2854 C CA . TYR B 2 134 ? 80.226 10.988 45.061 1.00 5.89 191 TYR B CA 1
ATOM 2855 C C . TYR B 2 134 ? 80.729 10.115 46.198 1.00 7.15 191 TYR B C 1
ATOM 2856 O O . TYR B 2 134 ? 81.927 10.045 46.453 1.00 11.28 191 TYR B O 1
ATOM 2865 N N . PRO B 2 135 ? 79.810 9.420 46.874 1.00 7.28 192 PRO B N 1
ATOM 2866 C CA . PRO B 2 135 ? 80.182 8.640 48.058 1.00 9.08 192 PRO B CA 1
ATOM 2867 C C . PRO B 2 135 ? 80.517 7.181 47.744 1.00 11.17 192 PRO B C 1
ATOM 2868 O O . PRO B 2 135 ? 80.887 6.437 48.661 1.00 11.36 192 PRO B O 1
ATOM 2872 N N . GLY B 2 136 ? 80.402 6.780 46.482 1.00 8.66 193 GLY B N 1
ATOM 2873 C CA . GLY B 2 136 ? 80.581 5.387 46.111 1.00 9.77 193 GLY B CA 1
ATOM 2874 C C . GLY B 2 136 ? 79.291 4.755 45.611 1.00 8.50 193 GLY B C 1
ATOM 2875 O O . GLY B 2 136 ? 78.198 5.343 45.720 1.00 8.74 193 GLY B O 1
ATOM 2876 N N . ALA B 2 137 ? 79.417 3.542 45.080 1.00 9.82 194 ALA B N 1
ATOM 2877 C CA . ALA B 2 137 ? 78.285 2.835 44.482 1.00 10.55 194 ALA B CA 1
ATOM 2878 C C . ALA B 2 137 ? 77.264 2.364 45.501 1.00 10.65 194 ALA B C 1
ATOM 2879 O O . ALA B 2 137 ? 77.608 1.986 46.626 1.00 10.42 194 ALA B O 1
ATOM 2881 N N . GLY B 2 138 ? 75.999 2.359 45.096 1.00 10.10 195 GLY B N 1
ATOM 2882 C CA . GLY B 2 138 ? 74.944 1.871 45.967 1.00 9.47 195 GLY B CA 1
ATOM 2883 C C . GLY B 2 138 ? 73.712 1.506 45.169 1.00 11.01 195 GLY B C 1
ATOM 2884 O O . GLY B 2 138 ? 73.605 0.418 44.598 1.00 10.58 195 GLY B O 1
ATOM 2885 N N . HIS B 2 139 ? 72.775 2.437 45.116 1.00 7.66 196 HIS B N 1
ATOM 2886 C CA . HIS B 2 139 ? 71.613 2.300 44.255 1.00 7.71 196 HIS B CA 1
ATOM 2887 C C . HIS B 2 139 ? 72.046 2.089 42.798 1.00 7.98 196 HIS B C 1
ATOM 2888 O O . HIS B 2 139 ? 71.496 1.234 42.078 1.00 8.35 196 HIS B O 1
ATOM 2895 N N . THR B 2 140 ? 73.021 2.882 42.363 1.00 8.67 197 THR B N 1
ATOM 2896 C CA . THR B 2 140 ? 73.710 2.651 41.092 1.00 6.25 197 THR B CA 1
ATOM 2897 C C . THR B 2 140 ? 75.208 2.875 41.264 1.00 7.36 197 THR B C 1
ATOM 2898 O O . THR B 2 140 ? 75.671 3.307 42.329 1.00 8.54 197 THR B O 1
ATOM 2902 N N . GLU B 2 141 ? 75.974 2.598 40.210 1.00 9.59 198 GLU B N 1
ATOM 2903 C CA . GLU B 2 141 ? 77.419 2.815 40.270 1.00 8.58 198 GLU B CA 1
ATOM 2904 C C . GLU B 2 141 ? 77.773 4.296 40.308 1.00 8.86 198 GLU B C 1
ATOM 2905 O O . GLU B 2 141 ? 78.847 4.671 40.796 1.00 10.50 198 GLU B O 1
ATOM 2911 N N . ASP B 2 142 ? 76.872 5.131 39.801 1.00 7.42 199 ASP B N 1
ATOM 2912 C CA . ASP B 2 142 ? 77.197 6.538 39.560 1.00 6.79 199 ASP B CA 1
ATOM 2913 C C . ASP B 2 142 ? 76.510 7.510 40.493 1.00 9.43 199 ASP B C 1
ATOM 2914 O O . ASP B 2 142 ? 76.718 8.721 40.377 1.00 8.99 199 ASP B O 1
ATOM 2919 N N . ASN B 2 143 ? 75.691 7.010 41.408 1.00 7.61 200 ASN B N 1
ATOM 2920 C CA . ASN B 2 143 ? 74.909 7.915 42.260 1.00 6.82 200 ASN B CA 1
ATOM 2921 C C . ASN B 2 143 ? 75.731 8.949 43.047 1.00 9.09 200 ASN B C 1
ATOM 2922 O O . ASN B 2 143 ? 76.751 8.624 43.658 1.00 8.61 200 ASN B O 1
ATOM 2927 N N . ILE B 2 144 ? 75.294 10.202 42.986 1.00 6.75 201 ILE B N 1
ATOM 2928 C CA . ILE B 2 144 ? 75.899 11.278 43.774 1.00 6.76 201 ILE B CA 1
ATOM 2929 C C . ILE B 2 144 ? 74.836 11.894 44.687 1.00 7.05 201 ILE B C 1
ATOM 2930 O O . ILE B 2 144 ? 73.623 11.711 44.473 1.00 8.06 201 ILE B O 1
ATOM 2935 N N . VAL B 2 145 ? 75.289 12.632 45.693 1.00 6.93 202 VAL B N 1
ATOM 2936 C CA . VAL B 2 145 ? 74.382 13.313 46.608 1.00 5.36 202 VAL B CA 1
ATOM 2937 C C . VAL B 2 145 ? 74.688 14.804 46.587 1.00 6.87 202 VAL B C 1
ATOM 2938 O O . VAL B 2 145 ? 75.732 15.219 46.074 1.00 8.07 202 VAL B O 1
ATOM 2942 N N . ALA B 2 146 ? 73.783 15.597 47.151 1.00 8.66 203 ALA B N 1
ATOM 2943 C CA . ALA B 2 146 ? 73.936 17.051 47.162 1.00 7.63 203 ALA B CA 1
ATOM 2944 C C . ALA B 2 146 ? 73.708 17.572 48.563 1.00 9.35 203 ALA B C 1
ATOM 2945 O O . ALA B 2 146 ? 72.696 17.269 49.198 1.00 10.99 203 ALA B O 1
ATOM 2947 N N . TRP B 2 147 ? 74.645 18.381 49.039 1.00 8.12 204 TRP B N 1
ATOM 2948 C CA . TRP B 2 147 ? 74.523 18.978 50.367 1.00 8.67 204 TRP B CA 1
ATOM 2949 C C . TRP B 2 147 ? 74.274 20.464 50.192 1.00 9.09 204 TRP B C 1
ATOM 2950 O O . TRP B 2 147 ? 74.938 21.127 49.394 1.00 9.22 204 TRP B O 1
ATOM 2961 N N . LEU B 2 148 ? 73.280 20.975 50.908 1.00 7.06 205 LEU B N 1
ATOM 2962 C CA . LEU B 2 148 ? 72.923 22.394 50.839 1.00 9.85 205 LEU B CA 1
ATOM 2963 C C . LEU B 2 148 ? 73.264 23.022 52.178 1.00 10.28 205 LEU B C 1
ATOM 2964 O O . LEU B 2 148 ? 72.495 22.922 53.127 1.00 10.73 205 LEU B O 1
ATOM 2969 N N . PRO B 2 149 ? 74.440 23.653 52.264 1.00 8.71 209 PRO B N 1
ATOM 2970 C CA . PRO B 2 149 ? 74.929 24.130 53.564 1.00 12.68 209 PRO B CA 1
ATOM 2971 C C . PRO B 2 149 ? 74.051 25.181 54.244 1.00 11.92 209 PRO B C 1
ATOM 2972 O O . PRO B 2 149 ? 73.972 25.154 55.471 1.00 16.59 209 PRO B O 1
ATOM 2976 N N . LYS B 2 150 ? 73.395 26.065 53.499 1.00 13.90 210 LYS B N 1
ATOM 2977 C CA . LYS B 2 150 ? 72.571 27.090 54.146 1.00 13.14 210 LYS B CA 1
ATOM 2978 C C . LYS B 2 150 ? 71.317 26.505 54.804 1.00 15.26 210 LYS B C 1
ATOM 2979 O O . LYS B 2 150 ? 70.957 26.880 55.927 1.00 23.16 210 LYS B O 1
ATOM 2985 N N . SER B 2 151 ? 70.666 25.569 54.117 1.00 14.45 211 SER B N 1
ATOM 2986 C CA . SER B 2 151 ? 69.425 24.986 54.618 1.00 15.07 211 SER B CA 1
ATOM 2987 C C . SER B 2 151 ? 69.637 23.714 55.439 1.00 15.16 211 SER B C 1
ATOM 2988 O O . SER B 2 151 ? 68.699 23.217 56.072 1.00 17.70 211 SER B O 1
ATOM 2991 N N . LYS B 2 152 ? 70.868 23.192 55.424 1.00 14.09 215 LYS B N 1
ATOM 2992 C CA . LYS B 2 152 ? 71.226 21.991 56.178 1.00 11.54 215 LYS B CA 1
ATOM 2993 C C . LYS B 2 152 ? 70.450 20.762 55.692 1.00 12.23 215 LYS B C 1
ATOM 2994 O O . LYS B 2 152 ? 70.091 19.868 56.461 1.00 13.47 215 LYS B O 1
ATOM 3000 N N . ILE B 2 153 ? 70.211 20.745 54.388 1.00 10.34 216 ILE B N 1
ATOM 3001 C CA . ILE B 2 153 ? 69.506 19.642 53.739 1.00 8.87 216 ILE B CA 1
ATOM 3002 C C . ILE B 2 153 ? 70.490 18.785 52.955 1.00 9.22 216 ILE B C 1
ATOM 3003 O O . ILE B 2 153 ? 71.271 19.305 52.150 1.00 10.85 216 ILE B O 1
ATOM 3008 N N . LEU B 2 154 ? 70.449 17.474 53.185 1.00 8.29 217 LEU B N 1
ATOM 3009 C CA . LEU B 2 154 ? 71.132 16.546 52.290 1.00 8.90 217 LEU B CA 1
ATOM 3010 C C . LEU B 2 154 ? 70.121 15.954 51.331 1.00 9.60 217 LEU B C 1
ATOM 3011 O O . LEU B 2 154 ? 69.166 15.297 51.751 1.00 9.55 217 LEU B O 1
ATOM 3016 N N . PHE B 2 155 ? 70.325 16.199 50.040 1.00 8.18 218 PHE B N 1
ATOM 3017 C CA . PHE B 2 155 ? 69.569 15.497 49.024 1.00 7.08 218 PHE B CA 1
ATOM 3018 C C . PHE B 2 155 ? 70.287 14.181 48.765 1.00 6.77 218 PHE B C 1
ATOM 3019 O O . PHE B 2 155 ? 71.348 14.132 48.115 1.00 8.18 218 PHE B O 1
ATOM 3027 N N . GLY B 2 156 ? 69.713 13.104 49.288 1.00 8.05 219 GLY B N 1
ATOM 3028 C CA . GLY B 2 156 ? 70.339 11.799 49.159 1.00 8.46 219 GLY B CA 1
ATOM 3029 C C . GLY B 2 156 ? 70.013 11.119 47.846 1.00 9.12 219 GLY B C 1
ATOM 3030 O O . GLY B 2 156 ? 70.709 10.179 47.457 1.00 8.29 219 GLY B O 1
ATOM 3031 N N . GLY B 2 157 ? 68.975 11.596 47.156 1.00 8.38 220 GLY B N 1
ATOM 3032 C CA . GLY B 2 157 ? 68.539 10.957 45.924 1.00 7.81 220 GLY B CA 1
ATOM 3033 C C . GLY B 2 157 ? 68.190 9.505 46.182 1.00 8.05 220 GLY B C 1
ATOM 3034 O O . GLY B 2 157 ? 67.777 9.129 47.287 1.00 8.46 220 GLY B O 1
ATOM 3035 N N . CYS B 2 158 ? 68.368 8.675 45.166 1.00 8.26 221 CYS B N 1
ATOM 3036 C CA . CYS B 2 158 ? 67.833 7.319 45.215 1.00 6.99 221 CYS B CA 1
ATOM 3037 C C . CYS B 2 158 ? 68.764 6.367 45.952 1.00 9.55 221 CYS B C 1
ATOM 3038 O O . CYS B 2 158 ? 68.428 5.205 46.181 1.00 10.08 221 CYS B O 1
ATOM 3041 N N . LEU B 2 159 ? 69.922 6.883 46.347 1.00 6.92 222 LEU B N 1
ATOM 3042 C CA . LEU B 2 159 ? 70.861 6.148 47.185 1.00 8.41 222 LEU B CA 1
ATOM 3043 C C . LEU B 2 159 ? 70.350 5.988 48.614 1.00 9.75 222 LEU B C 1
ATOM 3044 O O . LEU B 2 159 ? 70.773 5.076 49.322 1.00 10.21 222 LEU B O 1
ATOM 3049 N N . VAL B 2 160 ? 69.448 6.866 49.052 1.00 7.84 223 VAL B N 1
ATOM 3050 C CA . VAL B 2 160 ? 68.941 6.761 50.420 1.00 7.40 223 VAL B CA 1
ATOM 3051 C C . VAL B 2 160 ? 67.483 6.303 50.441 1.00 9.98 223 VAL B C 1
ATOM 3052 O O . VAL B 2 160 ? 66.725 6.552 49.494 1.00 12.66 223 VAL B O 1
ATOM 3056 N N . ARG B 2 161 ? 67.092 5.620 51.514 1.00 8.67 224 ARG B N 1
ATOM 3057 C CA . ARG B 2 161 ? 65.752 5.050 51.580 1.00 10.80 224 ARG B CA 1
ATOM 3058 C C . ARG B 2 161 ? 64.945 5.636 52.735 1.00 9.98 224 ARG B C 1
ATOM 3059 O O . ARG B 2 161 ? 65.367 5.587 53.883 1.00 14.61 224 ARG B O 1
ATOM 3067 N N . SER B 2 162 ? 63.780 6.176 52.402 1.00 16.11 225 SER B N 1
ATOM 3068 C CA . SER B 2 162 ? 62.838 6.715 53.386 1.00 16.98 225 SER B CA 1
ATOM 3069 C C . SER B 2 162 ? 62.373 5.638 54.382 1.00 20.46 225 SER B C 1
ATOM 3070 O O . SER B 2 162 ? 62.440 4.446 54.093 1.00 18.64 225 SER B O 1
ATOM 3073 N N . HIS B 2 163 ? 61.905 6.054 55.557 1.00 20.63 226 HIS B N 1
ATOM 3074 C CA . HIS B 2 163 ? 61.503 5.086 56.590 1.00 24.87 226 HIS B CA 1
ATOM 3075 C C . HIS B 2 163 ? 60.256 4.257 56.260 1.00 26.02 226 HIS B C 1
ATOM 3076 O O . HIS B 2 163 ? 60.011 3.218 56.879 1.00 33.74 226 HIS B O 1
ATOM 3083 N N . GLU B 2 164 ? 59.477 4.711 55.286 1.00 27.35 227 GLU B N 1
ATOM 3084 C CA . GLU B 2 164 ? 58.277 3.988 54.872 1.00 30.01 227 GLU B CA 1
ATOM 3085 C C . GLU B 2 164 ? 58.633 2.729 54.083 1.00 32.72 227 GLU B C 1
ATOM 3086 O O . GLU B 2 164 ? 57.777 1.874 53.834 1.00 28.57 227 GLU B O 1
ATOM 3092 N N . TRP B 2 165 ? 59.897 2.622 53.686 1.00 25.76 228 TRP B N 1
ATOM 3093 C CA . TRP B 2 165 ? 60.351 1.470 52.924 1.00 21.05 228 TRP B CA 1
ATOM 3094 C C . TRP B 2 165 ? 61.020 0.450 53.825 1.00 20.73 228 TRP B C 1
ATOM 3095 O O . TRP B 2 165 ? 61.816 0.803 54.700 1.00 22.12 228 TRP B O 1
ATOM 3106 N N . GLU B 2 166 ? 60.713 -0.818 53.592 1.00 20.93 229 GLU B N 1
ATOM 3107 C CA . GLU B 2 166 ? 61.388 -1.892 54.306 1.00 20.50 229 GLU B CA 1
ATOM 3108 C C . GLU B 2 166 ? 62.359 -2.646 53.405 1.00 22.37 229 GLU B C 1
ATOM 3109 O O . GLU B 2 166 ? 62.813 -3.740 53.746 1.00 26.35 229 GLU B O 1
ATOM 3115 N N . ALA B 2 167 ? 62.683 -2.060 52.250 1.00 16.44 230 ALA B N 1
ATOM 3116 C CA . ALA B 2 167 ? 63.721 -2.625 51.401 1.00 20.45 230 ALA B CA 1
ATOM 3117 C C . ALA B 2 167 ? 64.402 -1.553 50.552 1.00 14.78 230 ALA B C 1
ATOM 3118 O O . ALA B 2 167 ? 64.100 -0.359 50.688 1.00 14.24 230 ALA B O 1
ATOM 3120 N N . LEU B 2 168 ? 65.305 -1.992 49.679 1.00 15.18 231 LEU B N 1
ATOM 3121 C CA . LEU B 2 168 ? 66.193 -1.087 48.941 1.00 13.80 231 LEU B CA 1
ATOM 3122 C C . LEU B 2 168 ? 65.593 -0.515 47.664 1.00 16.03 231 LEU B C 1
ATOM 3123 O O . LEU B 2 168 ? 66.217 0.326 47.020 1.00 14.11 231 LEU B O 1
ATOM 3128 N N . GLY B 2 169 ? 64.407 -0.976 47.279 1.00 13.92 232 GLY B N 1
ATOM 3129 C CA . GLY B 2 169 ? 63.793 -0.534 46.040 1.00 15.79 232 GLY B CA 1
ATOM 3130 C C . GLY B 2 169 ? 64.319 -1.249 44.805 1.00 12.76 232 GLY B C 1
ATOM 3131 O O . GLY B 2 169 ? 64.676 -2.435 44.852 1.00 13.03 232 GLY B O 1
ATOM 3132 N N . TYR B 2 170 ? 64.370 -0.530 43.687 1.00 11.99 233 TYR B N 1
ATOM 3133 C CA . TYR B 2 170 ? 64.862 -1.113 42.443 1.00 10.09 233 TYR B CA 1
ATOM 3134 C C . TYR B 2 170 ? 66.367 -1.343 42.494 1.00 15.09 233 TYR B C 1
ATOM 3135 O O . TYR B 2 170 ? 67.138 -0.392 42.649 1.00 12.95 233 TYR B O 1
ATOM 3144 N N . VAL B 2 171 ? 66.789 -2.597 42.340 1.00 11.11 234 VAL B N 1
ATOM 3145 C CA . VAL B 2 171 ? 68.200 -2.944 42.528 1.00 10.48 234 VAL B CA 1
ATOM 3146 C C . VAL B 2 171 ? 68.853 -3.546 41.287 1.00 11.87 234 VAL B C 1
ATOM 3147 O O . VAL B 2 171 ? 69.951 -4.125 41.366 1.00 12.02 234 VAL B O 1
ATOM 3151 N N . GLY B 2 172 ? 68.188 -3.384 40.144 1.00 12.33 235 GLY B N 1
ATOM 3152 C CA . GLY B 2 172 ? 68.680 -3.929 38.888 1.00 16.30 235 GLY B CA 1
ATOM 3153 C C . GLY B 2 172 ? 70.064 -3.423 38.528 1.00 12.69 235 GLY B C 1
ATOM 3154 O O . GLY B 2 172 ? 70.873 -4.145 37.935 1.00 16.70 235 GLY B O 1
ATOM 3155 N N . ASP B 2 173 ? 70.351 -2.177 38.888 1.00 11.65 236 ASP B N 1
ATOM 3156 C CA . ASP B 2 173 ? 71.655 -1.582 38.583 1.00 11.76 236 ASP B CA 1
ATOM 3157 C C . ASP B 2 173 ? 72.485 -1.322 39.838 1.00 12.52 236 ASP B C 1
ATOM 3158 O O . ASP B 2 173 ? 73.465 -0.560 39.812 1.00 12.04 236 ASP B O 1
ATOM 3163 N N . ALA B 2 174 ? 72.105 -1.971 40.934 1.00 10.39 237 ALA B N 1
ATOM 3164 C CA . ALA B 2 174 ? 72.716 -1.690 42.233 1.00 8.97 237 ALA B CA 1
ATOM 3165 C C . ALA B 2 174 ? 73.996 -2.456 42.519 1.00 12.83 237 ALA B C 1
ATOM 3166 O O . ALA B 2 174 ? 74.260 -3.516 41.944 1.00 13.42 237 ALA B O 1
ATOM 3168 N N A SER B 2 175 ? 74.797 -1.888 43.413 0.65 10.04 238 SER B N 1
ATOM 3169 N N B SER B 2 175 ? 74.787 -1.891 43.425 0.35 10.09 238 SER B N 1
ATOM 3170 C CA A SER B 2 175 ? 75.945 -2.567 43.991 0.65 13.11 238 SER B CA 1
ATOM 3171 C CA B SER B 2 175 ? 75.951 -2.554 43.993 0.35 13.08 238 SER B CA 1
ATOM 3172 C C A SER B 2 175 ? 75.675 -2.726 45.479 0.65 10.90 238 SER B C 1
ATOM 3173 C C B SER B 2 175 ? 75.689 -2.734 45.482 0.35 10.94 238 SER B C 1
ATOM 3174 O O A SER B 2 175 ? 76.138 -1.933 46.303 0.65 13.37 238 SER B O 1
ATOM 3175 O O B SER B 2 175 ? 76.183 -1.964 46.308 0.35 13.35 238 SER B O 1
ATOM 3180 N N . ILE B 2 176 ? 74.893 -3.744 45.821 1.00 12.18 239 ILE B N 1
ATOM 3181 C CA . ILE B 2 176 ? 74.452 -3.938 47.191 1.00 12.59 239 ILE B CA 1
ATOM 3182 C C . ILE B 2 176 ? 75.617 -4.123 48.181 1.00 12.76 239 ILE B C 1
ATOM 3183 O O . ILE B 2 176 ? 75.552 -3.642 49.311 1.00 16.14 239 ILE B O 1
ATOM 3188 N N A SER B 2 177 ? 76.690 -4.781 47.748 0.59 14.57 240 SER B N 1
ATOM 3189 N N B SER B 2 177 ? 76.686 -4.776 47.733 0.41 14.58 240 SER B N 1
ATOM 3190 C CA A SER B 2 177 ? 77.815 -5.050 48.646 0.59 15.06 240 SER B CA 1
ATOM 3191 C CA B SER B 2 177 ? 77.825 -5.071 48.601 0.41 15.07 240 SER B CA 1
ATOM 3192 C C A SER B 2 177 ? 78.651 -3.809 48.972 0.59 15.72 240 SER B C 1
ATOM 3193 C C B SER B 2 177 ? 78.644 -3.841 49.010 0.41 15.69 240 SER B C 1
ATOM 3194 O O A SER B 2 177 ? 79.493 -3.840 49.874 0.59 17.67 240 SER B O 1
ATOM 3195 O O B SER B 2 177 ? 79.434 -3.905 49.954 0.41 17.63 240 SER B O 1
ATOM 3200 N N A SER B 2 178 ? 78.417 -2.718 48.244 0.59 12.71 241 SER B N 1
ATOM 3201 N N B SER B 2 178 ? 78.450 -2.723 48.312 0.41 12.76 241 SER B N 1
ATOM 3202 C CA A SER B 2 178 ? 79.149 -1.473 48.472 0.59 12.75 241 SER B CA 1
ATOM 3203 C CA B SER B 2 178 ? 79.182 -1.491 48.617 0.41 12.69 241 SER B CA 1
ATOM 3204 C C A SER B 2 178 ? 78.274 -0.404 49.122 0.59 9.99 241 SER B C 1
ATOM 3205 C C B SER B 2 178 ? 78.271 -0.394 49.156 0.41 9.99 241 SER B C 1
ATOM 3206 O O A SER B 2 178 ? 78.781 0.612 49.587 0.59 11.46 241 SER B O 1
ATOM 3207 O O B SER B 2 178 ? 78.741 0.673 49.545 0.41 11.55 241 SER B O 1
ATOM 3212 N N . TRP B 2 179 ? 76.968 -0.658 49.163 1.00 10.11 242 TRP B N 1
ATOM 3213 C CA . TRP B 2 179 ? 75.972 0.360 49.517 1.00 9.36 242 TRP B CA 1
ATOM 3214 C C . TRP B 2 179 ? 76.136 0.922 50.930 1.00 10.96 242 TRP B C 1
ATOM 3215 O O . TRP B 2 179 ? 76.152 2.138 51.116 1.00 10.57 242 TRP B O 1
ATOM 3226 N N . ALA B 2 180 ? 76.250 0.044 51.921 1.00 9.31 243 ALA B N 1
ATOM 3227 C CA . ALA B 2 180 ? 76.429 0.501 53.302 1.00 9.59 243 ALA B CA 1
ATOM 3228 C C . ALA B 2 180 ? 77.693 1.358 53.448 1.00 10.86 243 ALA B C 1
ATOM 3229 O O . ALA B 2 180 ? 77.659 2.416 54.090 1.00 12.76 243 ALA B O 1
ATOM 3231 N N . ASP B 2 181 ? 78.799 0.920 52.841 1.00 11.78 244 ASP B N 1
ATOM 3232 C CA . ASP B 2 181 ? 80.052 1.685 52.885 1.00 11.82 244 ASP B CA 1
ATOM 3233 C C . ASP B 2 181 ? 79.884 3.079 52.282 1.00 11.46 244 ASP B C 1
ATOM 3234 O O . ASP B 2 181 ? 80.426 4.062 52.793 1.00 13.06 244 ASP B O 1
ATOM 3239 N N . SER B 2 182 ? 79.123 3.158 51.201 1.00 11.45 245 SER B N 1
ATOM 3240 C CA . SER B 2 182 ? 78.898 4.436 50.545 1.00 9.83 245 SER B CA 1
ATOM 3241 C C . SER B 2 182 ? 78.106 5.382 51.432 1.00 8.58 245 SER B C 1
ATOM 3242 O O . SER B 2 182 ? 78.418 6.572 51.487 1.00 10.53 245 SER B O 1
ATOM 3245 N N . ILE B 2 183 ? 77.104 4.867 52.145 1.00 8.16 246 ILE B N 1
ATOM 3246 C CA . ILE B 2 183 ? 76.405 5.712 53.116 1.00 9.34 246 ILE B CA 1
ATOM 3247 C C . ILE B 2 183 ? 77.364 6.160 54.216 1.00 12.33 246 ILE B C 1
ATOM 3248 O O . ILE B 2 183 ? 77.339 7.320 54.641 1.00 12.17 246 ILE B O 1
ATOM 3253 N N . LYS B 2 184 ? 78.218 5.248 54.678 1.00 11.56 247 LYS B N 1
ATOM 3254 C CA . LYS B 2 184 ? 79.172 5.607 55.719 1.00 10.42 247 LYS B CA 1
ATOM 3255 C C . LYS B 2 184 ? 80.121 6.716 55.268 1.00 11.94 247 LYS B C 1
ATOM 3256 O O . LYS B 2 184 ? 80.554 7.545 56.081 1.00 12.22 247 LYS B O 1
ATOM 3262 N N . ASN B 2 185 ? 80.406 6.764 53.968 1.00 10.61 248 ASN B N 1
ATOM 3263 C CA . ASN B 2 185 ? 81.212 7.850 53.422 1.00 10.11 248 ASN B CA 1
ATOM 3264 C C . ASN B 2 185 ? 80.485 9.186 53.515 1.00 11.89 248 ASN B C 1
ATOM 3265 O O . ASN B 2 185 ? 81.104 10.215 53.787 1.00 11.59 248 ASN B O 1
ATOM 3270 N N . ILE B 2 186 ? 79.173 9.178 53.287 1.00 10.75 249 ILE B N 1
ATOM 3271 C CA . ILE B 2 186 ? 78.383 10.383 53.517 1.00 11.07 249 ILE B CA 1
ATOM 3272 C C . ILE B 2 186 ? 78.488 10.803 54.979 1.00 12.37 249 ILE B C 1
ATOM 3273 O O . ILE B 2 186 ? 78.736 11.970 55.281 1.00 10.86 249 ILE B O 1
ATOM 3278 N N . VAL B 2 187 ? 78.308 9.851 55.888 1.00 9.74 250 VAL B N 1
ATOM 3279 C CA . VAL B 2 187 ? 78.396 10.148 57.319 1.00 9.93 250 VAL B CA 1
ATOM 3280 C C . VAL B 2 187 ? 79.749 10.776 57.697 1.00 9.61 250 VAL B C 1
ATOM 3281 O O . VAL B 2 187 ? 79.807 11.702 58.527 1.00 12.77 250 VAL B O 1
ATOM 3285 N N A SER B 2 188 ? 80.829 10.314 57.072 0.44 11.67 251 SER B N 1
ATOM 3286 N N B SER B 2 188 ? 80.812 10.293 57.062 0.56 11.64 251 SER B N 1
ATOM 3287 C CA A SER B 2 188 ? 82.164 10.820 57.401 0.44 12.20 251 SER B CA 1
ATOM 3288 C CA B SER B 2 188 ? 82.162 10.778 57.330 0.56 12.17 251 SER B CA 1
ATOM 3289 C C A SER B 2 188 ? 82.405 12.265 56.938 0.44 13.49 251 SER B C 1
ATOM 3290 C C B SER B 2 188 ? 82.382 12.248 56.952 0.56 13.48 251 SER B C 1
ATOM 3291 O O A SER B 2 188 ? 83.381 12.894 57.348 0.44 15.03 251 SER B O 1
ATOM 3292 O O B SER B 2 188 ? 83.310 12.880 57.452 0.56 15.02 251 SER B O 1
ATOM 3297 N N . LYS B 2 189 ? 81.530 12.787 56.083 1.00 11.17 252 LYS B N 1
ATOM 3298 C CA . LYS B 2 189 ? 81.609 14.196 55.694 1.00 12.32 252 LYS B CA 1
ATOM 3299 C C . LYS B 2 189 ? 81.241 15.109 56.863 1.00 12.39 252 LYS B C 1
ATOM 3300 O O . LYS B 2 189 ? 81.534 16.309 56.837 1.00 13.33 252 LYS B O 1
ATOM 3306 N N . LYS B 2 190 ? 80.566 14.540 57.863 1.00 12.62 253 LYS B N 1
ATOM 3307 C CA . LYS B 2 190 ? 80.145 15.274 59.061 1.00 14.57 253 LYS B CA 1
ATOM 3308 C C . LYS B 2 190 ? 79.307 16.517 58.775 1.00 11.53 253 LYS B C 1
ATOM 3309 O O . LYS B 2 190 ? 79.465 17.569 59.412 1.00 17.23 253 LYS B O 1
ATOM 3315 N N . TYR B 2 191 ? 78.402 16.379 57.811 1.00 12.36 254 TYR B N 1
ATOM 3316 C CA . TYR B 2 191 ? 77.428 17.413 57.525 1.00 12.75 254 TYR B CA 1
ATOM 3317 C C . TYR B 2 191 ? 76.480 17.513 58.721 1.00 16.17 254 TYR B C 1
ATOM 3318 O O . TYR B 2 191 ? 76.027 16.484 59.239 1.00 15.98 254 TYR B O 1
ATOM 3327 N N . PRO B 2 192 ? 76.166 18.745 59.164 1.00 13.44 255 PRO B N 1
ATOM 3328 C CA . PRO B 2 192 ? 75.185 18.927 60.244 1.00 12.84 255 PRO B CA 1
ATOM 3329 C C . PRO B 2 192 ? 73.755 18.813 59.702 1.00 12.89 255 PRO B C 1
ATOM 3330 O O . PRO B 2 192 ? 73.016 19.799 59.592 1.00 15.31 255 PRO B O 1
ATOM 3334 N N . ILE B 2 193 ? 73.384 17.583 59.356 1.00 15.57 256 ILE B N 1
ATOM 3335 C CA . ILE B 2 193 ? 72.143 17.327 58.625 1.00 17.39 256 ILE B CA 1
ATOM 3336 C C . ILE B 2 193 ? 70.880 17.544 59.457 1.00 13.27 256 ILE B C 1
ATOM 3337 O O . ILE B 2 193 ? 70.737 16.973 60.544 1.00 20.56 256 ILE B O 1
ATOM 3342 N N A GLN B 2 194 ? 69.979 18.383 58.948 0.77 14.64 257 GLN B N 1
ATOM 3343 N N B GLN B 2 194 ? 69.968 18.361 58.940 0.23 14.79 257 GLN B N 1
ATOM 3344 C CA A GLN B 2 194 ? 68.678 18.621 59.582 0.77 18.85 257 GLN B CA 1
ATOM 3345 C CA B GLN B 2 194 ? 68.678 18.597 59.587 0.23 18.85 257 GLN B CA 1
ATOM 3346 C C A GLN B 2 194 ? 67.558 17.874 58.853 0.77 18.87 257 GLN B C 1
ATOM 3347 C C B GLN B 2 194 ? 67.563 17.853 58.857 0.23 18.82 257 GLN B C 1
ATOM 3348 O O A GLN B 2 194 ? 66.561 17.472 59.456 0.77 17.03 257 GLN B O 1
ATOM 3349 O O B GLN B 2 194 ? 66.576 17.430 59.464 0.23 17.11 257 GLN B O 1
ATOM 3360 N N . MET B 2 195 ? 67.732 17.693 57.549 1.00 11.01 258 MET B N 1
ATOM 3361 C CA . MET B 2 195 ? 66.721 17.049 56.721 1.00 10.06 258 MET B CA 1
ATOM 3362 C C . MET B 2 195 ? 67.402 16.215 55.645 1.00 12.92 258 MET B C 1
ATOM 3363 O O . MET B 2 195 ? 68.403 16.654 55.071 1.00 11.36 258 MET B O 1
ATOM 3368 N N . VAL B 2 196 ? 66.882 15.016 55.380 1.00 9.81 259 VAL B N 1
ATOM 3369 C CA . VAL B 2 196 ? 67.346 14.217 54.241 1.00 8.57 259 VAL B CA 1
ATOM 3370 C C . VAL B 2 196 ? 66.211 14.021 53.242 1.00 9.25 259 VAL B C 1
ATOM 3371 O O . VAL B 2 196 ? 65.123 13.581 53.616 1.00 10.19 259 VAL B O 1
ATOM 3375 N N . VAL B 2 197 ? 66.466 14.341 51.974 1.00 7.99 260 VAL B N 1
ATOM 3376 C CA . VAL B 2 197 ? 65.455 14.193 50.930 1.00 8.06 260 VAL B CA 1
ATOM 3377 C C . VAL B 2 197 ? 65.794 12.997 50.054 1.00 7.56 260 VAL B C 1
ATOM 3378 O O . VAL B 2 197 ? 66.859 12.964 49.443 1.00 8.19 260 VAL B O 1
ATOM 3382 N N . PRO B 2 198 ? 64.901 11.998 50.005 1.00 9.10 261 PRO B N 1
ATOM 3383 C CA . PRO B 2 198 ? 65.154 10.809 49.186 1.00 7.62 261 PRO B CA 1
ATOM 3384 C C . PRO B 2 198 ? 64.605 10.998 47.785 1.00 6.79 261 PRO B C 1
ATOM 3385 O O . PRO B 2 198 ? 63.763 11.878 47.570 1.00 8.25 261 PRO B O 1
ATOM 3389 N N . GLY B 2 199 ? 65.071 10.176 46.851 1.00 7.87 262 GLY B N 1
ATOM 3390 C CA . GLY B 2 199 ? 64.590 10.225 45.484 1.00 9.36 262 GLY B CA 1
ATOM 3391 C C . GLY B 2 199 ? 63.168 9.714 45.380 1.00 9.00 262 GLY B C 1
ATOM 3392 O O . GLY B 2 199 ? 62.433 10.109 44.475 1.00 8.16 262 GLY B O 1
ATOM 3393 N N . HIS B 2 200 ? 62.794 8.815 46.285 1.00 10.12 263 HIS B N 1
ATOM 3394 C CA . HIS B 2 200 ? 61.445 8.257 46.293 1.00 10.20 263 HIS B CA 1
ATOM 3395 C C . HIS B 2 200 ? 60.953 8.178 47.723 1.00 10.09 263 HIS B C 1
ATOM 3396 O O . HIS B 2 200 ? 61.670 7.709 48.611 1.00 15.02 263 HIS B O 1
ATOM 3403 N N . GLY B 2 201 ? 59.729 8.642 47.957 1.00 11.74 264 GLY B N 1
ATOM 3404 C CA . GLY B 2 201 ? 59.166 8.575 49.291 1.00 12.95 264 GLY B CA 1
ATOM 3405 C C . GLY B 2 201 ? 59.283 9.875 50.052 1.00 13.02 264 GLY B C 1
ATOM 3406 O O . GLY B 2 201 ? 59.674 10.902 49.497 1.00 14.96 264 GLY B O 1
ATOM 3407 N N . LYS B 2 202 ? 58.939 9.835 51.337 1.00 12.61 265 LYS B N 1
ATOM 3408 C CA . LYS B 2 202 ? 58.835 11.049 52.137 1.00 11.72 265 LYS B CA 1
ATOM 3409 C C . LYS B 2 202 ? 60.157 11.571 52.669 1.00 11.35 265 LYS B C 1
ATOM 3410 O O . LYS B 2 202 ? 61.054 10.809 53.028 1.00 14.72 265 LYS B O 1
ATOM 3416 N N . VAL B 2 203 ? 60.255 12.893 52.709 1.00 13.09 277 VAL B N 1
ATOM 3417 C CA . VAL B 2 203 ? 61.372 13.583 53.327 1.00 10.96 277 VAL B CA 1
ATOM 3418 C C . VAL B 2 203 ? 61.460 13.205 54.805 1.00 13.04 277 VAL B C 1
ATOM 3419 O O . VAL B 2 203 ? 60.428 13.039 55.471 1.00 17.39 277 VAL B O 1
ATOM 3423 N N . GLY B 2 204 ? 62.675 13.053 55.323 1.00 9.87 278 GLY B N 1
ATOM 3424 C CA . GLY B 2 204 ? 62.853 12.720 56.729 1.00 11.60 278 GLY B CA 1
ATOM 3425 C C . GLY B 2 204 ? 64.043 13.427 57.346 1.00 14.21 278 GLY B C 1
ATOM 3426 O O . GLY B 2 204 ? 64.471 14.487 56.870 1.00 12.37 278 GLY B O 1
ATOM 3427 N N . SER B 2 205 ? 64.588 12.833 58.404 1.00 12.53 279 SER B N 1
ATOM 3428 C CA . SER B 2 205 ? 65.719 13.426 59.114 1.00 14.51 279 SER B CA 1
ATOM 3429 C C . SER B 2 205 ? 66.987 12.622 58.871 1.00 11.32 279 SER B C 1
ATOM 3430 O O . SER B 2 205 ? 67.000 11.718 58.025 1.00 11.27 279 SER B O 1
ATOM 3433 N N A SER B 2 206 ? 68.044 12.942 59.614 0.61 12.16 280 SER B N 1
ATOM 3434 N N B SER B 2 206 ? 68.054 12.938 59.598 0.39 12.19 280 SER B N 1
ATOM 3435 C CA A SER B 2 206 ? 69.345 12.298 59.424 0.61 11.61 280 SER B CA 1
ATOM 3436 C CA B SER B 2 206 ? 69.338 12.279 59.358 0.39 11.63 280 SER B CA 1
ATOM 3437 C C A SER B 2 206 ? 69.268 10.778 59.549 0.61 11.23 280 SER B C 1
ATOM 3438 C C B SER B 2 206 ? 69.269 10.766 59.539 0.39 11.26 280 SER B C 1
ATOM 3439 O O A SER B 2 206 ? 70.072 10.059 58.951 0.61 13.67 280 SER B O 1
ATOM 3440 O O B SER B 2 206 ? 70.088 10.038 58.977 0.39 13.66 280 SER B O 1
ATOM 3445 N N . ASP B 2 207 ? 68.295 10.289 60.312 1.00 11.15 281 ASP B N 1
ATOM 3446 C CA . ASP B 2 207 ? 68.179 8.850 60.547 1.00 10.26 281 ASP B CA 1
ATOM 3447 C C . ASP B 2 207 ? 67.826 8.048 59.292 1.00 11.15 281 ASP B C 1
ATOM 3448 O O . ASP B 2 207 ? 67.871 6.826 59.307 1.00 10.79 281 ASP B O 1
ATOM 3453 N N . ILE B 2 208 ? 67.483 8.736 58.205 1.00 11.64 282 ILE B N 1
ATOM 3454 C CA . ILE B 2 208 ? 67.351 8.056 56.920 1.00 11.08 282 ILE B CA 1
ATOM 3455 C C . ILE B 2 208 ? 68.667 7.380 56.530 1.00 9.51 282 ILE B C 1
ATOM 3456 O O . ILE B 2 208 ? 68.662 6.279 55.950 1.00 11.25 282 ILE B O 1
ATOM 3461 N N . LEU B 2 209 ? 69.797 8.000 56.878 1.00 10.70 283 LEU B N 1
ATOM 3462 C CA . LEU B 2 209 ? 71.092 7.389 56.576 1.00 8.58 283 LEU B CA 1
ATOM 3463 C C . LEU B 2 209 ? 71.270 6.082 57.346 1.00 10.74 283 LEU B C 1
ATOM 3464 O O . LEU B 2 209 ? 71.681 5.070 56.780 1.00 11.44 283 LEU B O 1
ATOM 3469 N N . ASP B 2 210 ? 70.948 6.111 58.638 1.00 9.62 284 ASP B N 1
ATOM 3470 C CA . ASP B 2 210 ? 71.043 4.917 59.467 1.00 11.32 284 ASP B CA 1
ATOM 3471 C C . ASP B 2 210 ? 70.113 3.824 58.968 1.00 13.30 284 ASP B C 1
ATOM 3472 O O . ASP B 2 210 ? 70.488 2.643 58.939 1.00 12.20 284 ASP B O 1
ATOM 3477 N N . HIS B 2 211 ? 68.903 4.216 58.581 1.00 10.86 285 HIS B N 1
ATOM 3478 C CA . HIS B 2 211 ? 67.921 3.264 58.065 1.00 12.94 285 HIS B CA 1
ATOM 3479 C C . HIS B 2 211 ? 68.460 2.613 56.799 1.00 13.81 285 HIS B C 1
ATOM 3480 O O . HIS B 2 211 ? 68.313 1.406 56.582 1.00 12.13 285 HIS B O 1
ATOM 3487 N N . THR B 2 212 ? 69.108 3.417 55.962 1.00 9.54 286 THR B N 1
ATOM 3488 C CA . THR B 2 212 ? 69.622 2.909 54.691 1.00 10.32 286 THR B CA 1
ATOM 3489 C C . THR B 2 212 ? 70.759 1.918 54.904 1.00 10.43 286 THR B C 1
ATOM 3490 O O . THR B 2 212 ? 70.829 0.887 54.230 1.00 13.20 286 THR B O 1
ATOM 3494 N N . ILE B 2 213 ? 71.642 2.233 55.847 1.00 11.28 287 ILE B N 1
ATOM 3495 C CA . ILE B 2 213 ? 72.713 1.325 56.236 1.00 11.25 287 ILE B CA 1
ATOM 3496 C C . ILE B 2 213 ? 72.139 -0.008 56.729 1.00 12.95 287 ILE B C 1
ATOM 3497 O O . ILE B 2 213 ? 72.607 -1.071 56.315 1.00 15.35 287 ILE B O 1
ATOM 3502 N N . ASP B 2 214 ? 71.121 0.052 57.591 1.00 13.38 288 ASP B N 1
ATOM 3503 C CA . ASP B 2 214 ? 70.452 -1.168 58.068 1.00 12.96 288 ASP B CA 1
ATOM 3504 C C . ASP B 2 214 ? 69.934 -2.020 56.913 1.00 17.42 288 ASP B C 1
ATOM 3505 O O . ASP B 2 214 ? 70.182 -3.231 56.858 1.00 15.99 288 ASP B O 1
ATOM 3510 N N . LEU B 2 215 ? 69.209 -1.389 55.993 1.00 13.79 289 LEU B N 1
ATOM 3511 C CA . LEU B 2 215 ? 68.668 -2.087 54.832 1.00 15.96 289 LEU B CA 1
ATOM 3512 C C . LEU B 2 215 ? 69.768 -2.683 53.958 1.00 13.85 289 LEU B C 1
ATOM 3513 O O . LEU B 2 215 ? 69.636 -3.815 53.478 1.00 14.06 289 LEU B O 1
ATOM 3518 N N . ALA B 2 216 ? 70.840 -1.923 53.738 1.00 11.64 290 ALA B N 1
ATOM 3519 C CA . ALA B 2 216 ? 71.931 -2.382 52.880 1.00 11.33 290 ALA B CA 1
ATOM 3520 C C . ALA B 2 216 ? 72.664 -3.568 53.502 1.00 14.54 290 ALA B C 1
ATOM 3521 O O . ALA B 2 216 ? 72.977 -4.543 52.818 1.00 17.87 290 ALA B O 1
ATOM 3523 N N . GLU B 2 217 ? 72.933 -3.484 54.801 1.00 14.69 291 GLU B N 1
ATOM 3524 C CA . GLU B 2 217 ? 73.648 -4.556 55.484 1.00 16.47 291 GLU B CA 1
ATOM 3525 C C . GLU B 2 217 ? 72.813 -5.829 55.534 1.00 21.61 291 GLU B C 1
ATOM 3526 O O . GLU B 2 217 ? 73.343 -6.932 55.363 1.00 21.63 291 GLU B O 1
ATOM 3532 N N . SER B 2 218 ? 71.510 -5.676 55.752 1.00 18.46 292 SER B N 1
ATOM 3533 C CA . SER B 2 218 ? 70.603 -6.821 55.749 1.00 21.89 292 SER B CA 1
ATOM 3534 C C . SER B 2 218 ? 70.602 -7.514 54.388 1.00 27.69 292 SER B C 1
ATOM 3535 O O . SER B 2 218 ? 70.758 -8.738 54.300 1.00 25.38 292 SER B O 1
ATOM 3538 N N . ALA B 2 219 ? 70.438 -6.728 53.326 1.00 20.98 293 ALA B N 1
ATOM 3539 C CA . ALA B 2 219 ? 70.399 -7.275 51.972 1.00 19.41 293 ALA B CA 1
ATOM 3540 C C . ALA B 2 219 ? 71.730 -7.876 51.542 1.00 21.58 293 ALA B C 1
ATOM 3541 O O . ALA B 2 219 ? 71.758 -8.860 50.802 1.00 27.50 293 ALA B O 1
ATOM 3543 N N . SER B 2 220 ? 72.835 -7.285 51.989 1.00 20.34 294 SER B N 1
ATOM 3544 C CA . SER B 2 220 ? 74.154 -7.796 51.623 1.00 19.18 294 SER B CA 1
ATOM 3545 C C . SER B 2 220 ? 74.458 -9.139 52.292 1.00 30.21 294 SER B C 1
ATOM 3546 O O . SER B 2 220 ? 75.084 -10.014 51.688 1.00 32.29 294 SER B O 1
ATOM 3549 N N . ASN B 2 221 ? 74.022 -9.296 53.539 1.00 26.38 295 ASN B N 1
ATOM 3550 C CA . ASN B 2 221 ? 74.227 -10.552 54.257 1.00 33.04 295 ASN B CA 1
ATOM 3551 C C . ASN B 2 221 ? 73.338 -11.671 53.707 1.00 34.43 295 ASN B C 1
ATOM 3552 O O . ASN B 2 221 ? 73.757 -12.829 53.639 1.00 44.15 295 ASN B O 1
ATOM 3557 N N . LYS B 2 222 ? 72.114 -11.317 53.318 1.00 38.27 296 LYS B N 1
ATOM 3558 C CA . LYS B 2 222 ? 71.278 -12.215 52.529 1.00 34.05 296 LYS B CA 1
ATOM 3559 C C . LYS B 2 222 ? 72.005 -12.529 51.223 1.00 41.02 296 LYS B C 1
ATOM 3560 O O . LYS B 2 222 ? 71.771 -13.562 50.591 1.00 44.37 296 LYS B O 1
ATOM 3566 N N . HIS C 1 4 ? 93.334 53.114 42.128 1.00 43.26 39 HIS C N 1
ATOM 3567 C CA . HIS C 1 4 ? 92.311 53.598 41.211 1.00 39.04 39 HIS C CA 1
ATOM 3568 C C . HIS C 1 4 ? 92.237 55.116 41.197 1.00 37.66 39 HIS C C 1
ATOM 3569 O O . HIS C 1 4 ? 92.609 55.778 42.172 1.00 46.78 39 HIS C O 1
ATOM 3576 N N . LYS C 1 5 ? 91.744 55.644 40.079 1.00 29.93 40 LYS C N 1
ATOM 3577 C CA . LYS C 1 5 ? 91.294 57.023 39.964 1.00 33.66 40 LYS C CA 1
ATOM 3578 C C . LYS C 1 5 ? 90.462 57.387 41.189 1.00 21.15 40 LYS C C 1
ATOM 3579 O O . LYS C 1 5 ? 89.561 56.642 41.573 1.00 22.64 40 LYS C O 1
ATOM 3585 N N . PRO C 1 6 ? 90.772 58.527 41.822 1.00 27.53 41 PRO C N 1
ATOM 3586 C CA . PRO C 1 6 ? 89.964 58.932 42.973 1.00 25.38 41 PRO C CA 1
ATOM 3587 C C . PRO C 1 6 ? 88.616 59.514 42.557 1.00 20.11 41 PRO C C 1
ATOM 3588 O O . PRO C 1 6 ? 88.341 59.734 41.369 1.00 16.31 41 PRO C O 1
ATOM 3592 N N . LEU C 1 7 ? 87.793 59.765 43.566 1.00 15.39 42 LEU C N 1
ATOM 3593 C CA . LEU C 1 7 ? 86.453 60.320 43.403 1.00 10.36 42 LEU C CA 1
ATOM 3594 C C . LEU C 1 7 ? 86.443 61.579 42.538 1.00 15.75 42 LEU C C 1
ATOM 3595 O O . LEU C 1 7 ? 87.339 62.423 42.640 1.00 18.96 42 LEU C O 1
ATOM 3600 N N . GLU C 1 8 ? 85.421 61.710 41.700 1.00 11.96 43 GLU C N 1
ATOM 3601 C CA . GLU C 1 8 ? 85.183 62.953 40.960 1.00 11.63 43 GLU C CA 1
ATOM 3602 C C . GLU C 1 8 ? 83.811 63.485 41.353 1.00 15.35 43 GLU C C 1
ATOM 3603 O O . GLU C 1 8 ? 82.875 62.708 41.515 1.00 15.70 43 GLU C O 1
ATOM 3609 N N . VAL C 1 9 ? 83.691 64.795 41.558 1.00 14.32 44 VAL C N 1
ATOM 3610 C CA . VAL C 1 9 ? 82.381 65.385 41.837 1.00 15.76 44 VAL C CA 1
ATOM 3611 C C . VAL C 1 9 ? 82.154 66.521 40.848 1.00 18.11 44 VAL C C 1
ATOM 3612 O O . VAL C 1 9 ? 83.011 67.397 40.705 1.00 19.56 44 VAL C O 1
ATOM 3616 N N . ILE C 1 10 ? 81.024 66.493 40.141 1.00 13.89 45 ILE C N 1
ATOM 3617 C CA . ILE C 1 10 ? 80.695 67.536 39.168 1.00 14.96 45 ILE C CA 1
ATOM 3618 C C . ILE C 1 10 ? 79.263 68.038 39.369 1.00 23.42 45 ILE C C 1
ATOM 3619 O O . ILE C 1 10 ? 78.380 67.294 39.815 1.00 20.54 45 ILE C O 1
ATOM 3624 N N . LYS C 1 11 ? 79.037 69.311 39.064 1.00 17.10 47 LYS C N 1
ATOM 3625 C CA . LYS C 1 11 ? 77.711 69.892 39.208 1.00 18.10 47 LYS C CA 1
ATOM 3626 C C . LYS C 1 11 ? 76.871 69.573 37.981 1.00 16.26 47 LYS C C 1
ATOM 3627 O O . LYS C 1 11 ? 77.316 69.774 36.853 1.00 21.87 47 LYS C O 1
ATOM 3633 N N . ILE C 1 12 ? 75.658 69.057 38.190 1.00 18.24 48 ILE C N 1
ATOM 3634 C CA . ILE C 1 12 ? 74.781 68.726 37.061 1.00 15.73 48 ILE C CA 1
ATOM 3635 C C . ILE C 1 12 ? 73.512 69.574 37.043 1.00 22.60 48 ILE C C 1
ATOM 3636 O O . ILE C 1 12 ? 72.786 69.600 36.046 1.00 22.24 48 ILE C O 1
ATOM 3641 N N . GLU C 1 13 ? 73.254 70.262 38.153 1.00 21.34 49 GLU C N 1
ATOM 3642 C CA . GLU C 1 13 ? 72.127 71.182 38.259 1.00 27.37 49 GLU C CA 1
ATOM 3643 C C . GLU C 1 13 ? 72.293 72.054 39.495 1.00 27.16 49 GLU C C 1
ATOM 3644 O O . GLU C 1 13 ? 73.142 71.788 40.348 1.00 20.58 49 GLU C O 1
ATOM 3650 N N . ASP C 1 14 ? 71.476 73.098 39.590 1.00 30.09 50 ASP C N 1
ATOM 3651 C CA . ASP C 1 14 ? 71.463 73.954 40.768 1.00 32.29 50 ASP C CA 1
ATOM 3652 C C . ASP C 1 14 ? 71.280 73.101 42.023 1.00 27.75 50 ASP C C 1
ATOM 3653 O O . ASP C 1 14 ? 70.242 72.471 42.204 1.00 27.37 50 ASP C O 1
ATOM 3658 N N . GLY C 1 15 ? 72.310 73.046 42.864 1.00 22.35 51 GLY C N 1
ATOM 3659 C CA . GLY C 1 15 ? 72.236 72.309 44.113 1.00 22.56 51 GLY C CA 1
ATOM 3660 C C . GLY C 1 15 ? 72.245 70.793 43.966 1.00 16.36 51 GLY C C 1
ATOM 3661 O O . GLY C 1 15 ? 71.865 70.073 44.887 1.00 18.74 51 GLY C O 1
ATOM 3662 N N . VAL C 1 16 ? 72.674 70.303 42.807 1.00 16.70 52 VAL C N 1
ATOM 3663 C CA . VAL C 1 16 ? 72.771 68.852 42.594 1.00 16.27 52 VAL C CA 1
ATOM 3664 C C . VAL C 1 16 ? 74.123 68.499 41.978 1.00 13.46 52 VAL C C 1
ATOM 3665 O O . VAL C 1 16 ? 74.506 69.047 40.938 1.00 15.25 52 VAL C O 1
ATOM 3669 N N . TYR C 1 17 ? 74.842 67.586 42.629 1.00 14.21 53 TYR C N 1
ATOM 3670 C CA . TYR C 1 17 ? 76.175 67.189 42.180 1.00 12.92 53 TYR C CA 1
ATOM 3671 C C . TYR C 1 17 ? 76.227 65.693 41.926 1.00 12.62 53 TYR C C 1
ATOM 3672 O O . TYR C 1 17 ? 75.645 64.916 42.679 1.00 13.31 53 TYR C O 1
ATOM 3681 N N . LEU C 1 18 ? 76.914 65.299 40.860 1.00 12.54 54 LEU C N 1
ATOM 3682 C CA . LEU C 1 18 ? 77.127 63.880 40.562 1.00 10.30 54 LEU C CA 1
ATOM 3683 C C . LEU C 1 18 ? 78.475 63.471 41.151 1.00 12.86 54 LEU C C 1
ATOM 3684 O O . LEU C 1 18 ? 79.505 64.095 40.850 1.00 12.98 54 LEU C O 1
ATOM 3689 N N . HIS C 1 19 ? 78.491 62.448 42.004 1.00 10.06 55 HIS C N 1
ATOM 3690 C CA . HIS C 1 19 ? 79.766 61.908 42.455 1.00 10.24 55 HIS C CA 1
ATOM 3691 C C . HIS C 1 19 ? 80.039 60.570 41.796 1.00 9.70 55 HIS C C 1
ATOM 3692 O O . HIS C 1 19 ? 79.144 59.740 41.663 1.00 11.53 55 HIS C O 1
ATOM 3699 N N . THR C 1 20 ? 81.267 60.386 41.329 1.00 10.79 56 THR C N 1
ATOM 3700 C CA . THR C 1 20 ? 81.594 59.162 40.610 1.00 11.83 56 THR C CA 1
ATOM 3701 C C . THR C 1 20 ? 82.862 58.580 41.200 1.00 11.47 56 THR C C 1
ATOM 3702 O O . THR C 1 20 ? 83.866 59.289 41.338 1.00 13.33 56 THR C O 1
ATOM 3706 N N . SER C 1 21 ? 82.803 57.309 41.598 1.00 9.32 57 SER C N 1
ATOM 3707 C CA . SER C 1 21 ? 83.987 56.605 42.084 1.00 12.36 57 SER C CA 1
ATOM 3708 C C . SER C 1 21 ? 84.321 55.466 41.145 1.00 12.57 57 SER C C 1
ATOM 3709 O O . SER C 1 21 ? 83.516 55.098 40.284 1.00 12.34 57 SER C O 1
ATOM 3712 N N . PHE C 1 22 ? 85.528 54.935 41.304 1.00 12.13 58 PHE C N 1
ATOM 3713 C CA . PHE C 1 22 ? 86.088 54.026 40.318 1.00 15.31 58 PHE C CA 1
ATOM 3714 C C . PHE C 1 22 ? 86.707 52.826 41.007 1.00 15.69 58 PHE C C 1
ATOM 3715 O O . PHE C 1 22 ? 87.223 52.932 42.118 1.00 17.23 58 PHE C O 1
ATOM 3723 N N . LYS C 1 23 ? 86.645 51.675 40.346 1.00 15.92 59 LYS C N 1
ATOM 3724 C CA . LYS C 1 23 ? 87.290 50.479 40.863 1.00 16.59 59 LYS C CA 1
ATOM 3725 C C . LYS C 1 23 ? 88.000 49.823 39.688 1.00 17.68 59 LYS C C 1
ATOM 3726 O O . LYS C 1 23 ? 87.435 49.714 38.604 1.00 20.67 59 LYS C O 1
ATOM 3732 N N . ASN C 1 24 ? 89.253 49.430 39.897 1.00 18.13 60 ASN C N 1
ATOM 3733 C CA . ASN C 1 24 ? 90.060 48.843 38.838 1.00 14.89 60 ASN C CA 1
ATOM 3734 C C . ASN C 1 24 ? 90.096 47.333 39.054 1.00 12.57 60 ASN C C 1
ATOM 3735 O O . ASN C 1 24 ? 90.643 46.866 40.050 1.00 18.07 60 ASN C O 1
ATOM 3740 N N . ILE C 1 25 ? 89.498 46.576 38.137 1.00 15.09 61 ILE C N 1
ATOM 3741 C CA . ILE C 1 25 ? 89.258 45.155 38.386 1.00 13.71 61 ILE C CA 1
ATOM 3742 C C . ILE C 1 25 ? 89.902 44.236 37.347 1.00 13.13 61 ILE C C 1
ATOM 3743 O O . ILE C 1 25 ? 89.696 44.401 36.144 1.00 14.33 61 ILE C O 1
ATOM 3748 N N . GLU C 1 26 ? 90.673 43.261 37.830 1.00 15.95 62 GLU C N 1
ATOM 3749 C CA . GLU C 1 26 ? 91.304 42.259 36.967 1.00 17.16 62 GLU C CA 1
ATOM 3750 C C . GLU C 1 26 ? 90.332 41.596 36.006 1.00 18.56 62 GLU C C 1
ATOM 3751 O O . GLU C 1 26 ? 89.209 41.252 36.379 1.00 18.85 62 GLU C O 1
ATOM 3757 N N . GLY C 1 27 ? 90.784 41.388 34.774 1.00 16.43 63 GLY C N 1
ATOM 3758 C CA . GLY C 1 27 ? 89.952 40.777 33.756 1.00 14.74 63 GLY C CA 1
ATOM 3759 C C . GLY C 1 27 ? 89.173 41.783 32.939 1.00 21.72 63 GLY C C 1
ATOM 3760 O O . GLY C 1 27 ? 88.642 41.441 31.883 1.00 20.56 63 GLY C O 1
ATOM 3761 N N . TYR C 1 28 ? 89.103 43.029 33.415 1.00 17.01 64 TYR C N 1
ATOM 3762 C CA . TYR C 1 28 ? 88.337 44.047 32.708 1.00 17.47 64 TYR C CA 1
ATOM 3763 C C . TYR C 1 28 ? 88.967 45.447 32.681 1.00 13.48 64 TYR C C 1
ATOM 3764 O O . TYR C 1 28 ? 89.140 46.017 31.612 1.00 15.52 64 TYR C O 1
ATOM 3773 N N . GLY C 1 29 ? 89.287 46.003 33.848 1.00 12.11 65 GLY C N 1
ATOM 3774 C CA . GLY C 1 29 ? 89.790 47.366 33.915 1.00 13.85 65 GLY C CA 1
ATOM 3775 C C . GLY C 1 29 ? 88.912 48.253 34.774 1.00 15.40 65 GLY C C 1
ATOM 3776 O O . GLY C 1 29 ? 88.303 47.784 35.738 1.00 13.34 65 GLY C O 1
ATOM 3777 N N . LEU C 1 30 ? 88.826 49.533 34.420 1.00 12.14 66 LEU C N 1
ATOM 3778 C CA . LEU C 1 30 ? 88.146 50.505 35.277 1.00 13.34 66 LEU C CA 1
ATOM 3779 C C . LEU C 1 30 ? 86.627 50.519 35.104 1.00 14.79 66 LEU C C 1
ATOM 3780 O O . LEU C 1 30 ? 86.108 50.593 33.983 1.00 14.76 66 LEU C O 1
ATOM 3785 N N . VAL C 1 31 ? 85.927 50.430 36.232 1.00 12.55 67 VAL C N 1
ATOM 3786 C CA . VAL C 1 31 ? 84.472 50.493 36.274 1.00 13.14 67 VAL C CA 1
ATOM 3787 C C . VAL C 1 31 ? 84.094 51.742 37.078 1.00 13.38 67 VAL C C 1
ATOM 3788 O O . VAL C 1 31 ? 84.807 52.104 38.017 1.00 14.75 67 VAL C O 1
ATOM 3792 N N . ASP C 1 32 ? 83.008 52.414 36.697 1.00 12.13 68 ASP C N 1
ATOM 3793 C CA . ASP C 1 32 ? 82.594 53.646 37.390 1.00 13.51 68 ASP C CA 1
ATOM 3794 C C . ASP C 1 32 ? 81.236 53.476 38.063 1.00 14.11 68 ASP C C 1
ATOM 3795 O O . ASP C 1 32 ? 80.435 52.633 37.654 1.00 13.42 68 ASP C O 1
ATOM 3800 N N . SER C 1 33 ? 80.972 54.300 39.076 1.00 10.64 69 SER C N 1
ATOM 3801 C CA . SER C 1 33 ? 79.758 54.176 39.881 1.00 8.51 69 SER C CA 1
ATOM 3802 C C . SER C 1 33 ? 79.349 55.568 40.375 1.00 9.31 69 SER C C 1
ATOM 3803 O O . SER C 1 33 ? 80.185 56.302 40.907 1.00 11.02 69 SER C O 1
ATOM 3806 N N . ASN C 1 34 ? 78.074 55.914 40.201 1.00 8.36 70 ASN C N 1
ATOM 3807 C CA . ASN C 1 34 ? 77.567 57.260 40.498 1.00 9.10 70 ASN C CA 1
ATOM 3808 C C . ASN C 1 34 ? 76.654 57.326 41.703 1.00 11.30 70 ASN C C 1
ATOM 3809 O O . ASN C 1 34 ? 75.860 56.413 41.939 1.00 9.93 70 ASN C O 1
ATOM 3814 N N . GLY C 1 35 ? 76.732 58.444 42.425 1.00 9.36 71 GLY C N 1
ATOM 3815 C CA . GLY C 1 35 ? 75.682 58.849 43.352 1.00 9.79 71 GLY C CA 1
ATOM 3816 C C . GLY C 1 35 ? 75.466 60.350 43.226 1.00 11.40 71 GLY C C 1
ATOM 3817 O O . GLY C 1 35 ? 76.000 60.985 42.309 1.00 11.11 71 GLY C O 1
ATOM 3818 N N . LEU C 1 36 ? 74.665 60.930 44.120 1.00 10.14 72 LEU C N 1
ATOM 3819 C CA . LEU C 1 36 ? 74.429 62.370 44.091 1.00 8.68 72 LEU C CA 1
ATOM 3820 C C . LEU C 1 36 ? 74.686 63.012 45.440 1.00 8.99 72 LEU C C 1
ATOM 3821 O O . LEU C 1 36 ? 74.646 62.351 46.470 1.00 10.08 72 LEU C O 1
ATOM 3826 N N . VAL C 1 37 ? 74.955 64.316 45.409 1.00 11.72 73 VAL C N 1
ATOM 3827 C CA . VAL C 1 37 ? 74.832 65.143 46.600 1.00 12.21 73 VAL C CA 1
ATOM 3828 C C . VAL C 1 37 ? 73.774 66.185 46.274 1.00 12.23 73 VAL C C 1
ATOM 3829 O O . VAL C 1 37 ? 73.835 66.826 45.224 1.00 13.96 73 VAL C O 1
ATOM 3833 N N . VAL C 1 38 ? 72.779 66.314 47.147 1.00 13.77 74 VAL C N 1
ATOM 3834 C CA . VAL C 1 38 ? 71.683 67.235 46.917 1.00 14.20 74 VAL C CA 1
ATOM 3835 C C . VAL C 1 38 ? 71.671 68.275 48.036 1.00 11.63 74 VAL C C 1
ATOM 3836 O O . VAL C 1 38 ? 71.674 67.924 49.221 1.00 14.65 74 VAL C O 1
ATOM 3840 N N . LEU C 1 39 ? 71.672 69.542 47.650 1.00 18.45 75 LEU C N 1
ATOM 3841 C CA . LEU C 1 3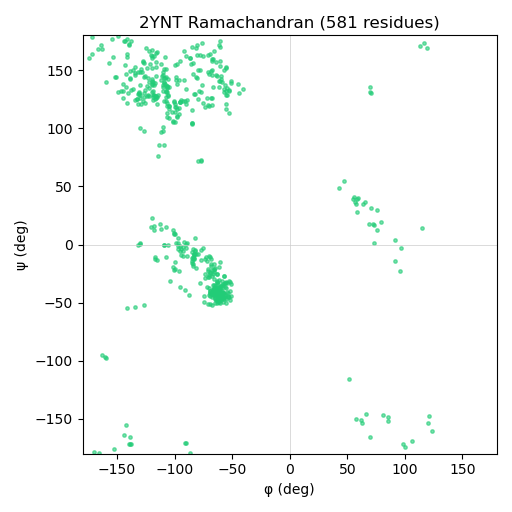9 ? 71.745 70.632 48.621 1.00 18.73 75 LEU C CA 1
ATOM 3842 C C . LEU C 1 39 ? 70.384 71.243 48.923 1.00 24.16 75 LEU C C 1
ATOM 3843 O O . LEU C 1 39 ? 69.534 71.356 48.039 1.00 20.34 75 LEU C O 1
ATOM 3848 N N . ASP C 1 40 ? 70.195 71.632 50.181 1.00 21.38 76 ASP C N 1
ATOM 3849 C CA . ASP C 1 40 ? 69.106 72.514 50.581 1.00 23.02 76 ASP C CA 1
ATOM 3850 C C . ASP C 1 40 ? 69.781 73.597 51.418 1.00 14.64 76 ASP C C 1
ATOM 3851 O O . ASP C 1 40 ? 70.104 73.374 52.589 1.00 22.53 76 ASP C O 1
ATOM 3856 N N . ASN C 1 41 ? 70.019 74.742 50.791 1.00 18.82 77 ASN C N 1
ATOM 3857 C CA . ASN C 1 41 ? 70.935 75.734 51.339 1.00 28.52 77 ASN C CA 1
ATOM 3858 C C . ASN C 1 41 ? 72.300 75.058 51.555 1.00 24.17 77 ASN C C 1
ATOM 3859 O O . ASN C 1 41 ? 72.877 74.541 50.595 1.00 29.90 77 ASN C O 1
ATOM 3864 N N A ASN C 1 42 ? 72.802 75.041 52.787 0.36 24.66 78 ASN C N 1
ATOM 3865 N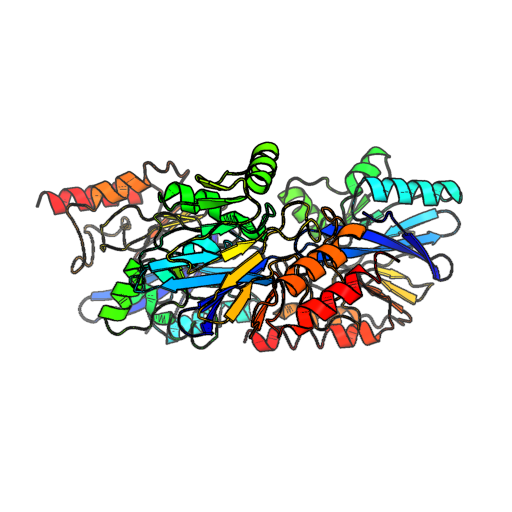 N B ASN C 1 42 ? 72.802 75.038 52.787 0.64 24.69 78 ASN C N 1
ATOM 3866 C CA A ASN C 1 42 ? 74.091 74.403 53.070 0.36 23.28 78 ASN C CA 1
ATOM 3867 C CA B ASN C 1 42 ? 74.090 74.397 53.071 0.64 23.27 78 ASN C CA 1
ATOM 3868 C C A ASN C 1 42 ? 73.970 72.996 53.631 0.36 24.84 78 ASN C C 1
ATOM 3869 C C B ASN C 1 42 ? 73.970 72.996 53.634 0.64 24.89 78 ASN C C 1
ATOM 3870 O O A ASN C 1 42 ? 74.961 72.397 54.059 0.36 22.59 78 ASN C O 1
ATOM 3871 O O B ASN C 1 42 ? 74.960 72.399 54.070 0.64 22.57 78 ASN C O 1
ATOM 3880 N N . GLN C 1 43 ? 72.750 72.476 53.635 1.00 22.69 79 GLN C N 1
ATOM 3881 C CA . GLN C 1 43 ? 72.507 71.145 54.137 1.00 22.34 79 GLN C CA 1
ATOM 3882 C C . GLN C 1 43 ? 72.600 70.194 52.962 1.00 15.92 79 GLN C C 1
ATOM 3883 O O . GLN C 1 43 ? 71.901 70.353 51.9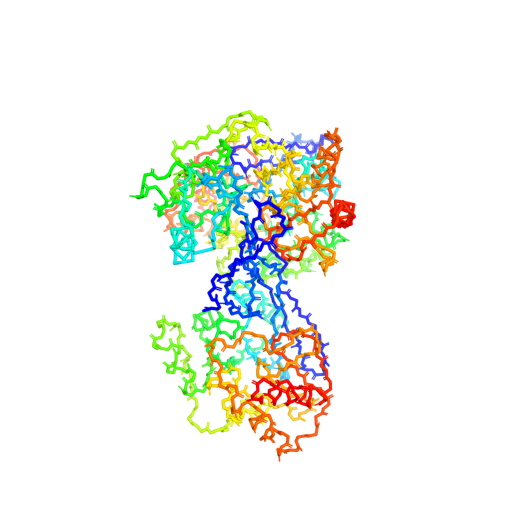67 1.00 25.66 79 GLN C O 1
ATOM 3889 N N . ALA C 1 44 ? 73.500 69.230 53.070 1.00 17.83 80 ALA C N 1
ATOM 3890 C CA . ALA C 1 44 ? 73.754 68.313 51.970 1.00 12.82 80 ALA C CA 1
ATOM 3891 C C . ALA C 1 44 ? 73.242 66.930 52.297 1.00 14.54 80 ALA C C 1
ATOM 3892 O O . ALA C 1 44 ? 73.433 66.423 53.409 1.00 16.10 80 ALA C O 1
ATOM 3894 N N . TYR C 1 45 ? 72.610 66.305 51.308 1.00 14.40 81 TYR C N 1
ATOM 3895 C CA . TYR C 1 45 ? 72.151 64.938 51.461 1.00 14.48 81 TYR C CA 1
ATOM 3896 C C . TYR C 1 45 ? 72.833 64.088 50.402 1.00 10.10 81 TYR C C 1
ATOM 3897 O O . TYR C 1 45 ? 72.872 64.457 49.223 1.00 15.67 81 TYR C O 1
ATOM 3906 N N . ILE C 1 46 ? 73.392 62.970 50.840 1.00 11.56 82 ILE C N 1
ATOM 3907 C CA . ILE C 1 46 ? 74.101 62.070 49.939 1.00 11.70 82 ILE C CA 1
ATOM 3908 C C . ILE C 1 46 ? 73.151 60.976 49.474 1.00 14.27 82 ILE C C 1
ATOM 3909 O O . ILE C 1 46 ? 72.562 60.276 50.295 1.00 12.48 82 ILE C O 1
ATOM 3914 N N . ILE C 1 47 ? 72.978 60.845 48.159 1.00 12.57 83 ILE C N 1
ATOM 3915 C CA . ILE C 1 47 ? 72.222 59.723 47.617 1.00 11.52 83 ILE C CA 1
ATOM 3916 C C . ILE C 1 47 ? 73.241 58.719 47.102 1.00 9.57 83 ILE C C 1
ATOM 3917 O O . ILE C 1 47 ? 73.902 58.969 46.087 1.00 12.53 83 ILE C O 1
ATOM 3922 N N . ASP C 1 48 ? 73.381 57.622 47.848 1.00 9.81 84 ASP C N 1
ATOM 3923 C CA . ASP C 1 48 ? 74.387 56.569 47.649 1.00 8.68 84 ASP C CA 1
ATOM 3924 C C . ASP C 1 48 ? 75.800 57.015 47.996 1.00 9.72 84 ASP C C 1
ATOM 3925 O O . ASP C 1 48 ? 76.247 58.076 47.572 1.00 10.19 84 ASP C O 1
ATOM 3930 N N . THR C 1 49 ? 76.492 56.208 48.794 1.00 10.94 85 THR C N 1
ATOM 3931 C CA . THR C 1 49 ? 77.870 56.525 49.144 1.00 10.61 85 THR C CA 1
ATOM 3932 C C . THR C 1 49 ? 78.768 56.218 47.957 1.00 11.89 85 THR C C 1
ATOM 3933 O O . THR C 1 49 ? 78.368 55.493 47.031 1.00 12.13 85 THR C O 1
ATOM 3937 N N . PRO C 1 50 ? 79.982 56.781 47.952 1.00 11.32 86 PRO C N 1
ATOM 3938 C CA . PRO C 1 50 ? 80.964 56.287 46.984 1.00 10.73 86 PRO C CA 1
ATOM 3939 C C . PRO C 1 50 ? 81.268 54.802 47.203 1.00 13.24 86 PRO C C 1
ATOM 3940 O O . PRO C 1 50 ? 80.802 54.176 48.162 1.00 11.83 86 PRO C O 1
ATOM 3944 N N . TRP C 1 51 ? 82.063 54.243 46.307 1.00 13.30 87 TRP C N 1
ATOM 3945 C CA . TRP C 1 51 ? 82.263 52.797 46.231 1.00 16.78 87 TRP C CA 1
ATOM 3946 C C . TRP C 1 51 ? 83.280 52.277 47.250 1.00 14.68 87 TRP C C 1
ATOM 3947 O O . TRP C 1 51 ? 83.447 51.061 47.420 1.00 14.34 87 TRP C O 1
ATOM 3958 N N . SER C 1 52 ? 83.963 53.184 47.942 1.00 13.70 88 SER C N 1
ATOM 3959 C CA . SER C 1 52 ? 84.910 52.767 48.965 1.00 12.44 88 SER C CA 1
ATOM 3960 C C . SER C 1 52 ? 84.852 53.706 50.160 1.00 14.99 88 SER C C 1
ATOM 3961 O O . SER C 1 52 ? 84.316 54.814 50.067 1.00 16.16 88 SER C O 1
ATOM 3964 N N . GLU C 1 53 ? 85.409 53.255 51.275 1.00 14.62 89 GLU C N 1
ATOM 3965 C CA . GLU C 1 53 ? 85.481 54.098 52.462 1.00 15.10 89 GLU C CA 1
ATOM 3966 C C . GLU C 1 53 ? 86.386 55.297 52.193 1.00 14.62 89 GLU C C 1
ATOM 3967 O O . GLU C 1 53 ? 86.067 56.426 52.578 1.00 15.58 89 GLU C O 1
ATOM 3973 N N . GLU C 1 54 ? 87.491 55.052 51.496 1.00 16.01 90 GLU C N 1
ATOM 3974 C CA . GLU C 1 54 ? 88.442 56.110 51.169 1.00 15.65 90 GLU C CA 1
ATOM 3975 C C . GLU C 1 54 ? 87.778 57.186 50.303 1.00 16.62 90 GLU C C 1
ATOM 3976 O O . GLU C 1 54 ? 87.988 58.384 50.519 1.00 16.27 90 GLU C O 1
ATOM 3982 N N . ASP C 1 55 ? 86.955 56.774 49.339 1.00 13.67 91 ASP C N 1
ATOM 3983 C CA . ASP C 1 55 ? 86.278 57.749 48.478 1.00 12.80 91 ASP C CA 1
ATOM 3984 C C . ASP C 1 55 ? 85.153 58.472 49.217 1.00 11.16 91 ASP C C 1
ATOM 3985 O O . ASP C 1 55 ? 84.827 59.615 48.889 1.00 13.05 91 ASP C O 1
ATOM 3990 N N . THR C 1 56 ? 84.554 57.805 50.203 1.00 11.72 92 THR C N 1
ATOM 3991 C CA . THR C 1 56 ? 83.556 58.452 51.050 1.00 12.53 92 THR C CA 1
ATOM 3992 C C . THR C 1 56 ? 84.203 59.548 51.893 1.00 12.26 92 THR C C 1
ATOM 3993 O O . THR C 1 56 ? 83.646 60.645 52.024 1.00 12.92 92 THR C O 1
ATOM 3997 N N . LYS C 1 57 ? 85.388 59.263 52.432 1.00 13.81 93 LYS C N 1
ATOM 3998 C CA . LYS C 1 57 ? 86.194 60.297 53.089 1.00 12.38 93 LYS C CA 1
ATOM 3999 C C . LYS C 1 57 ? 86.415 61.510 52.196 1.00 17.21 93 LYS C C 1
ATOM 4000 O O . LYS C 1 57 ? 86.284 62.655 52.650 1.00 14.54 93 LYS C O 1
ATOM 4006 N N . LEU C 1 58 ? 86.754 61.261 50.933 1.00 10.96 94 LEU C N 1
ATOM 4007 C CA . LEU C 1 58 ? 86.984 62.347 49.972 1.00 14.07 94 LEU C CA 1
ATOM 4008 C C . LEU C 1 58 ? 85.722 63.170 49.734 1.00 15.27 94 LEU C C 1
ATOM 4009 O O . LEU C 1 58 ? 85.785 64.390 49.557 1.00 16.72 94 LEU C O 1
ATOM 4014 N N . LEU C 1 59 ? 84.577 62.497 49.704 1.00 12.23 95 LEU C N 1
ATOM 4015 C CA . LEU C 1 59 ? 83.320 63.186 49.485 1.00 13.01 95 LEU C CA 1
ATOM 4016 C C . LEU C 1 59 ? 82.977 64.057 50.691 1.00 14.46 95 LEU C C 1
ATOM 4017 O O . LEU C 1 59 ? 82.525 65.194 50.527 1.00 14.48 95 LEU C O 1
ATOM 4022 N N . LEU C 1 60 ? 83.190 63.537 51.897 1.00 14.96 96 LEU C N 1
ATOM 4023 C CA . LEU C 1 60 ? 82.942 64.345 53.093 1.00 15.03 96 LEU C CA 1
ATOM 4024 C C . LEU C 1 60 ? 83.870 65.565 53.092 1.00 16.01 96 LEU C C 1
ATOM 4025 O O . LEU C 1 60 ? 83.454 66.679 53.418 1.00 16.13 96 LEU C O 1
ATOM 4030 N N . SER C 1 61 ? 85.114 65.358 52.673 1.00 14.19 97 SER C N 1
ATOM 4031 C CA . SER C 1 61 ? 86.097 66.448 52.629 1.00 15.96 97 SER C CA 1
ATOM 4032 C C . SER C 1 61 ? 85.699 67.504 51.599 1.00 17.77 97 SER C C 1
ATOM 4033 O O . SER C 1 61 ? 85.802 68.710 51.848 1.00 16.71 97 SER C O 1
ATOM 4036 N N . TRP C 1 62 ? 85.260 67.041 50.431 1.00 13.36 98 TRP C N 1
ATOM 4037 C CA . TRP C 1 62 ? 84.701 67.903 49.402 1.00 12.16 98 TRP C CA 1
ATOM 4038 C C . TRP C 1 62 ? 83.596 68.790 49.969 1.00 15.70 98 TRP C C 1
ATOM 4039 O O . TRP C 1 62 ? 83.563 70.000 49.711 1.00 16.15 98 TRP C O 1
ATOM 4050 N N . ALA C 1 63 ? 82.684 68.183 50.722 1.00 13.58 99 ALA C N 1
ATOM 4051 C CA . ALA C 1 63 ? 81.574 68.920 51.334 1.00 14.40 99 ALA C CA 1
ATOM 4052 C C . ALA C 1 63 ? 82.068 69.964 52.342 1.00 19.52 99 ALA C C 1
ATOM 4053 O O . ALA C 1 63 ? 81.632 71.117 52.327 1.00 15.89 99 ALA C O 1
ATOM 4055 N N . THR C 1 64 ? 82.975 69.550 53.220 1.00 16.08 100 THR C N 1
ATOM 4056 C CA . THR C 1 64 ? 83.540 70.451 54.230 1.00 20.52 100 THR C CA 1
ATOM 4057 C C . THR C 1 64 ? 84.313 71.619 53.606 1.00 20.61 100 THR C C 1
ATOM 4058 O O . THR C 1 64 ? 84.199 72.770 54.069 1.00 16.73 100 THR C O 1
ATOM 4062 N N . ASP C 1 65 ? 85.074 71.332 52.550 1.00 18.95 102 ASP C N 1
ATOM 4063 C CA . ASP C 1 65 ? 85.785 72.377 51.796 1.00 18.25 102 ASP C CA 1
ATOM 4064 C C . ASP C 1 65 ? 84.843 73.514 51.392 1.00 20.93 102 ASP C C 1
ATOM 4065 O O . ASP C 1 65 ? 85.241 74.686 51.335 1.00 21.28 102 ASP C O 1
ATOM 4070 N N . ARG C 1 66 ? 83.591 73.163 51.109 1.00 15.63 104 ARG C N 1
ATOM 4071 C CA . ARG C 1 66 ? 82.624 74.117 50.574 1.00 16.79 104 ARG C CA 1
ATOM 4072 C C . ARG C 1 66 ? 81.690 74.690 51.632 1.00 17.11 104 ARG C C 1
ATOM 4073 O O . ARG C 1 66 ? 80.807 75.492 51.316 1.00 18.85 104 ARG C O 1
ATOM 4081 N N . GLY C 1 67 ? 81.882 74.281 52.880 1.00 13.49 105 GLY C N 1
ATOM 4082 C CA . GLY C 1 67 ? 81.064 74.776 53.975 1.00 12.54 105 GLY C CA 1
ATOM 4083 C C . GLY C 1 67 ? 79.697 74.117 54.093 1.00 18.72 105 GLY C C 1
ATOM 4084 O O . GLY C 1 67 ? 78.794 74.656 54.726 1.00 16.83 105 GLY C O 1
ATOM 4085 N N . TYR C 1 68 ? 79.541 72.942 53.492 1.00 17.56 106 TYR C N 1
ATOM 4086 C CA . TYR C 1 68 ? 78.277 72.209 53.575 1.00 16.85 106 TYR C CA 1
ATOM 4087 C C . TYR C 1 68 ? 78.188 71.376 54.843 1.00 21.64 106 TYR C C 1
ATOM 4088 O O . TYR C 1 68 ? 79.195 70.866 55.330 1.00 20.64 106 TYR C O 1
ATOM 4097 N N . GLN C 1 69 ? 76.978 71.237 55.383 1.00 21.26 107 GLN C N 1
ATOM 4098 C CA . GLN C 1 69 ? 76.749 70.332 56.498 1.00 23.54 107 GLN C CA 1
ATOM 4099 C C . GLN C 1 69 ? 76.031 69.101 55.971 1.00 17.94 107 GLN C C 1
ATOM 4100 O O . GLN C 1 69 ? 74.911 69.210 55.473 1.00 20.86 107 GLN C O 1
ATOM 4106 N N . VAL C 1 70 ? 76.682 67.946 56.070 1.00 22.06 109 VAL C N 1
ATOM 4107 C CA . VAL C 1 70 ? 76.112 66.687 55.595 1.00 19.74 109 VAL C CA 1
ATOM 4108 C C . VAL C 1 70 ? 75.082 66.184 56.604 1.00 19.08 109 VAL C C 1
ATOM 4109 O O . VAL C 1 70 ? 75.434 65.815 57.735 1.00 20.37 109 VAL C O 1
ATOM 4113 N N A MET C 1 71 ? 73.819 66.164 56.183 0.51 18.90 110 MET C N 1
ATOM 4114 N N B MET C 1 71 ? 73.819 66.164 56.183 0.49 18.90 110 MET C N 1
ATOM 4115 C CA A MET C 1 71 ? 72.699 65.837 57.063 0.51 20.82 110 MET C CA 1
ATOM 4116 C CA B MET C 1 71 ? 72.700 65.837 57.063 0.49 20.82 110 MET C CA 1
ATOM 4117 C C A MET C 1 71 ? 72.413 64.345 57.137 0.51 19.93 110 MET C C 1
ATOM 4118 C C B MET C 1 71 ? 72.414 64.345 57.138 0.49 19.94 110 MET C C 1
ATOM 4119 O O A MET C 1 71 ? 72.047 63.836 58.192 0.51 19.91 110 MET C O 1
ATOM 4120 O O B MET C 1 71 ? 72.048 63.836 58.193 0.49 19.91 110 MET C O 1
ATOM 4129 N N . ALA C 1 72 ? 72.568 63.651 56.013 1.00 16.46 111 ALA C N 1
ATOM 4130 C CA . ALA C 1 72 ? 72.227 62.235 55.943 1.00 16.18 111 ALA C CA 1
ATOM 4131 C C . ALA C 1 72 ? 72.677 61.621 54.635 1.00 14.66 111 ALA C C 1
ATOM 4132 O O . ALA C 1 72 ? 72.922 62.335 53.662 1.00 16.05 111 ALA C O 1
ATOM 4134 N N . SER C 1 73 ? 72.770 60.296 54.619 1.00 14.28 112 SER C N 1
ATOM 4135 C CA . SER C 1 73 ? 72.896 59.555 53.369 1.00 15.24 112 SER C CA 1
ATOM 4136 C C . SER C 1 73 ? 71.715 58.604 53.251 1.00 17.06 112 SER C C 1
ATOM 4137 O O . SER C 1 73 ? 71.153 58.176 54.259 1.00 15.17 112 SER C O 1
ATOM 4140 N N . ILE C 1 74 ? 71.337 58.286 52.017 1.00 14.18 113 ILE C N 1
ATOM 4141 C CA . ILE C 1 74 ? 70.326 57.274 51.738 1.00 12.98 113 ILE C CA 1
ATOM 4142 C C . ILE C 1 74 ? 70.943 56.370 50.682 1.00 13.49 113 ILE C C 1
ATOM 4143 O O . ILE C 1 74 ? 71.492 56.863 49.695 1.00 14.76 113 ILE C O 1
ATOM 4148 N N . SER C 1 75 ? 70.877 55.060 50.900 1.00 12.55 114 SER C N 1
ATOM 4149 C CA . SER C 1 75 ? 71.430 54.101 49.949 1.00 12.36 114 SER C CA 1
ATOM 4150 C C . SER C 1 75 ? 70.287 53.380 49.256 1.00 14.08 114 SER C C 1
ATOM 4151 O O . SER C 1 75 ? 69.286 53.036 49.887 1.00 13.92 114 SER C O 1
ATOM 4154 N N . THR C 1 76 ? 70.433 53.171 47.950 1.00 11.26 115 THR C N 1
ATOM 4155 C CA . THR C 1 76 ? 69.301 52.753 47.119 1.00 10.87 115 THR C CA 1
ATOM 4156 C C . THR C 1 76 ? 69.201 51.251 46.847 1.00 14.30 115 THR C C 1
ATOM 4157 O O . THR C 1 76 ? 68.256 50.807 46.190 1.00 13.16 115 THR C O 1
ATOM 4161 N N . HIS C 1 77 ? 70.190 50.498 47.329 1.00 10.91 116 HIS C N 1
ATOM 4162 C CA . HIS C 1 77 ? 70.119 49.037 47.482 1.00 12.56 116 HIS C CA 1
ATOM 4163 C C . HIS C 1 77 ? 71.342 48.556 48.257 1.00 14.75 116 HIS C C 1
ATOM 4164 O O . HIS C 1 77 ? 72.195 49.364 48.641 1.00 13.67 116 HIS C O 1
ATOM 4171 N N . SER C 1 78 ? 71.432 47.258 48.523 1.00 13.93 117 SER C N 1
ATOM 4172 C CA . SER C 1 78 ? 72.419 46.781 49.491 1.00 12.94 117 SER C CA 1
ATOM 4173 C C . SER C 1 78 ? 73.828 46.581 48.943 1.00 12.68 117 SER C C 1
ATOM 4174 O O . SER C 1 78 ? 74.754 46.346 49.711 1.00 17.10 117 SER C O 1
ATOM 4177 N N . HIS C 1 79 ? 73.998 46.672 47.626 1.00 11.47 118 HIS C N 1
ATOM 4178 C CA . HIS C 1 79 ? 75.296 46.398 47.014 1.00 11.76 118 HIS C CA 1
ATOM 4179 C C . HIS C 1 79 ? 76.381 47.345 47.531 1.00 15.61 118 HIS C C 1
ATOM 4180 O O . HIS C 1 79 ? 76.089 48.469 47.952 1.00 14.12 118 HIS C O 1
ATOM 4187 N N . GLU C 1 80 ? 77.621 46.876 47.485 1.00 16.19 119 GLU C N 1
ATOM 4188 C CA . GLU C 1 80 ? 78.777 47.629 47.971 1.00 14.49 119 GLU C CA 1
ATOM 4189 C C . GLU C 1 80 ? 78.912 49.010 47.324 1.00 15.90 119 GLU C C 1
ATOM 4190 O O . GLU C 1 80 ? 79.310 49.975 47.990 1.00 15.41 119 GLU C O 1
ATOM 4196 N N A ASP C 1 81 ? 78.578 49.115 46.039 0.61 12.31 120 ASP C N 1
ATOM 4197 N N B ASP C 1 81 ? 78.571 49.118 46.042 0.39 12.36 120 ASP C N 1
ATOM 4198 C CA A ASP C 1 81 ? 78.707 50.399 45.344 0.61 12.56 120 ASP C CA 1
ATOM 4199 C CA B ASP C 1 81 ? 78.706 50.400 45.345 0.39 12.57 120 ASP C CA 1
ATOM 4200 C C A ASP C 1 81 ? 77.688 51.442 45.811 0.61 12.62 120 ASP C C 1
ATOM 4201 C C B ASP C 1 81 ? 77.686 51.443 45.810 0.39 12.63 120 ASP C C 1
ATOM 4202 O O A ASP C 1 81 ? 77.780 52.612 45.437 0.61 12.05 120 ASP C O 1
ATOM 4203 O O B ASP C 1 81 ? 77.777 52.614 45.435 0.39 12.07 120 ASP C O 1
ATOM 4212 N N . ARG C 1 82 ? 76.716 51.017 46.614 1.00 13.11 121 ARG C N 1
ATOM 4213 C CA . ARG C 1 82 ? 75.722 51.935 47.179 1.00 10.17 121 ARG C CA 1
ATOM 4214 C C . ARG C 1 82 ? 75.977 52.248 48.651 1.00 11.10 121 ARG C C 1
ATOM 4215 O O . ARG C 1 82 ? 75.499 53.273 49.158 1.00 12.20 121 ARG C O 1
ATOM 4223 N N . THR C 1 83 ? 76.698 51.351 49.333 1.00 10.99 122 THR C N 1
ATOM 4224 C CA . THR C 1 83 ? 76.702 51.315 50.798 1.00 12.57 122 THR C CA 1
ATOM 4225 C C . THR C 1 83 ? 78.089 51.286 51.439 1.00 13.95 122 THR C C 1
ATOM 4226 O O . THR C 1 83 ? 78.193 51.241 52.668 1.00 14.91 122 THR C O 1
ATOM 4230 N N . ALA C 1 84 ? 79.147 51.310 50.635 1.00 12.07 123 ALA C N 1
ATOM 4231 C CA . ALA C 1 84 ? 80.502 51.122 51.178 1.00 15.09 123 ALA C CA 1
ATOM 4232 C C . ALA C 1 84 ? 80.830 52.120 52.291 1.00 14.89 123 ALA C C 1
ATOM 4233 O O . ALA C 1 84 ? 81.583 51.811 53.222 1.00 16.91 123 ALA C O 1
ATOM 4235 N N . GLY C 1 85 ? 80.260 53.316 52.185 1.00 12.93 124 GLY C N 1
ATOM 4236 C CA . GLY C 1 85 ? 80.559 54.384 53.120 1.00 11.88 124 GLY C CA 1
ATOM 4237 C C . GLY C 1 85 ? 79.673 54.448 54.353 1.00 18.52 124 GLY C C 1
ATOM 4238 O O . GLY C 1 85 ? 79.866 55.326 55.186 1.00 15.06 124 GLY C O 1
ATOM 4239 N N . ILE C 1 86 ? 78.711 53.535 54.492 1.00 14.88 125 ILE C N 1
ATOM 4240 C CA . ILE C 1 86 ? 77.765 53.633 55.604 1.00 14.89 125 ILE C CA 1
ATOM 4241 C C . ILE C 1 86 ? 78.461 53.569 56.968 1.00 15.02 125 ILE C C 1
ATOM 4242 O O . ILE C 1 86 ? 78.140 54.344 57.870 1.00 19.27 125 ILE C O 1
ATOM 4247 N N . LYS C 1 87 ? 79.426 52.668 57.093 1.00 16.20 126 LYS C N 1
ATOM 4248 C CA . LYS C 1 87 ? 80.150 52.498 58.346 1.00 17.54 126 LYS C CA 1
ATOM 4249 C C . LYS C 1 87 ? 80.850 53.789 58.722 1.00 23.10 126 LYS C C 1
ATOM 4250 O O . LYS C 1 87 ? 80.761 54.243 59.866 1.00 19.44 126 LYS C O 1
ATOM 4256 N N . LEU C 1 88 ? 81.537 54.391 57.756 1.00 19.07 127 LEU C N 1
ATOM 4257 C CA . LEU C 1 88 ? 82.257 55.629 58.031 1.00 16.25 127 LEU C CA 1
ATOM 4258 C C . LEU C 1 88 ? 81.297 56.722 58.485 1.00 20.20 127 LEU C C 1
ATOM 4259 O O . LEU C 1 88 ? 81.565 57.432 59.458 1.00 19.60 127 LEU C O 1
ATOM 4264 N N . LEU C 1 89 ? 80.180 56.861 57.775 1.00 14.67 128 LEU C N 1
ATOM 4265 C CA . LEU C 1 89 ? 79.175 57.854 58.125 1.00 17.60 128 LEU C CA 1
ATOM 4266 C C . LEU C 1 89 ? 78.607 57.599 59.528 1.00 17.10 128 LEU C C 1
ATOM 4267 O O . LEU C 1 89 ? 78.369 58.545 60.292 1.00 19.36 128 LEU C O 1
ATOM 4272 N N . ASN C 1 90 ? 78.391 56.329 59.863 1.00 18.13 129 ASN C N 1
ATOM 4273 C CA . ASN C 1 90 ? 77.932 55.968 61.204 1.00 17.23 129 ASN C CA 1
ATOM 4274 C C . ASN C 1 90 ? 78.948 56.384 62.263 1.00 22.07 129 ASN C C 1
ATOM 4275 O O . ASN C 1 90 ? 78.578 56.872 63.330 1.00 24.38 129 ASN C O 1
ATOM 4280 N N . SER C 1 91 ? 80.226 56.192 61.954 1.00 23.51 130 SER C N 1
ATOM 4281 C CA . SER C 1 91 ? 81.304 56.537 62.883 1.00 23.46 130 SER C CA 1
ATOM 4282 C C . SER C 1 91 ? 81.338 58.035 63.167 1.00 23.92 130 SER C C 1
ATOM 4283 O O . SER C 1 91 ? 81.819 58.466 64.221 1.00 24.22 130 SER C O 1
ATOM 4286 N N . LYS C 1 92 ? 80.821 58.825 62.232 1.00 21.99 131 LYS C N 1
ATOM 4287 C CA . LYS C 1 92 ? 80.814 60.276 62.369 1.00 21.04 131 LYS C CA 1
ATOM 4288 C C . LYS C 1 92 ? 79.459 60.786 62.843 1.00 20.30 131 LYS C C 1
ATOM 4289 O O . LYS C 1 92 ? 79.206 61.991 62.853 1.00 22.70 131 LYS C O 1
ATOM 4295 N N . SER C 1 93 ? 78.587 59.857 63.225 1.00 20.99 133 SER C N 1
ATOM 4296 C CA . SER C 1 93 ? 77.234 60.200 63.658 1.00 23.58 133 SER C CA 1
ATOM 4297 C C . SER C 1 93 ? 76.462 60.980 62.597 1.00 21.37 133 SER C C 1
ATOM 4298 O O . SER C 1 93 ? 75.691 61.885 62.911 1.00 24.13 133 SER C O 1
ATOM 4301 N N . ILE C 1 94 ? 76.689 60.630 61.332 1.00 19.70 134 ILE C N 1
ATOM 4302 C CA . ILE C 1 94 ? 75.866 61.143 60.255 1.00 20.95 134 ILE C CA 1
ATOM 4303 C C . ILE C 1 94 ? 74.783 60.103 59.996 1.00 16.31 134 ILE C C 1
ATOM 4304 O O . ILE C 1 94 ? 75.093 58.937 59.743 1.00 21.90 134 ILE C O 1
ATOM 4309 N N . PRO C 1 95 ? 73.511 60.520 60.108 1.00 17.10 135 PRO C N 1
ATOM 4310 C CA . PRO C 1 95 ? 72.363 59.620 59.938 1.00 19.16 135 PRO C CA 1
ATOM 4311 C C . PRO C 1 95 ? 72.440 58.915 58.598 1.00 19.28 135 PRO C C 1
ATOM 4312 O O . PRO C 1 95 ? 72.643 59.574 57.572 1.00 17.63 135 PRO C O 1
ATOM 4316 N N . THR C 1 96 ? 72.321 57.593 58.626 1.00 19.50 136 THR C N 1
ATOM 4317 C CA . THR C 1 96 ? 72.320 56.794 57.405 1.00 16.18 136 THR C CA 1
ATOM 4318 C C . THR C 1 96 ? 70.981 56.090 57.252 1.00 19.72 136 THR C C 1
ATOM 4319 O O . THR C 1 96 ? 70.423 55.589 58.228 1.00 15.46 136 THR C O 1
ATOM 4323 N N . TYR C 1 97 ? 70.469 56.064 56.024 1.00 14.73 137 TYR C N 1
ATOM 4324 C CA . TYR C 1 97 ? 69.149 55.495 55.742 1.00 15.30 137 TYR C CA 1
ATOM 4325 C C . TYR C 1 97 ? 69.224 54.452 54.630 1.00 15.79 137 TYR C C 1
ATOM 4326 O O . TYR C 1 97 ? 70.017 54.597 53.691 1.00 15.63 137 TYR C O 1
ATOM 4335 N N . THR C 1 98 ? 68.413 53.400 54.747 1.00 16.30 138 THR C N 1
ATOM 4336 C CA . THR C 1 98 ? 68.062 52.544 53.606 1.00 14.48 138 THR C CA 1
ATOM 4337 C C . THR C 1 98 ? 66.589 52.182 53.766 1.00 17.08 138 THR C C 1
ATOM 4338 O O . THR C 1 98 ? 65.966 52.562 54.753 1.00 18.31 138 THR C O 1
ATOM 4342 N N . SER C 1 99 ? 66.025 51.458 52.803 1.00 16.95 139 SER C N 1
ATOM 4343 C CA . SER C 1 99 ? 64.710 50.858 53.012 1.00 15.12 139 SER C CA 1
ATOM 4344 C C . SER C 1 99 ? 64.859 49.720 54.008 1.00 19.12 139 SER C C 1
ATOM 4345 O O . SER C 1 99 ? 65.969 49.223 54.222 1.00 19.07 139 SER C O 1
ATOM 4348 N N . GLU C 1 100 ? 63.744 49.283 54.592 1.00 21.29 140 GLU C N 1
ATOM 4349 C CA . GLU C 1 100 ? 63.776 48.146 55.510 1.00 19.33 140 GLU C CA 1
ATOM 4350 C C . GLU C 1 100 ? 64.333 46.907 54.841 1.00 23.03 140 GLU C C 1
ATOM 4351 O O . GLU C 1 100 ? 65.166 46.200 55.410 1.00 22.67 140 GLU C O 1
ATOM 4357 N N . LEU C 1 101 ? 63.863 46.634 53.627 1.00 16.59 141 LEU C N 1
ATOM 4358 C CA . LEU C 1 101 ? 64.325 45.463 52.903 1.00 17.71 141 LEU C CA 1
ATOM 4359 C C . LEU C 1 101 ? 65.831 45.516 52.685 1.00 17.70 141 LEU C C 1
ATOM 4360 O O . LEU C 1 101 ? 66.517 44.521 52.867 1.00 17.15 141 LEU C O 1
ATOM 4365 N N . THR C 1 102 ? 66.354 46.683 52.311 1.00 17.03 142 THR C N 1
ATOM 4366 C CA . THR C 1 102 ? 67.795 46.812 52.125 1.00 15.31 142 THR C CA 1
ATOM 4367 C C . THR C 1 102 ? 68.541 46.592 53.448 1.00 15.06 142 THR C C 1
ATOM 4368 O O . THR C 1 102 ? 69.574 45.922 53.483 1.00 16.77 142 THR C O 1
ATOM 4372 N N . LYS C 1 103 ? 67.998 47.137 54.530 1.00 17.54 143 LYS C N 1
ATOM 4373 C CA . LYS C 1 103 ? 68.604 46.934 55.846 1.00 16.73 143 LYS C CA 1
ATOM 4374 C C . LYS C 1 103 ? 68.647 45.453 56.214 1.00 18.65 143 LYS C C 1
ATOM 4375 O O . LYS C 1 103 ? 69.641 44.969 56.758 1.00 19.40 143 LYS C O 1
ATOM 4381 N N . LYS C 1 104 ? 67.585 44.719 55.883 1.00 21.28 144 LYS C N 1
ATOM 4382 C CA . LYS C 1 104 ? 67.572 43.283 56.156 1.00 18.17 144 LYS C CA 1
ATOM 4383 C C . LYS C 1 104 ? 68.628 42.532 55.349 1.00 22.13 144 LYS C C 1
ATOM 4384 O O . LYS C 1 104 ? 69.309 41.654 55.880 1.00 25.86 144 LYS C O 1
ATOM 4390 N N . LEU C 1 105 ? 68.771 42.866 54.065 1.00 17.76 145 LEU C N 1
ATOM 4391 C CA . LEU C 1 105 ? 69.798 42.229 53.246 1.00 17.47 145 LEU C CA 1
ATOM 4392 C C . LEU C 1 105 ? 71.197 42.509 53.790 1.00 21.72 145 LEU C C 1
ATOM 4393 O O . LEU C 1 105 ? 72.063 41.636 53.767 1.00 23.19 145 LEU C O 1
ATOM 4398 N N . LEU C 1 106 ? 71.419 43.731 54.267 1.00 21.30 146 LEU C N 1
ATOM 4399 C CA . LEU C 1 106 ? 72.701 44.092 54.860 1.00 19.03 146 LEU C CA 1
ATOM 4400 C C . LEU C 1 106 ? 72.955 43.284 56.131 1.00 19.26 146 LEU C C 1
ATOM 4401 O O . LEU C 1 106 ? 74.014 42.670 56.289 1.00 24.66 146 LEU C O 1
ATOM 4406 N N . ALA C 1 107 ? 71.969 43.282 57.022 1.00 24.85 147 ALA C N 1
ATOM 4407 C CA . ALA C 1 107 ? 72.051 42.522 58.268 1.00 21.65 147 ALA C CA 1
ATOM 4408 C C . ALA C 1 107 ? 72.273 41.038 57.999 1.00 23.81 147 ALA C C 1
ATOM 4409 O O . ALA C 1 107 ? 73.071 40.386 58.681 1.00 27.98 147 ALA C O 1
ATOM 4411 N N . ARG C 1 108 ? 71.567 40.506 57.004 1.00 30.43 148 ARG C N 1
ATOM 4412 C CA . ARG C 1 108 ? 71.663 39.084 56.682 1.00 27.22 148 ARG C CA 1
ATOM 4413 C C . ARG C 1 108 ? 73.067 38.686 56.223 0.84 30.28 148 ARG C C 1
ATOM 4414 O O . ARG C 1 108 ? 73.468 37.529 56.367 0.75 34.58 148 ARG C O 1
ATOM 4422 N N . GLU C 1 109 ? 73.811 39.650 55.681 1.00 29.95 149 GLU C N 1
ATOM 4423 C CA . GLU C 1 109 ? 75.168 39.406 55.185 1.00 29.10 149 GLU C CA 1
ATOM 4424 C C . GLU C 1 109 ? 76.241 39.789 56.206 1.00 31.48 149 GLU C C 1
ATOM 4425 O O . GLU C 1 109 ? 77.436 39.626 55.950 1.00 38.79 149 GLU C O 1
ATOM 4431 N N . GLY C 1 110 ? 75.818 40.306 57.356 1.00 31.32 150 GLY C N 1
ATOM 4432 C CA . GLY C 1 110 ? 76.756 40.733 58.381 1.00 29.01 150 GLY C CA 1
ATOM 4433 C C . GLY C 1 110 ? 77.440 42.048 58.047 1.00 30.27 150 GLY C C 1
ATOM 4434 O O . GLY C 1 110 ? 78.577 42.291 58.461 1.00 32.06 150 GLY C O 1
ATOM 4435 N N . LYS C 1 111 ? 76.741 42.900 57.301 1.00 23.30 165 LYS C N 1
ATOM 4436 C CA . LYS C 1 111 ? 77.264 44.206 56.903 1.00 23.40 165 LYS C CA 1
ATOM 4437 C C . LYS C 1 111 ? 76.795 45.284 57.868 1.00 21.84 165 LYS C C 1
ATOM 4438 O O . LYS C 1 111 ? 75.785 45.103 58.548 1.00 23.62 165 LYS C O 1
ATOM 4444 N N . PRO C 1 112 ? 77.527 46.413 57.934 1.00 19.30 166 PRO C N 1
ATOM 4445 C CA . PRO C 1 112 ? 77.048 47.546 58.731 1.00 18.69 166 PRO C CA 1
ATOM 4446 C C . PRO C 1 112 ? 75.667 47.980 58.250 1.00 23.65 166 PRO C C 1
ATOM 4447 O O . PRO C 1 112 ? 75.448 48.087 57.041 1.00 19.00 166 PRO C O 1
ATOM 4451 N N . VAL C 1 113 ? 74.742 48.197 59.180 1.00 22.25 167 VAL C N 1
ATOM 4452 C CA . VAL C 1 113 ? 73.394 48.630 58.831 1.00 19.48 167 VAL C CA 1
ATOM 4453 C C . VAL C 1 113 ? 73.239 50.142 58.985 1.00 18.38 167 VAL C C 1
ATOM 4454 O O . VAL C 1 113 ? 73.983 50.773 59.744 1.00 20.86 167 VAL C O 1
ATOM 4458 N N . PRO C 1 114 ? 72.284 50.739 58.254 1.00 17.41 168 PRO C N 1
ATOM 4459 C CA . PRO C 1 114 ? 71.980 52.153 58.458 1.00 15.99 168 PRO C CA 1
ATOM 4460 C C . PRO C 1 114 ? 71.442 52.354 59.860 1.00 23.41 168 PRO C C 1
ATOM 4461 O O . PRO C 1 114 ? 70.923 51.406 60.461 1.00 20.32 168 PRO C O 1
ATOM 4465 N N . THR C 1 115 ? 71.560 53.569 60.377 1.00 19.17 169 THR C N 1
ATOM 4466 C CA . THR C 1 115 ? 71.045 53.865 61.706 1.00 21.44 169 THR C CA 1
ATOM 4467 C C . THR C 1 115 ? 69.550 54.166 61.644 1.00 20.47 169 THR C C 1
ATOM 4468 O O . THR C 1 115 ? 68.879 54.261 62.675 1.00 22.81 169 THR C O 1
ATOM 4472 N N . HIS C 1 116 ? 69.027 54.281 60.424 1.00 17.84 170 HIS C N 1
ATOM 4473 C CA . HIS C 1 116 ? 67.609 54.549 60.212 1.00 18.18 170 HIS C CA 1
ATOM 4474 C C . HIS C 1 116 ? 67.103 53.788 58.998 1.00 22.65 170 HIS C C 1
ATOM 4475 O O . HIS C 1 116 ? 67.870 53.478 58.088 1.00 17.93 170 HIS C O 1
ATOM 4482 N N . TYR C 1 117 ? 65.807 53.495 58.979 1.00 22.98 171 TYR C N 1
ATOM 4483 C CA . TYR C 1 117 ? 65.207 52.901 57.791 1.00 18.69 171 TYR C CA 1
ATOM 4484 C C . TYR C 1 117 ? 63.726 53.213 57.664 1.00 26.89 171 TYR C C 1
ATOM 4485 O O . TYR C 1 117 ? 63.078 53.623 58.631 1.00 22.77 171 TYR C O 1
ATOM 4494 N N . PHE C 1 118 ? 63.204 53.047 56.452 1.00 19.02 172 PHE C N 1
ATOM 4495 C CA . PHE C 1 118 ? 61.790 53.293 56.190 1.00 23.47 172 PHE C CA 1
ATOM 4496 C C . PHE C 1 118 ? 61.132 52.011 55.688 1.00 18.44 172 PHE C C 1
ATOM 4497 O O . PHE C 1 118 ? 61.749 51.223 54.960 1.00 18.22 172 PHE C O 1
ATOM 4505 N N . LYS C 1 119 ? 59.890 51.789 56.117 1.00 19.90 173 LYS C N 1
ATOM 4506 C CA . LYS C 1 119 ? 59.186 50.535 55.833 1.00 24.98 173 LYS C CA 1
ATOM 4507 C C . LYS C 1 119 ? 58.202 50.600 54.666 1.00 23.66 173 LYS C C 1
ATOM 4508 O O . LYS C 1 119 ? 57.838 49.558 54.104 1.00 25.41 173 LYS C O 1
ATOM 4514 N N . ASP C 1 120 ? 57.755 51.804 54.317 1.00 20.66 174 ASP C N 1
ATOM 4515 C CA . ASP C 1 120 ? 56.740 51.966 53.276 1.00 15.74 174 ASP C CA 1
ATOM 4516 C C . ASP C 1 120 ? 57.357 52.004 51.874 1.00 21.12 174 ASP C C 1
ATOM 4517 O O . ASP C 1 120 ? 58.576 52.099 51.727 1.00 21.55 174 ASP C O 1
ATOM 4522 N N . ASP C 1 121 ? 56.511 51.936 50.851 1.00 16.59 175 ASP C N 1
ATOM 4523 C CA . ASP C 1 121 ? 56.973 52.037 49.466 1.00 14.24 175 ASP C CA 1
ATOM 4524 C C . ASP C 1 121 ? 57.320 53.482 49.098 1.00 17.96 175 ASP C C 1
ATOM 4525 O O . ASP C 1 121 ? 57.960 53.731 48.075 1.00 15.40 175 ASP C O 1
ATOM 4530 N N A GLU C 1 122 ? 56.884 54.429 49.923 0.40 17.70 179 GLU C N 1
ATOM 4531 N N B GLU C 1 122 ? 56.889 54.431 49.925 0.60 17.67 179 GLU C N 1
ATOM 4532 C CA A GLU C 1 122 ? 57.243 55.831 49.733 0.40 17.11 179 GLU C CA 1
ATOM 4533 C CA B GLU C 1 122 ? 57.232 55.837 49.721 0.60 17.04 179 GLU C CA 1
ATOM 4534 C C A GLU C 1 122 ? 57.771 56.438 51.024 0.40 22.89 179 GLU C C 1
ATOM 4535 C C B GLU C 1 122 ? 57.751 56.455 51.016 0.60 22.94 179 GLU C C 1
ATOM 4536 O O A GLU C 1 122 ? 57.324 56.082 52.117 0.40 21.79 179 GLU C O 1
ATOM 4537 O O B GLU C 1 122 ? 57.287 56.110 52.106 0.60 21.82 179 GLU C O 1
ATOM 4548 N N . PHE C 1 123 ? 58.723 57.356 50.889 1.00 17.74 180 PHE C N 1
ATOM 4549 C CA . PHE C 1 123 ? 59.329 58.016 52.048 1.00 18.83 180 PHE C CA 1
ATOM 4550 C C . PHE C 1 123 ? 60.001 59.287 51.544 1.00 17.29 180 PHE C C 1
ATOM 4551 O O . PHE C 1 123 ? 60.336 59.378 50.365 1.00 20.62 180 PHE C O 1
ATOM 4559 N N . THR C 1 124 ? 60.176 60.279 52.412 1.00 20.65 181 THR C N 1
ATOM 4560 C CA . THR C 1 124 ? 60.862 61.509 52.004 1.00 18.68 181 THR C CA 1
ATOM 4561 C C . THR C 1 124 ? 62.001 61.870 52.956 1.00 25.61 181 THR C C 1
ATOM 4562 O O . THR C 1 124 ? 61.940 61.580 54.157 1.00 23.32 181 THR C O 1
ATOM 4566 N N . LEU C 1 125 ? 63.039 62.501 52.409 1.00 18.47 182 LEU C N 1
ATOM 4567 C CA . LEU C 1 125 ? 64.109 63.085 53.220 1.00 20.92 182 LEU C CA 1
ATOM 4568 C C . LEU C 1 125 ? 64.217 64.581 52.935 1.00 19.70 182 LEU C C 1
ATOM 4569 O O . LEU C 1 125 ? 63.824 65.050 51.866 1.00 20.25 182 LEU C O 1
ATOM 4574 N N . GLY C 1 126 ? 64.754 65.327 53.897 1.00 22.95 183 GLY C N 1
ATOM 4575 C CA . GLY C 1 126 ? 64.990 66.750 53.715 1.00 19.85 183 GLY C CA 1
ATOM 4576 C C . GLY C 1 126 ? 63.726 67.569 53.547 1.00 22.91 183 GLY C C 1
ATOM 4577 O O . GLY C 1 126 ? 63.699 68.536 52.781 1.00 23.93 183 GLY C O 1
ATOM 4578 N N . ASN C 1 127 ? 62.682 67.182 54.273 1.00 30.96 184 ASN C N 1
ATOM 4579 C CA . ASN C 1 127 ? 61.377 67.836 54.186 1.00 34.02 184 ASN C CA 1
ATOM 4580 C C . ASN C 1 127 ? 60.910 68.062 52.745 1.00 36.23 184 ASN C C 1
ATOM 4581 O O . ASN C 1 127 ? 60.613 69.187 52.336 1.00 36.66 184 ASN C O 1
ATOM 4586 N N . GLY C 1 128 ? 60.878 66.987 51.967 1.00 29.35 185 GLY C N 1
ATOM 4587 C CA . GLY C 1 128 ? 60.356 67.054 50.615 1.00 26.19 185 GLY C CA 1
ATOM 4588 C C . GLY C 1 128 ? 61.414 67.230 49.541 1.00 21.23 185 GLY C C 1
ATOM 4589 O O . GLY C 1 128 ? 61.094 67.252 48.352 1.00 21.10 185 GLY C O 1
ATOM 4590 N N . LEU C 1 129 ? 62.672 67.357 49.958 1.00 20.52 186 LEU C N 1
ATOM 4591 C CA . LEU C 1 129 ? 63.778 67.559 49.020 1.00 19.47 186 LEU C CA 1
ATOM 4592 C C . LEU C 1 129 ? 63.985 66.321 48.145 1.00 14.55 186 LEU C C 1
ATOM 4593 O O . LEU C 1 129 ? 64.223 66.419 46.936 1.00 15.96 186 LEU C O 1
ATOM 4598 N N . ILE C 1 130 ? 63.885 65.158 48.773 1.00 16.95 187 ILE C N 1
ATOM 4599 C CA . ILE C 1 130 ? 64.113 63.898 48.089 1.00 14.96 187 ILE C CA 1
ATOM 4600 C C . ILE C 1 130 ? 62.917 62.992 48.340 1.00 14.05 187 ILE C C 1
ATOM 4601 O O . ILE C 1 130 ? 62.568 62.727 49.493 1.00 14.50 187 ILE C O 1
ATOM 4606 N N . GLU C 1 131 ? 62.287 62.523 47.266 1.00 14.41 188 GLU C N 1
ATOM 4607 C CA . GLU C 1 131 ? 61.198 61.559 47.385 1.00 17.18 188 GLU C CA 1
ATOM 4608 C C . GLU C 1 131 ? 61.686 60.163 46.999 1.00 11.62 188 GLU C C 1
ATOM 4609 O O . GLU C 1 131 ? 62.154 59.954 45.877 1.00 20.25 188 GLU C O 1
ATOM 4615 N N A LEU C 1 132 ? 61.588 59.220 47.932 0.60 13.73 189 LEU C N 1
ATOM 4616 N N B LEU C 1 132 ? 61.565 59.217 47.922 0.40 13.79 189 LEU C N 1
ATOM 4617 C CA A LEU C 1 132 ? 62.021 57.844 47.696 0.60 17.66 189 LEU C CA 1
ATOM 4618 C CA B LEU C 1 132 ? 62.003 57.852 47.673 0.40 17.64 189 LEU C CA 1
ATOM 4619 C C A LEU C 1 132 ? 60.832 56.966 47.314 0.60 16.60 189 LEU C C 1
ATOM 4620 C C B LEU C 1 132 ? 60.821 56.967 47.306 0.40 16.59 189 LEU C C 1
ATOM 4621 O O A LEU C 1 132 ? 59.740 57.117 47.858 0.60 15.73 189 LEU C O 1
ATOM 4622 O O B LEU C 1 132 ? 59.725 57.118 47.843 0.40 15.79 189 LEU C O 1
ATOM 4631 N N . TYR C 1 133 ? 61.054 56.047 46.377 1.00 13.39 190 TYR C N 1
ATOM 4632 C CA . TYR C 1 133 ? 59.995 55.154 45.908 1.00 12.66 190 TYR C CA 1
ATOM 4633 C C . TYR C 1 133 ? 60.561 53.768 45.628 1.00 17.58 190 TYR C C 1
ATOM 4634 O O . TYR C 1 133 ? 61.602 53.647 44.985 1.00 13.05 190 TYR C O 1
ATOM 4643 N N . TYR C 1 134 ? 59.894 52.732 46.135 1.00 15.03 191 TYR C N 1
ATOM 4644 C CA . TYR C 1 134 ? 60.222 51.355 45.772 1.00 12.79 191 TYR C CA 1
ATOM 4645 C C . TYR C 1 134 ? 59.302 50.906 44.657 1.00 14.10 191 TYR C C 1
ATOM 4646 O O . TYR C 1 134 ? 58.095 50.757 44.867 1.00 16.07 191 TYR C O 1
ATOM 4655 N N . PRO C 1 135 ? 59.862 50.699 43.459 1.00 15.36 192 PRO C N 1
ATOM 4656 C CA . PRO C 1 135 ? 59.025 50.349 42.314 1.00 13.41 192 PRO C CA 1
ATOM 4657 C C . PRO C 1 135 ? 58.931 48.854 42.092 1.00 12.11 192 PRO C C 1
ATOM 4658 O O . PRO C 1 135 ? 58.224 48.444 41.170 1.00 14.76 192 PRO C O 1
ATOM 4662 N N . GLY C 1 136 ? 59.651 48.049 42.866 1.00 13.72 193 GLY C N 1
ATOM 4663 C CA . GLY C 1 136 ? 59.692 46.619 42.615 1.00 11.30 193 GLY C CA 1
ATOM 4664 C C . GLY C 1 136 ? 61.078 46.137 42.244 1.00 12.95 193 GLY C C 1
ATOM 4665 O O . GLY C 1 136 ? 61.995 46.941 42.053 1.00 14.17 193 GLY C O 1
ATOM 4666 N N . ALA C 1 137 ? 61.231 44.824 42.131 1.00 13.51 194 ALA C N 1
ATOM 4667 C CA . ALA C 1 137 ? 62.519 44.214 41.863 1.00 13.75 194 ALA C CA 1
ATOM 4668 C C . ALA C 1 137 ? 62.955 44.489 40.435 1.00 13.41 194 ALA C C 1
ATOM 4669 O O . ALA C 1 137 ? 62.124 44.590 39.526 1.00 15.48 194 ALA C O 1
ATOM 4671 N N . GLY C 1 138 ? 64.263 44.596 40.245 1.00 11.33 195 GLY C N 1
ATOM 4672 C CA . GLY C 1 138 ? 64.829 44.693 38.908 1.00 9.37 195 GLY C CA 1
ATOM 4673 C C . GLY C 1 138 ? 66.283 44.308 38.959 1.00 14.64 195 GLY C C 1
ATOM 4674 O O . GLY C 1 138 ? 66.637 43.126 38.934 1.00 12.06 195 GLY C O 1
ATOM 4675 N N . HIS C 1 139 ? 67.141 45.317 39.029 1.00 10.70 196 HIS C N 1
ATOM 4676 C CA . HIS C 1 139 ? 68.562 45.106 39.237 1.00 10.32 196 HIS C CA 1
ATOM 4677 C C . HIS C 1 139 ? 68.804 44.252 40.477 1.00 10.54 196 HIS C C 1
ATOM 4678 O O . HIS C 1 139 ? 69.620 43.329 40.465 1.00 12.40 196 HIS C O 1
ATOM 4685 N N . THR C 1 140 ? 68.086 44.582 41.544 1.00 13.44 197 THR C N 1
ATOM 4686 C CA . THR C 1 140 ? 68.053 43.762 42.750 1.00 11.21 197 THR C CA 1
ATOM 4687 C C . THR C 1 140 ? 66.630 43.730 43.284 1.00 12.40 197 THR C C 1
ATOM 4688 O O . THR C 1 140 ? 65.750 44.463 42.816 1.00 13.61 197 THR C O 1
ATOM 4692 N N . GLU C 1 141 ? 66.382 42.885 44.281 1.00 12.54 198 GLU C N 1
ATOM 4693 C CA . GLU C 1 141 ? 65.023 42.803 44.797 1.00 17.21 198 GLU C CA 1
ATOM 4694 C C . GLU C 1 141 ? 64.622 44.050 45.580 1.00 15.79 198 GLU C C 1
ATOM 4695 O O . GLU C 1 141 ? 63.439 44.346 45.723 1.00 15.73 198 GLU C O 1
ATOM 4701 N N . ASP C 1 142 ? 65.617 44.799 46.047 1.00 15.89 199 ASP C N 1
ATOM 4702 C CA . ASP C 1 142 ? 65.381 45.895 46.976 1.00 13.17 199 ASP C CA 1
ATOM 4703 C C . ASP C 1 142 ? 65.590 47.286 46.373 1.00 13.16 199 ASP C C 1
ATOM 4704 O O . ASP C 1 142 ? 65.413 48.297 47.064 1.00 14.77 199 ASP C O 1
ATOM 4709 N N . ASN C 1 143 ? 65.956 47.364 45.097 1.00 9.46 200 ASN C N 1
ATOM 4710 C CA . ASN C 1 143 ? 66.274 48.685 44.539 1.00 11.50 200 ASN C CA 1
ATOM 4711 C C . ASN C 1 143 ? 65.175 49.753 44.626 1.00 12.78 200 ASN C C 1
ATOM 4712 O O . ASN C 1 143 ? 64.013 49.511 44.289 1.00 12.67 200 ASN C O 1
ATOM 4717 N N . ILE C 1 144 ? 65.553 50.937 45.104 1.00 14.24 201 ILE C N 1
ATOM 4718 C CA . ILE C 1 144 ? 64.637 52.075 45.176 1.00 11.58 201 ILE C CA 1
ATOM 4719 C C . ILE C 1 144 ? 65.145 53.217 44.308 1.00 11.00 201 ILE C C 1
ATOM 4720 O O . ILE C 1 144 ? 66.321 53.234 43.922 1.00 12.26 201 ILE C O 1
ATOM 4725 N N . VAL C 1 145 ? 64.263 54.160 43.988 1.00 11.88 202 VAL C N 1
ATOM 4726 C CA . VAL C 1 145 ? 64.663 55.342 43.232 1.00 9.33 202 VAL C CA 1
ATOM 4727 C C . VAL C 1 145 ? 64.400 56.619 44.016 1.00 14.18 202 VAL C C 1
ATOM 4728 O O . VAL C 1 145 ? 63.629 56.620 44.984 1.00 14.11 202 VAL C O 1
ATOM 4732 N N . ALA C 1 146 ? 65.052 57.703 43.601 1.00 11.84 203 ALA C N 1
ATOM 4733 C CA . ALA C 1 146 ? 64.887 58.987 44.260 1.00 13.58 203 ALA C CA 1
ATOM 4734 C C . ALA C 1 146 ? 64.446 60.027 43.244 1.00 14.10 203 ALA C C 1
ATOM 4735 O O . ALA C 1 146 ? 65.068 60.206 42.183 1.00 16.53 203 ALA C O 1
ATOM 4737 N N . TRP C 1 147 ? 63.363 60.722 43.569 1.00 15.28 204 TRP C N 1
ATOM 4738 C CA . TRP C 1 147 ? 62.884 61.809 42.726 1.00 13.19 204 TRP C CA 1
ATOM 4739 C C . TRP C 1 147 ? 63.167 63.145 43.399 1.00 17.38 204 TRP C C 1
ATOM 4740 O O . TRP C 1 147 ? 62.889 63.318 44.588 1.00 17.21 204 TRP C O 1
ATOM 4751 N N . LEU C 1 148 ? 63.731 64.081 42.640 1.00 13.67 205 LEU C N 1
ATOM 4752 C CA . LEU C 1 148 ? 64.049 65.404 43.175 1.00 16.69 205 LEU C CA 1
ATOM 4753 C C . LEU C 1 148 ? 63.121 66.429 42.550 1.00 17.98 205 LEU C C 1
ATOM 4754 O O . LEU C 1 148 ? 63.368 66.893 41.439 1.00 18.42 205 LEU C O 1
ATOM 4759 N N . PRO C 1 149 ? 62.040 66.788 43.269 1.00 17.26 209 PRO C N 1
ATOM 4760 C CA . PRO C 1 149 ? 60.968 67.643 42.742 1.00 18.86 209 PRO C CA 1
ATOM 4761 C C . PRO C 1 149 ? 61.468 68.960 42.157 1.00 18.40 209 PRO C C 1
ATOM 4762 O O . PRO C 1 149 ? 60.995 69.387 41.108 1.00 23.64 209 PRO C O 1
ATOM 4766 N N . LYS C 1 150 ? 62.421 69.593 42.833 1.00 22.98 210 LYS C N 1
ATOM 4767 C CA . LYS C 1 150 ? 62.899 70.904 42.408 1.00 23.42 210 LYS C CA 1
ATOM 4768 C C . LYS C 1 150 ? 63.735 70.867 41.117 1.00 27.94 210 LYS C C 1
ATOM 4769 O O . LYS C 1 150 ? 63.461 71.614 40.174 1.00 22.42 210 LYS C O 1
ATOM 4775 N N . SER C 1 151 ? 64.740 69.994 41.064 1.00 17.08 211 SER C N 1
ATOM 4776 C CA . SER C 1 151 ? 65.625 69.940 39.903 1.00 18.18 211 SER C CA 1
ATOM 4777 C C . SER C 1 151 ? 65.038 69.092 38.778 1.00 14.61 211 SER C C 1
ATOM 4778 O O . SER C 1 151 ? 65.544 69.102 37.654 1.00 20.25 211 SER C O 1
ATOM 4781 N N . LYS C 1 152 ? 63.963 68.374 39.102 1.00 20.03 215 LYS C N 1
ATOM 4782 C CA . LYS C 1 152 ? 63.298 67.448 38.180 1.00 17.73 215 LYS C CA 1
ATOM 4783 C C . LYS C 1 152 ? 64.213 66.340 37.689 1.00 17.44 215 LYS C C 1
ATOM 4784 O O . LYS C 1 152 ? 64.185 65.944 36.524 1.00 17.70 215 LYS C O 1
ATOM 4790 N N . ILE C 1 153 ? 65.028 65.845 38.608 1.00 14.95 216 ILE C N 1
ATOM 4791 C CA . ILE C 1 153 ? 65.939 64.762 38.316 1.00 14.52 216 ILE C CA 1
ATOM 4792 C C . ILE C 1 153 ? 65.425 63.495 38.972 1.00 13.58 216 ILE C C 1
ATOM 4793 O O . ILE C 1 153 ? 65.061 63.510 40.147 1.00 13.74 216 ILE C O 1
ATOM 4798 N N . LEU C 1 154 ? 65.365 62.409 38.200 1.00 11.90 217 LEU C N 1
ATOM 4799 C CA . LEU C 1 154 ? 65.112 61.094 38.751 1.00 12.59 217 LEU C CA 1
ATOM 4800 C C . LEU C 1 154 ? 66.454 60.398 38.910 1.00 14.26 217 LEU C C 1
ATOM 4801 O O . LEU C 1 154 ? 67.165 60.160 37.927 1.00 13.65 217 LEU C O 1
ATOM 4806 N N . PHE C 1 155 ? 66.820 60.090 40.141 1.00 10.45 218 PHE C N 1
ATOM 4807 C CA . PHE C 1 155 ? 67.964 59.224 40.334 1.00 10.58 218 PHE C CA 1
ATOM 4808 C C . PHE C 1 155 ? 67.460 57.802 40.235 1.00 11.10 218 PHE C C 1
ATOM 4809 O O . PHE C 1 155 ? 66.827 57.302 41.164 1.00 10.86 218 PHE C O 1
ATOM 4817 N N . GLY C 1 156 ? 67.729 57.156 39.102 1.00 8.99 219 GLY C N 1
ATOM 4818 C CA . GLY C 1 156 ? 67.261 55.795 38.880 1.00 10.07 219 GLY C CA 1
ATOM 4819 C C . GLY C 1 156 ? 68.139 54.750 39.528 1.00 10.48 219 GLY C C 1
ATOM 4820 O O . GLY C 1 156 ? 67.723 53.604 39.733 1.00 10.88 219 GLY C O 1
ATOM 4821 N N . GLY C 1 157 ? 69.377 55.125 39.838 1.00 8.75 220 GLY C N 1
ATOM 4822 C CA . GLY C 1 157 ? 70.307 54.170 40.418 1.00 9.11 220 GLY C CA 1
ATOM 4823 C C . GLY C 1 157 ? 70.567 53.019 39.466 1.00 9.24 220 GLY C C 1
ATOM 4824 O O . GLY C 1 157 ? 70.461 53.163 38.239 1.00 9.37 220 GLY C O 1
ATOM 4825 N N . CYS C 1 158 ? 70.873 51.857 40.019 1.00 8.46 221 CYS C N 1
ATOM 4826 C CA . CYS C 1 158 ? 71.364 50.772 39.187 1.00 7.10 221 CYS C CA 1
ATOM 4827 C C . CYS C 1 158 ? 70.215 50.024 38.511 1.00 9.84 221 CYS C C 1
ATOM 4828 O O . CYS C 1 158 ? 70.440 49.153 37.668 1.00 11.65 221 CYS C O 1
ATOM 4831 N N . LEU C 1 159 ? 68.992 50.394 38.874 1.00 8.81 222 LEU C N 1
ATOM 4832 C CA . LEU C 1 159 ? 67.788 49.883 38.223 1.00 9.90 222 LEU C CA 1
ATOM 4833 C C . LEU C 1 159 ? 67.663 50.407 36.788 1.00 10.79 222 LEU C C 1
ATOM 4834 O O . LEU C 1 159 ? 67.009 49.790 35.949 1.00 10.86 222 LEU C O 1
ATOM 4839 N N . VAL C 1 160 ? 68.280 51.548 36.482 1.00 8.62 223 VAL C N 1
ATOM 4840 C CA . VAL C 1 160 ? 68.132 52.085 35.125 1.00 9.23 223 VAL C CA 1
ATOM 4841 C C . VAL C 1 160 ? 69.436 51.976 34.325 1.00 11.78 223 VAL C C 1
ATOM 4842 O O . VAL C 1 160 ? 70.536 52.018 34.894 1.00 12.67 223 VAL C O 1
ATOM 4846 N N . ARG C 1 161 ? 69.303 51.801 33.010 1.00 10.39 224 ARG C N 1
ATOM 4847 C CA . ARG C 1 161 ? 70.474 51.629 32.139 1.00 11.25 224 ARG C CA 1
ATOM 4848 C C . ARG C 1 161 ? 70.645 52.771 31.147 1.00 10.89 224 ARG C C 1
ATOM 4849 O O . ARG C 1 161 ? 69.754 53.042 30.332 1.00 14.40 224 ARG C O 1
ATOM 4857 N N . SER C 1 162 ? 71.796 53.431 31.242 1.00 13.20 225 SER C N 1
ATOM 4858 C CA . SER C 1 162 ? 72.203 54.476 30.305 1.00 15.13 225 SER C CA 1
ATOM 4859 C C . SER C 1 162 ? 72.181 53.973 28.861 1.00 23.21 225 SER C C 1
ATOM 4860 O O . SER C 1 162 ? 72.349 52.778 28.609 1.00 16.24 225 SER C O 1
ATOM 4863 N N . HIS C 1 163 ? 71.975 54.888 27.916 1.00 18.63 226 HIS C N 1
ATOM 4864 C CA . HIS C 1 163 ? 71.893 54.533 26.496 1.00 22.28 226 HIS C CA 1
ATOM 4865 C C . HIS C 1 163 ? 73.128 53.809 25.996 1.00 25.39 226 HIS C C 1
ATOM 4866 O O . HIS C 1 163 ? 73.055 53.025 25.044 1.00 33.11 226 HIS C O 1
ATOM 4873 N N . GLU C 1 164 ? 74.261 54.070 26.632 1.00 21.58 227 GLU C N 1
ATOM 4874 C CA . GLU C 1 164 ? 75.527 53.492 26.188 1.00 28.33 227 GLU C CA 1
ATOM 4875 C C . GLU C 1 164 ? 75.550 51.970 26.344 1.00 33.55 227 GLU C C 1
ATOM 4876 O O . GLU C 1 164 ? 76.298 51.280 25.646 1.00 35.99 227 GLU C O 1
ATOM 4882 N N . TRP C 1 165 ? 74.725 51.444 27.247 1.00 21.28 228 TRP C N 1
ATOM 4883 C CA . TRP C 1 165 ? 74.718 50.005 27.509 1.00 16.19 228 TRP C CA 1
ATOM 4884 C C . TRP C 1 165 ? 73.734 49.236 26.629 1.00 17.58 228 TRP C C 1
ATOM 4885 O O . TRP C 1 165 ? 72.561 49.619 26.493 1.00 17.90 228 TRP C O 1
ATOM 4896 N N . GLU C 1 166 ? 74.212 48.124 26.074 1.00 17.50 229 GLU C N 1
ATOM 4897 C CA . GLU C 1 166 ? 73.393 47.270 25.225 1.00 21.40 229 GLU C CA 1
ATOM 4898 C C . GLU C 1 166 ? 72.823 46.104 26.021 1.00 22.93 229 GLU C C 1
ATOM 4899 O O . GLU C 1 166 ? 72.178 45.214 25.458 1.00 23.88 229 GLU C O 1
ATOM 4905 N N . GLY C 1 167 ? 73.060 46.117 27.331 1.00 16.88 230 GLY C N 1
ATOM 4906 C CA . GLY C 1 167 ? 72.569 45.068 28.210 1.00 14.91 230 GLY C CA 1
ATOM 4907 C C . GLY C 1 167 ? 72.274 45.550 29.619 1.00 14.86 230 GLY C C 1
ATOM 4908 O O . GLY C 1 167 ? 72.484 46.724 29.941 1.00 14.65 230 GLY C O 1
ATOM 4909 N N . LEU C 1 168 ? 71.810 44.632 30.467 1.00 14.78 231 LEU C N 1
ATOM 4910 C CA . LEU C 1 168 ? 71.355 44.982 31.814 1.00 13.00 231 LEU C CA 1
ATOM 4911 C C . LEU C 1 168 ? 72.463 45.085 32.853 1.00 15.26 231 LEU C C 1
ATOM 4912 O O . LEU C 1 168 ? 72.206 45.511 33.988 1.00 14.33 231 LEU C O 1
ATOM 4917 N N . GLY C 1 169 ? 73.682 44.689 32.485 1.00 14.32 232 GLY C N 1
ATOM 4918 C CA . GLY C 1 169 ? 74.805 44.750 33.408 1.00 16.74 232 GLY C CA 1
ATOM 4919 C C . GLY C 1 169 ? 74.867 43.509 34.273 1.00 16.83 232 GLY C C 1
ATOM 4920 O O . GLY C 1 169 ? 74.488 42.433 33.823 1.00 18.89 232 GLY C O 1
ATOM 4921 N N . TYR C 1 170 ? 75.356 43.645 35.505 1.00 16.03 233 TYR C N 1
ATOM 4922 C CA . TYR C 1 170 ? 75.397 42.504 36.419 1.00 14.76 233 TYR C CA 1
ATOM 4923 C C . TYR C 1 170 ? 73.990 42.082 36.809 1.00 16.60 233 TYR C C 1
ATOM 4924 O O . TYR C 1 170 ? 73.236 42.861 37.395 1.00 17.28 233 TYR C O 1
ATOM 4933 N N . VAL C 1 171 ? 73.637 40.839 36.498 1.00 16.37 234 VAL C N 1
ATOM 4934 C CA . VAL C 1 171 ? 72.284 40.367 36.765 1.00 13.24 234 VAL C CA 1
ATOM 4935 C C . VAL C 1 171 ? 72.233 39.198 37.744 1.00 15.85 234 VAL C C 1
ATOM 4936 O O . VAL C 1 171 ? 71.188 38.567 37.899 1.00 15.11 234 VAL C O 1
ATOM 4940 N N . GLY C 1 172 ? 73.347 38.923 38.420 1.00 14.64 235 GLY C N 1
ATOM 4941 C CA . GLY C 1 172 ? 73.388 37.845 39.401 1.00 15.84 235 GLY C CA 1
ATOM 4942 C C . GLY C 1 172 ? 72.310 37.950 40.465 1.00 16.02 235 GLY C C 1
ATOM 4943 O O . GLY C 1 172 ? 71.704 36.950 40.856 1.00 18.67 235 GLY C O 1
ATOM 4944 N N . ASP C 1 173 ? 72.062 39.168 40.941 1.00 14.87 236 ASP C N 1
ATOM 4945 C CA . ASP C 1 173 ? 71.051 39.398 41.972 1.00 13.38 236 ASP C CA 1
ATOM 4946 C C . ASP C 1 173 ? 69.746 39.942 41.403 1.00 17.43 236 ASP C C 1
ATOM 4947 O O . ASP C 1 173 ? 68.873 40.398 42.148 1.00 12.32 236 ASP C O 1
ATOM 4952 N N . ALA C 1 174 ? 69.607 39.898 40.084 1.00 16.69 237 ALA C N 1
ATOM 4953 C CA . ALA C 1 174 ? 68.479 40.534 39.414 1.00 14.94 237 ALA C CA 1
ATOM 4954 C C . ALA C 1 174 ? 67.244 39.651 39.350 1.00 21.47 237 ALA C C 1
ATOM 4955 O O . ALA C 1 174 ? 67.345 38.424 39.403 1.00 16.46 237 ALA C O 1
ATOM 4957 N N . SER C 1 175 ? 66.084 40.292 39.233 1.00 14.58 238 SER C N 1
ATOM 4958 C CA . SER C 1 175 ? 64.844 39.621 38.846 1.00 17.41 238 SER C CA 1
ATOM 4959 C C . SER C 1 175 ? 64.478 40.068 37.438 1.00 13.51 238 SER C C 1
ATOM 4960 O O . SER C 1 175 ? 63.710 41.013 37.262 1.00 13.33 238 SER C O 1
ATOM 4963 N N . ILE C 1 176 ? 65.036 39.385 36.444 1.00 12.95 239 ILE C N 1
ATOM 4964 C CA . ILE C 1 176 ? 64.948 39.861 35.066 1.00 15.30 239 ILE C CA 1
ATOM 4965 C C . ILE C 1 176 ? 63.500 39.995 34.597 1.00 18.16 239 ILE C C 1
ATOM 4966 O O . ILE C 1 176 ? 63.121 41.015 34.020 1.00 15.73 239 ILE C O 1
ATOM 4971 N N . SER C 1 177 ? 62.666 39.000 34.888 1.00 14.25 240 SER C N 1
ATOM 4972 C CA . SER C 1 177 ? 61.301 39.033 34.364 1.00 18.09 240 SER C CA 1
ATOM 4973 C C . SER C 1 177 ? 60.359 40.017 35.079 1.00 14.72 240 SER C C 1
ATOM 4974 O O . SER C 1 177 ? 59.213 40.181 34.662 1.00 18.61 240 SER C O 1
ATOM 4977 N N . SER C 1 178 ? 60.850 40.693 36.121 1.00 15.36 241 SER C N 1
ATOM 4978 C CA . SER C 1 178 ? 60.067 41.717 36.820 1.00 12.28 241 SER C CA 1
ATOM 4979 C C . SER C 1 178 ? 60.550 43.141 36.537 1.00 12.36 241 SER C C 1
ATOM 4980 O O . SER C 1 178 ? 59.885 44.117 36.893 1.00 14.17 241 SER C O 1
ATOM 4983 N N . TRP C 1 179 ? 61.704 43.238 35.897 1.00 10.82 242 TRP C N 1
ATOM 4984 C CA . TRP C 1 179 ? 62.420 44.515 35.747 1.00 11.60 242 TRP C CA 1
ATOM 4985 C C . TRP C 1 179 ? 61.610 45.552 34.969 1.00 12.60 242 TRP C C 1
ATOM 4986 O O . TRP C 1 179 ? 61.498 46.706 35.387 1.00 11.37 242 TRP C O 1
ATOM 4997 N N . ALA C 1 180 ? 61.043 45.157 33.831 1.00 9.84 243 ALA C N 1
ATOM 4998 C CA . ALA C 1 180 ? 60.257 46.094 33.036 1.00 10.25 243 ALA C CA 1
ATOM 4999 C C . ALA C 1 180 ? 59.037 46.631 33.785 1.00 9.68 243 ALA C C 1
ATOM 5000 O O . ALA C 1 180 ? 58.742 47.829 33.723 1.00 11.23 243 ALA C O 1
ATOM 5002 N N . ASP C 1 181 ? 58.333 45.739 34.485 1.00 14.80 244 ASP C N 1
ATOM 5003 C CA . ASP C 1 181 ? 57.198 46.126 35.315 1.00 15.64 244 ASP C CA 1
ATOM 5004 C C . ASP C 1 181 ? 57.600 47.230 36.288 1.00 10.64 244 ASP C C 1
ATOM 5005 O O . ASP C 1 181 ? 56.879 48.214 36.452 1.00 15.34 244 ASP C O 1
ATOM 5010 N N . SER C 1 182 ? 58.751 47.059 36.929 1.00 13.06 245 SER C N 1
ATOM 5011 C CA . SER C 1 182 ? 59.204 48.021 37.929 1.00 14.11 245 SER C CA 1
ATOM 5012 C C . SER C 1 182 ? 59.481 49.391 37.288 1.00 13.70 245 SER C C 1
ATOM 5013 O O . SER C 1 182 ? 59.093 50.426 37.835 1.00 13.32 245 SER C O 1
ATOM 5016 N N . ILE C 1 183 ? 60.105 49.410 36.109 1.00 11.96 246 ILE C N 1
ATOM 5017 C CA . ILE C 1 183 ? 60.275 50.679 35.399 1.00 12.38 246 ILE C CA 1
ATOM 5018 C C . ILE C 1 183 ? 58.924 51.297 35.052 1.00 14.53 246 ILE C C 1
ATOM 5019 O O . ILE C 1 183 ? 58.736 52.507 35.166 1.00 13.78 246 ILE C O 1
ATOM 5024 N N . LYS C 1 184 ? 57.981 50.466 34.628 1.00 13.90 247 LYS C N 1
ATOM 5025 C CA . LYS C 1 184 ? 56.637 50.953 34.347 1.00 13.68 247 LYS C CA 1
ATOM 5026 C C . LYS C 1 184 ? 55.994 51.556 35.599 1.00 15.10 247 LYS C C 1
ATOM 5027 O O . LYS C 1 184 ? 55.281 52.568 35.504 1.00 17.03 247 LYS C O 1
ATOM 5033 N N . ASN C 1 185 ? 56.268 50.950 36.757 1.00 15.17 248 ASN C N 1
ATOM 5034 C CA . ASN C 1 185 ? 55.817 51.486 38.042 1.00 14.99 248 ASN C CA 1
ATOM 5035 C C . ASN C 1 185 ? 56.375 52.899 38.263 1.00 19.68 248 ASN C C 1
ATOM 5036 O O . ASN C 1 185 ? 55.672 53.779 38.760 1.00 20.16 248 ASN C O 1
ATOM 5041 N N . ILE C 1 186 ? 57.625 53.133 37.866 1.00 15.65 249 ILE C N 1
ATOM 5042 C CA . ILE C 1 186 ? 58.185 54.485 37.942 1.00 17.19 249 ILE C CA 1
ATOM 5043 C C . ILE C 1 186 ? 57.439 55.421 36.991 1.00 18.72 249 ILE C C 1
ATOM 5044 O O . ILE C 1 186 ? 57.053 56.539 37.372 1.00 18.49 249 ILE C O 1
ATOM 5049 N N . VAL C 1 187 ? 57.231 54.964 35.756 1.00 17.90 250 VAL C N 1
ATOM 5050 C CA . VAL C 1 187 ? 56.547 55.768 34.746 1.00 16.52 250 VAL C CA 1
ATOM 5051 C C . VAL C 1 187 ? 55.143 56.164 35.220 1.00 17.85 250 VAL C C 1
ATOM 5052 O O . VAL C 1 187 ? 54.679 57.270 34.945 1.00 17.61 250 VAL C O 1
ATOM 5056 N N A SER C 1 188 ? 54.496 55.256 35.945 0.40 18.99 251 SER C N 1
ATOM 5057 N N B SER C 1 188 ? 54.479 55.273 35.954 0.60 18.99 251 SER C N 1
ATOM 5058 C CA A SER C 1 188 ? 53.144 55.476 36.451 0.40 18.20 251 SER C CA 1
ATOM 5059 C CA B SER C 1 188 ? 53.111 55.536 36.408 0.60 18.09 251 SER C CA 1
ATOM 5060 C C A SER C 1 188 ? 53.047 56.645 37.432 0.40 24.51 251 SER C C 1
ATOM 5061 C C B SER C 1 188 ? 53.032 56.640 37.463 0.60 24.61 251 SER C C 1
ATOM 5062 O O A SER C 1 188 ? 51.964 57.190 37.643 0.40 22.88 251 SER C O 1
ATOM 5063 O O B SER C 1 188 ? 51.943 57.129 37.768 0.60 22.75 251 SER C O 1
ATOM 5068 N N . LYS C 1 189 ? 54.175 57.028 38.027 1.00 19.65 252 LYS C N 1
ATOM 5069 C CA . LYS C 1 189 ? 54.198 58.134 38.991 1.00 24.19 252 LYS C CA 1
ATOM 5070 C C . LYS C 1 189 ? 54.010 59.468 38.286 1.00 22.55 252 LYS C C 1
ATOM 5071 O O . LYS C 1 189 ? 53.673 60.476 38.925 1.00 24.04 252 LYS C O 1
ATOM 5077 N N . LYS C 1 190 ? 54.247 59.465 36.974 1.00 18.72 253 LYS C N 1
ATOM 5078 C CA . LYS C 1 190 ? 54.110 60.647 36.126 1.00 14.10 253 LYS C CA 1
ATOM 5079 C C . LYS C 1 190 ? 54.941 61.825 36.629 1.00 22.32 253 LYS C C 1
ATOM 5080 O O . LYS C 1 190 ? 54.495 62.973 36.592 1.00 19.04 253 LYS C O 1
ATOM 5086 N N . TYR C 1 191 ? 56.146 61.526 37.111 1.00 20.80 254 TYR C N 1
ATOM 5087 C CA . TYR C 1 191 ? 57.121 62.558 37.429 1.00 21.60 254 TYR C CA 1
ATOM 5088 C C . TYR C 1 191 ? 57.447 63.328 36.147 1.00 18.46 254 TYR C C 1
ATOM 5089 O O . TYR C 1 191 ? 57.650 62.722 35.090 1.00 20.02 254 TYR C O 1
ATOM 5098 N N . PRO C 1 192 ? 57.503 64.668 36.224 1.00 20.13 255 PRO C N 1
ATOM 5099 C CA . PRO C 1 192 ? 57.943 65.487 35.084 1.00 23.21 255 PRO C CA 1
ATOM 5100 C C . PRO C 1 192 ? 59.461 65.456 34.932 1.00 25.18 255 PRO C C 1
ATOM 5101 O O . PRO C 1 192 ? 60.148 66.441 35.222 1.00 22.45 255 PRO C O 1
ATOM 5105 N N . ILE C 1 193 ? 59.965 64.315 34.471 1.00 19.15 256 ILE C N 1
ATOM 5106 C CA . ILE C 1 193 ? 61.398 64.030 34.427 1.00 17.68 256 ILE C CA 1
ATOM 5107 C C . ILE C 1 193 ? 62.136 64.829 33.355 1.00 21.61 256 ILE C C 1
ATOM 5108 O O . ILE C 1 193 ? 61.758 64.815 32.181 1.00 23.98 256 ILE C O 1
ATOM 5113 N N . GLN C 1 194 ? 63.184 65.534 33.773 1.00 18.27 257 GLN C N 1
ATOM 5114 C CA . GLN C 1 194 ? 64.053 66.250 32.851 1.00 15.08 257 GLN C CA 1
ATOM 5115 C C . GLN C 1 194 ? 65.369 65.514 32.653 1.00 23.12 257 GLN C C 1
ATOM 5116 O O . GLN C 1 194 ? 65.975 65.566 31.580 1.00 22.61 257 GLN C O 1
ATOM 5122 N N . MET C 1 195 ? 65.809 64.826 33.699 1.00 18.70 258 MET C N 1
ATOM 5123 C CA . MET C 1 195 ? 67.087 64.141 33.658 1.00 20.48 258 MET C CA 1
ATOM 5124 C C . MET C 1 195 ? 66.999 62.849 34.454 1.00 15.01 258 MET C C 1
ATOM 5125 O O . MET C 1 195 ? 66.395 62.833 35.527 1.00 13.26 258 MET C O 1
ATOM 5130 N N . VAL C 1 196 ? 67.587 61.772 33.931 1.00 12.75 259 VAL C N 1
ATOM 5131 C CA . VAL C 1 196 ? 67.690 60.508 34.664 1.00 13.02 259 VAL C CA 1
ATOM 5132 C C . VAL C 1 196 ? 69.152 60.171 34.931 1.00 11.81 259 VAL C C 1
ATOM 5133 O O . VAL C 1 196 ? 69.970 60.135 34.005 1.00 14.33 259 VAL C O 1
ATOM 5137 N N . VAL C 1 197 ? 69.486 59.924 36.194 1.00 11.10 260 VAL C N 1
ATOM 5138 C CA . VAL C 1 197 ? 70.856 59.599 36.574 1.00 8.93 260 VAL C CA 1
ATOM 5139 C C . VAL C 1 197 ? 70.956 58.113 36.909 1.00 9.51 260 VAL C C 1
ATOM 5140 O O . VAL C 1 197 ? 70.237 57.615 37.784 1.00 10.89 260 VAL C O 1
ATOM 5144 N N . PRO C 1 198 ? 71.827 57.383 36.201 1.00 9.12 261 PRO C N 1
ATOM 5145 C CA . PRO C 1 198 ? 71.956 55.949 36.457 1.00 8.30 261 PRO C CA 1
ATOM 5146 C C . PRO C 1 198 ? 73.048 55.688 37.484 1.00 9.11 261 PRO C C 1
ATOM 5147 O O . PRO C 1 198 ? 73.851 56.578 37.778 1.00 9.67 261 PRO C O 1
ATOM 5151 N N . GLY C 1 199 ? 73.089 54.473 38.021 1.00 8.62 262 GLY C N 1
ATOM 5152 C CA . GLY C 1 199 ? 74.127 54.103 38.958 1.00 8.82 262 GLY C CA 1
ATOM 5153 C C . GLY C 1 199 ? 75.465 53.893 38.282 1.00 9.51 262 GLY C C 1
ATOM 5154 O O . GLY C 1 199 ? 76.515 54.028 38.919 1.00 11.24 262 GLY C O 1
ATOM 5155 N N . HIS C 1 200 ? 75.428 53.553 36.989 1.00 8.69 263 HIS C N 1
ATOM 5156 C CA . HIS C 1 200 ? 76.645 53.293 36.232 1.00 8.43 263 HIS C CA 1
ATOM 5157 C C . HIS C 1 200 ? 76.478 53.870 34.840 1.00 11.68 263 HIS C C 1
ATOM 5158 O O . HIS C 1 200 ? 75.551 53.508 34.117 1.00 16.70 263 HIS C O 1
ATOM 5165 N N . GLY C 1 201 ? 77.375 54.775 34.472 1.00 16.81 264 GLY C N 1
ATOM 5166 C CA . GLY C 1 201 ? 77.342 55.361 33.146 1.00 19.41 264 GLY C CA 1
ATOM 5167 C C . GLY C 1 201 ? 76.852 56.791 33.095 1.00 16.44 264 GLY C C 1
ATOM 5168 O O . GLY C 1 201 ? 76.707 57.466 34.117 1.00 15.74 264 GLY C O 1
ATOM 5169 N N . LYS C 1 202 ? 76.596 57.260 31.880 1.00 17.82 265 LYS C N 1
ATOM 5170 C CA . LYS C 1 202 ? 76.280 58.659 31.652 1.00 19.77 265 LYS C CA 1
ATOM 5171 C C . LYS C 1 202 ? 74.838 59.000 31.956 1.00 20.87 265 LYS C C 1
ATOM 5172 O O . LYS C 1 202 ? 73.922 58.221 31.693 1.00 19.88 265 LYS C O 1
ATOM 5178 N N . VAL C 1 203 ? 74.657 60.191 32.508 1.00 16.74 277 VAL C N 1
ATOM 5179 C CA . VAL C 1 203 ? 73.348 60.760 32.745 1.00 13.08 277 VAL C CA 1
ATOM 5180 C C . VAL C 1 203 ? 72.630 60.971 31.408 1.00 14.71 277 VAL C C 1
ATOM 5181 O O . VAL C 1 203 ? 73.277 61.273 30.399 1.00 21.25 277 VAL C O 1
ATOM 5185 N N . GLY C 1 204 ? 71.310 60.792 31.383 1.00 15.44 278 GLY C N 1
ATOM 5186 C CA . GLY C 1 204 ? 70.538 61.029 30.171 1.00 18.02 278 GLY C CA 1
ATOM 5187 C C . GLY C 1 204 ? 69.159 61.625 30.403 1.00 16.62 278 GLY C C 1
ATOM 5188 O O . GLY C 1 204 ? 68.863 62.146 31.483 1.00 15.64 278 GLY C O 1
ATOM 5189 N N . SER C 1 205 ? 68.304 61.550 29.385 1.00 18.93 279 SER C N 1
ATOM 5190 C CA . SER C 1 205 ? 66.946 62.073 29.500 1.00 17.82 279 SER C CA 1
ATOM 5191 C C . SER C 1 205 ? 65.992 60.992 29.988 1.00 17.84 279 SER C C 1
ATOM 5192 O O . SER C 1 205 ? 66.419 59.915 30.383 1.00 16.34 279 SER C O 1
ATOM 5195 N N . SER C 1 206 ? 64.694 61.275 29.949 1.00 16.65 280 SER C N 1
ATOM 5196 C CA . SER C 1 206 ? 63.701 60.310 30.403 1.00 15.24 280 SER C CA 1
ATOM 5197 C C . SER C 1 206 ? 63.683 59.082 29.503 1.00 13.63 280 SER C C 1
ATOM 5198 O O . SER C 1 206 ? 63.155 58.038 29.888 1.00 17.56 280 SER C O 1
ATOM 5201 N N . ASP C 1 207 ? 64.259 59.182 28.305 1.00 15.78 281 ASP C N 1
ATOM 5202 C CA . ASP C 1 207 ? 64.234 58.014 27.422 1.00 16.91 281 ASP C CA 1
ATOM 5203 C C . ASP C 1 207 ? 65.134 56.881 27.916 1.00 19.41 281 ASP C C 1
ATOM 5204 O O . ASP C 1 207 ? 65.076 55.776 27.386 1.00 16.62 281 ASP C O 1
ATOM 5209 N N . ILE C 1 208 ? 65.959 57.152 28.927 1.00 14.53 282 ILE C N 1
ATOM 5210 C CA . ILE C 1 208 ? 66.657 56.068 29.630 1.00 12.50 282 ILE C CA 1
ATOM 5211 C C . ILE C 1 208 ? 65.648 55.044 30.175 1.00 11.73 282 ILE C C 1
ATOM 5212 O O . ILE C 1 208 ? 65.928 53.843 30.201 1.00 11.33 282 ILE C O 1
ATOM 5217 N N . LEU C 1 209 ? 64.464 55.509 30.575 1.00 13.02 283 LEU C N 1
ATOM 5218 C CA . LEU C 1 209 ? 63.446 54.596 31.103 1.00 12.42 283 LEU C CA 1
ATOM 5219 C C . LEU C 1 209 ? 62.923 53.661 30.010 1.00 13.25 283 LEU C C 1
ATOM 5220 O O . LEU C 1 209 ? 62.799 52.449 30.225 1.00 14.05 283 LEU C O 1
ATOM 5225 N N . ASP C 1 210 ? 62.632 54.214 28.835 1.00 14.24 284 ASP C N 1
ATOM 5226 C CA . ASP C 1 210 ? 62.201 53.379 27.720 1.00 16.71 284 ASP C CA 1
ATOM 5227 C C . ASP C 1 210 ? 63.301 52.409 27.304 1.00 15.83 284 ASP C C 1
ATOM 5228 O O . ASP C 1 210 ? 63.032 51.254 26.985 1.00 13.95 284 ASP C O 1
ATOM 5233 N N . HIS C 1 211 ? 64.541 52.881 27.313 1.00 14.52 285 HIS C N 1
ATOM 5234 C CA . HIS C 1 211 ? 65.673 52.028 26.977 1.00 11.56 285 HIS C CA 1
ATOM 5235 C C . HIS C 1 211 ? 65.800 50.854 27.936 1.00 14.11 285 HIS C C 1
ATOM 5236 O O . HIS C 1 211 ? 66.087 49.730 27.519 1.00 13.68 285 HIS C O 1
ATOM 5243 N N . THR C 1 212 ? 65.585 51.118 29.222 1.00 12.40 286 THR C N 1
ATOM 5244 C CA . THR C 1 212 ? 65.690 50.076 30.231 1.00 10.28 286 THR C CA 1
ATOM 5245 C C . THR C 1 212 ? 64.594 49.022 30.047 1.00 13.34 286 THR C C 1
ATOM 5246 O O . THR C 1 212 ? 64.847 47.813 30.138 1.00 14.44 286 THR C O 1
ATOM 5250 N N . ILE C 1 213 ? 63.385 49.491 29.771 1.00 12.72 287 ILE C N 1
ATOM 5251 C CA . ILE C 1 213 ? 62.259 48.587 29.528 1.00 13.55 287 ILE C CA 1
ATOM 5252 C C . ILE C 1 213 ? 62.592 47.671 28.357 1.00 13.01 287 ILE C C 1
ATOM 5253 O O . ILE C 1 213 ? 62.386 46.453 28.428 1.00 15.38 287 ILE C O 1
ATOM 5258 N N A ASP C 1 214 ? 63.123 48.258 27.287 0.52 14.08 288 ASP C N 1
ATOM 5259 N N B ASP C 1 214 ? 63.134 48.265 27.299 0.48 14.05 288 ASP C N 1
ATOM 5260 C CA A ASP C 1 214 ? 63.524 47.481 26.117 0.52 15.74 288 ASP C CA 1
ATOM 5261 C CA B ASP C 1 214 ? 63.541 47.522 26.111 0.48 15.76 288 ASP C CA 1
ATOM 5262 C C A ASP C 1 214 ? 64.513 46.381 26.487 0.52 15.52 288 ASP C C 1
ATOM 5263 C C B ASP C 1 214 ? 64.526 46.406 26.458 0.48 15.52 288 ASP C C 1
ATOM 5264 O O A ASP C 1 214 ? 64.334 45.220 26.107 0.52 17.63 288 ASP C O 1
ATOM 5265 O O B ASP C 1 214 ? 64.356 45.257 26.035 0.48 17.67 288 ASP C O 1
ATOM 5274 N N . LEU C 1 215 ? 65.555 46.747 27.231 1.00 12.21 289 LEU C N 1
ATOM 5275 C CA . LEU C 1 215 ? 66.574 45.782 27.634 1.00 14.42 289 LEU C CA 1
ATOM 5276 C C . LEU C 1 215 ? 65.967 44.673 28.493 1.00 13.78 289 LEU C C 1
ATOM 5277 O O . LEU C 1 215 ? 66.265 43.491 28.304 1.00 17.11 289 LEU C O 1
ATOM 5282 N N . ALA C 1 216 ? 65.106 45.053 29.431 1.00 14.19 290 ALA C N 1
ATOM 5283 C CA . ALA C 1 216 ? 64.526 44.076 30.340 1.00 12.55 290 ALA C CA 1
ATOM 5284 C C . ALA C 1 216 ? 63.589 43.117 29.604 1.00 17.10 290 ALA C C 1
ATOM 5285 O O . ALA C 1 216 ? 63.622 41.908 29.847 1.00 16.99 290 ALA C O 1
ATOM 5287 N N . GLU C 1 217 ? 62.766 43.653 28.704 1.00 16.69 291 GLU C N 1
ATOM 5288 C CA . GLU C 1 217 ? 61.860 42.806 27.922 1.00 16.94 291 GLU C CA 1
ATOM 5289 C C . GLU C 1 217 ? 62.623 41.855 27.006 1.00 22.53 291 GLU C C 1
ATOM 5290 O O . GLU C 1 217 ? 62.246 40.693 26.870 1.00 23.83 291 GLU C O 1
ATOM 5296 N N A SER C 1 218 ? 63.699 42.348 26.396 0.56 16.61 292 SER C N 1
ATOM 5297 N N B SER C 1 218 ? 63.693 42.343 26.388 0.44 16.65 292 SER C N 1
ATOM 5298 C CA A SER C 1 218 ? 64.535 41.541 25.506 0.56 18.89 292 SER C CA 1
ATOM 5299 C CA B SER C 1 218 ? 64.505 41.511 25.505 0.44 18.97 292 SER C CA 1
ATOM 5300 C C A SER C 1 218 ? 65.207 40.399 26.254 0.56 23.85 292 SER C C 1
ATOM 5301 C C B SER C 1 218 ? 65.177 40.383 26.271 0.44 23.82 292 SER C C 1
ATOM 5302 O O A SER C 1 218 ? 65.233 39.263 25.782 0.56 23.00 292 SER C O 1
ATOM 5303 O O B SER C 1 218 ? 65.158 39.233 25.835 0.44 23.04 292 SER C O 1
ATOM 5308 N N . ALA C 1 219 ? 65.762 40.712 27.419 1.00 18.07 293 ALA C N 1
ATOM 5309 C CA . ALA C 1 219 ? 66.433 39.708 28.231 1.00 20.67 293 ALA C CA 1
ATOM 5310 C C . ALA C 1 219 ? 65.419 38.699 28.749 1.00 25.75 293 ALA C C 1
ATOM 5311 O O . ALA C 1 219 ? 65.699 37.500 28.813 1.00 23.42 293 ALA C O 1
ATOM 5313 N N . SER C 1 220 ? 64.237 39.188 29.111 1.00 19.49 294 SER C N 1
ATOM 5314 C CA . SER C 1 220 ? 63.182 38.328 29.637 1.00 25.33 294 SER C CA 1
ATOM 5315 C C . SER C 1 220 ? 62.624 37.402 28.554 1.00 27.86 294 SER C C 1
ATOM 5316 O O . SER C 1 220 ? 62.334 36.230 28.818 1.00 28.15 294 SER C O 1
ATOM 5319 N N . ASN C 1 221 ? 62.472 37.931 27.342 1.00 24.70 295 ASN C N 1
ATOM 5320 C CA . ASN C 1 221 ? 61.964 37.137 26.217 1.00 30.47 295 ASN C CA 1
ATOM 5321 C C . ASN C 1 221 ? 62.849 35.934 25.911 1.00 34.24 295 ASN C C 1
ATOM 5322 O O . ASN C 1 221 ? 62.360 34.867 25.522 1.00 32.62 295 ASN C O 1
ATOM 5327 N N . LYS C 1 222 ? 64.154 36.122 26.085 1.00 26.70 296 LYS C N 1
ATOM 5328 C CA . LYS C 1 222 ? 65.141 35.078 25.827 1.00 31.13 296 LYS C CA 1
ATOM 5329 C C . LYS C 1 222 ? 65.028 33.925 26.829 1.00 40.50 296 LYS C C 1
ATOM 5330 O O . LYS C 1 222 ? 65.453 32.802 26.545 1.00 40.25 296 LYS C O 1
ATOM 5336 N N . LEU C 1 223 ? 64.440 34.204 27.991 1.00 32.61 297 LEU C N 1
ATOM 5337 C CA . LEU C 1 223 ? 64.328 33.214 29.065 1.00 29.45 297 LEU C CA 1
ATOM 5338 C C . LEU C 1 223 ? 63.064 32.354 28.995 1.00 39.52 297 LEU C C 1
ATOM 5339 O O . LEU C 1 223 ? 62.934 31.377 29.737 1.00 38.53 297 LEU C O 1
ATOM 5344 N N . MET C 1 224 ? 62.131 32.722 28.121 1.00 36.34 298 MET C N 1
ATOM 5345 C CA . MET C 1 224 ? 60.838 32.039 28.056 1.00 48.06 298 MET C CA 1
ATOM 5346 C C . MET C 1 224 ? 60.953 30.655 27.420 1.00 45.12 298 MET C C 1
ATOM 5347 O O . MET C 1 224 ? 61.844 30.409 26.604 1.00 45.31 298 MET C O 1
#

Foldseek 3Di:
DWDDDAKDWADDFVQKIKIKGWGQDPPPGIFIFIWMWGDDDQEIETEFAALAQVNNVVVVCVSVVVVHDYAEYEFFAQDSRRCNNQVVCVVVVHFYEYAPVRQVVCVVVVHDGTPYHHDDQWDADDVNQKIKGQLAFFLARRGIWIAGQPRQEIARELLFDDPFDPASPDNPRGDLLCSLSSLVSVVVVVRVHQWYHYRTDDIDTNVSSVVSNVRSVVVND/DDAWDWADDFVQKIKIKGWDQDPVPGIWIFIWMWGDDPQETETEFAALALVNNVVVVVVSVVVPHHYAEYEFFAQDSRRPNNQVVCVVVVRFYEYAPVRQVVCVVVVHDGTPYYHPDQWDDDDPSQKIKGFLAFFLARRGIWIAGQVGLEIARELLFDDPVDPASPDRPRGDLQCSLSSLVSVVVVVRNHQWYHYRTDDIDTPCSSVSSNVRSVVVNVD/DDAKDWADDFDQKIKIKGWDQDPPPGIFIFIWMWGDDPQEIETEFAALALVNNVVVVVVSVVVVHDHQEYEFFAQDSRRCRNQVVCVVVVRAYEYAPVRQVVCVVVVHDGGPYHHDDQWDDPPVQQKIKGFLAFFLARRGIWIAGQPRQEIARELLFDDPVDPASPDRPRGDLQCSLSSLVSVVVVVRPHQWYHYGGDDIDGPCSSVVSSVRSVVVNVVVD